Protein AF-A0A822G2P6-F1 (afdb_monomer_lite)

Sequence (453 aa):
MKFPNHIFPSINHKENNLSEIGNYFENQLNQSWKKFLLDEQIRKEDPSIDEIKEHLNCLQTESIQSWNVLIESITTSNEQLFEIGLISRITPTNLIAVLQQNIENIPLNNDQLTLLGGTLVCWTLEQQLERALYYAIHDKLEDFLKEISTIPHSNWKPFEHVSWLILELEMNITIREIQTDVARHMMQTNMTTDQTKVNKNLVMQMNMGEGKTSVILPMLAASLASSNSSLVRIVVLKSLFPTNYQSLRCKLGGLLNRRIFPFLCRRDMDFNDKQINHIYNRFKQGLYNCDIILTSPEDILSFDLLTIDKCRRNEFNVGHCMLTVQRWLKSFARDVLDESDEILHVKYQLVYTVGNQQNVDGGAERWNIIQIILHLVKKHAISISKRFNEQVCYKFPPRKSAFPEFRLQSQQPYSLLCEIVANDWLDQKSYRYEDKKIILSFILTTNSSIEQL

Foldseek 3Di:
DDDCPPVDDPPPVPPDPCVVVVVVVVVVVVVVVVVVVVVVVPPPPQDDLVSLVVVLVVLVVVLVVLVVVLVVVQCVVCVVCVVVVQADDDDLLVVLLCVQPVPVRGDDDPVSVVSNLVSLVSLLSSLLSVVLSVCVVVVNVVVNCVSRVADACPQHDCVVQVVLSVLCNLVSHGDHPVLVVVLVVQVPQQDDPDPDSPRDHDDDDDDPPNQVLQRNVLSNLLVVQDAPAAAEEEAEAPVCQVVSQVRSCSRCCGSVVAAEAEQAADLPDDDDLVNLVVVLVVSNVCSRSSHHYYYYPVRVVSLVVSLVVCVVVVVPSNSVSSVVSVVVCVRHYDYDYDPVCVRVPPVPDDDDDDDDDDQDVCHPNVVVVVVLLLVLCQVCQVVLCVVCVPQWDWDDDPDPPDRIPIDGNDVVSVLVSQLSSLVVVVVVDPDDPVVSVVVSCVSNVPPDDPPPD

Secondary structure (DSSP, 8-state):
----TTSSPP--TTT-TTHHHHHHHHHHHHHHHHHHHHHHH----PPPHHHHHHHHHHHHHHHHHHHHHHHHHHHHHTHHHHHTT-SPP--HHHHHHHHHH--TTS---HHHHHHHHHHHHHHHHHHHHHHHHHHHHTT-HHHHHHHHHS-TTSSS-TTT-HHHHHHHHHHT-PPPHHHHHHHHHHH-TT--SSS------------TTS-IIIIIHHHHHHHH-BTTTBEEEEE--GGGHHHHHHHHHHHHSSTT---EEE----TT----HHHHHHHHHHHHHHHHHT-EEEE-HHHHHHHHHHHHHHHHTT-HHHHHHHHHHHHHHHHHEEEEESSHHHHT-TT-------SS-PPPTTTTHHHHHHHHHHHHHHHHHHHHHHH-TTTEEEE--SSTTSPPEEEE-SHHHHHHHHHHHHHHHHHTS---HHHHHHHHHHHHH--S-GGG-

Structure (mmCIF, N/CA/C/O backbone):
data_AF-A0A822G2P6-F1
#
_entry.id   AF-A0A822G2P6-F1
#
loop_
_atom_site.group_PDB
_atom_site.id
_atom_site.type_symbol
_atom_site.label_atom_id
_atom_site.label_alt_id
_atom_site.label_comp_id
_atom_site.label_asym_id
_atom_site.label_entity_id
_atom_site.label_seq_id
_atom_site.pdbx_PDB_ins_code
_atom_site.Cartn_x
_atom_site.Cartn_y
_atom_site.Cartn_z
_atom_site.occupancy
_atom_site.B_iso_or_equiv
_atom_site.auth_seq_id
_atom_site.auth_comp_id
_atom_site.auth_asym_id
_atom_site.auth_atom_id
_atom_site.pdbx_PDB_model_num
ATOM 1 N N . MET A 1 1 ? 9.098 33.371 24.109 1.00 50.28 1 MET A N 1
ATOM 2 C CA . MET A 1 1 ? 10.465 33.577 23.562 1.00 50.28 1 MET A CA 1
ATOM 3 C C . MET A 1 1 ? 10.450 34.674 22.492 1.00 50.28 1 MET A C 1
ATOM 5 O O . MET A 1 1 ? 9.407 34.877 21.885 1.00 50.28 1 MET A O 1
ATOM 9 N N . LYS A 1 2 ? 11.550 35.409 22.254 1.00 50.03 2 LYS A N 1
ATOM 10 C CA . LYS A 1 2 ? 11.648 36.386 21.139 1.00 50.03 2 LYS A CA 1
ATOM 11 C C . LYS A 1 2 ? 12.095 35.674 19.852 1.00 50.03 2 LYS A C 1
ATOM 13 O O . LYS A 1 2 ? 12.869 34.728 19.941 1.00 50.03 2 LYS A O 1
ATOM 18 N N . PHE A 1 3 ? 11.616 36.118 18.687 1.00 55.06 3 PHE A N 1
ATOM 19 C CA . PHE A 1 3 ? 11.995 35.549 17.384 1.00 55.06 3 PHE A CA 1
ATOM 20 C C . PHE A 1 3 ? 13.519 35.699 17.145 1.00 55.06 3 PHE A C 1
ATOM 22 O O . PHE A 1 3 ? 14.068 36.776 17.413 1.00 55.06 3 PHE A O 1
ATOM 29 N N . PRO A 1 4 ? 14.238 34.644 16.714 1.00 57.78 4 PRO A N 1
ATOM 30 C CA . PRO A 1 4 ? 15.698 34.629 16.695 1.00 57.78 4 PRO A CA 1
ATOM 31 C C . PRO A 1 4 ? 16.260 35.270 15.415 1.00 57.78 4 PRO A C 1
ATOM 33 O O . PRO A 1 4 ? 16.785 34.594 14.533 1.00 57.78 4 PRO A O 1
ATOM 36 N N . ASN A 1 5 ? 16.221 36.604 15.347 1.00 56.12 5 ASN A N 1
ATOM 37 C CA . ASN A 1 5 ? 16.723 37.393 14.207 1.00 56.12 5 ASN A CA 1
ATOM 38 C C . ASN A 1 5 ? 18.191 37.123 13.826 1.00 56.12 5 ASN A C 1
ATOM 40 O O . ASN A 1 5 ? 18.607 37.440 12.721 1.00 56.12 5 ASN A O 1
ATOM 44 N N . HIS A 1 6 ? 18.990 36.567 14.736 1.00 56.41 6 HIS A N 1
ATOM 45 C CA . HIS A 1 6 ? 20.427 36.344 14.559 1.00 56.41 6 HIS A CA 1
ATOM 46 C C . HIS A 1 6 ? 20.770 35.102 13.720 1.00 56.41 6 HIS A C 1
ATOM 48 O O . HIS A 1 6 ? 21.926 34.932 13.344 1.00 56.41 6 HIS A O 1
ATOM 54 N N . ILE A 1 7 ? 19.796 34.225 13.455 1.00 50.88 7 ILE A N 1
ATOM 55 C CA . ILE A 1 7 ? 19.996 32.990 12.677 1.00 50.88 7 ILE A CA 1
ATOM 56 C C . ILE A 1 7 ? 19.837 33.257 11.172 1.00 50.88 7 ILE A C 1
ATOM 58 O O . ILE A 1 7 ? 20.405 32.543 10.347 1.00 50.88 7 ILE A O 1
ATOM 62 N N . PHE A 1 8 ? 19.100 34.306 10.805 1.00 51.25 8 PHE A N 1
ATOM 63 C CA . PHE A 1 8 ? 18.839 34.661 9.415 1.00 51.25 8 PHE A CA 1
ATOM 64 C C . PHE A 1 8 ? 19.817 35.748 8.938 1.00 51.25 8 PHE A C 1
ATOM 66 O O . PHE A 1 8 ? 20.101 36.686 9.687 1.00 51.25 8 PHE A O 1
ATOM 73 N N . PRO A 1 9 ? 20.356 35.649 7.708 1.00 50.62 9 PRO A N 1
ATOM 74 C CA . PRO A 1 9 ? 21.259 36.661 7.169 1.00 50.62 9 PRO A CA 1
ATOM 75 C C . PRO A 1 9 ? 20.539 38.012 7.093 1.00 50.62 9 PRO A C 1
ATOM 77 O O . PRO A 1 9 ? 19.460 38.112 6.511 1.00 50.62 9 PRO A O 1
ATOM 80 N N . SER A 1 10 ? 21.129 39.054 7.687 1.00 52.00 10 SER A N 1
ATOM 81 C CA . SER A 1 10 ? 20.549 40.397 7.690 1.00 52.00 10 SER A CA 1
ATOM 82 C C . SER A 1 10 ? 20.348 40.881 6.256 1.00 52.00 10 SER A C 1
ATOM 84 O O . SER A 1 10 ? 21.311 40.978 5.492 1.00 52.00 10 SER A O 1
ATOM 86 N N . ILE A 1 11 ? 19.101 41.189 5.895 1.00 53.19 11 ILE A N 1
ATOM 87 C CA . ILE A 1 11 ? 18.738 41.753 4.594 1.00 53.19 11 ILE A CA 1
ATOM 88 C C . ILE A 1 11 ? 19.420 43.121 4.489 1.00 53.19 11 ILE A C 1
ATOM 90 O O . ILE A 1 11 ? 18.954 44.123 5.024 1.00 53.19 11 ILE A O 1
ATOM 94 N N . ASN A 1 12 ? 20.577 43.170 3.830 1.00 54.09 12 ASN A N 1
ATOM 95 C CA . ASN A 1 12 ? 21.275 44.423 3.582 1.00 54.09 12 ASN A CA 1
ATOM 96 C C . ASN A 1 12 ? 20.486 45.194 2.511 1.00 54.09 12 ASN A C 1
ATOM 98 O O . ASN A 1 12 ? 20.583 44.910 1.318 1.00 54.09 12 ASN A O 1
ATOM 102 N N . HIS A 1 13 ? 19.681 46.170 2.939 1.00 52.38 13 HIS A N 1
ATOM 103 C CA . HIS A 1 13 ? 18.747 46.926 2.089 1.00 52.38 13 HIS A CA 1
ATOM 104 C C . HIS A 1 13 ? 19.393 47.725 0.940 1.00 52.38 13 HIS A C 1
ATOM 106 O O . HIS A 1 13 ? 18.676 48.330 0.149 1.00 52.38 13 HIS A O 1
ATOM 112 N N . LYS A 1 14 ? 20.728 47.758 0.839 1.00 53.47 14 LYS A N 1
ATOM 113 C CA . LYS A 1 14 ? 21.455 48.554 -0.159 1.00 53.47 14 LYS A CA 1
ATOM 114 C C . LYS A 1 14 ? 21.880 47.787 -1.419 1.00 53.47 14 LYS A C 1
ATOM 116 O O . LYS A 1 14 ? 22.257 48.445 -2.378 1.00 53.47 14 LYS A O 1
ATOM 121 N N . GLU A 1 15 ? 21.796 46.452 -1.452 1.00 54.41 15 GLU A N 1
ATOM 122 C CA . GLU A 1 15 ? 22.325 45.653 -2.583 1.00 54.41 15 GLU A CA 1
ATOM 123 C C . GLU A 1 15 ? 21.336 44.652 -3.211 1.00 54.41 15 GLU A C 1
ATOM 125 O O . GLU A 1 15 ? 21.641 44.079 -4.253 1.00 54.41 15 GLU A O 1
ATOM 130 N N . ASN A 1 16 ? 20.138 44.453 -2.645 1.00 52.12 16 ASN A N 1
ATOM 131 C CA . ASN A 1 16 ? 19.200 43.429 -3.125 1.00 52.12 16 ASN A CA 1
ATOM 132 C C . ASN A 1 16 ? 17.922 44.014 -3.749 1.00 52.12 16 ASN A C 1
ATOM 134 O O . ASN A 1 16 ? 17.056 44.530 -3.045 1.00 52.12 16 ASN A O 1
ATOM 138 N N . ASN A 1 17 ? 17.746 43.797 -5.059 1.00 54.19 17 ASN A N 1
ATOM 139 C CA . ASN A 1 17 ? 16.523 44.098 -5.830 1.00 54.19 17 ASN A CA 1
ATOM 140 C C . ASN A 1 17 ? 15.302 43.220 -5.454 1.00 54.19 17 ASN A C 1
ATOM 142 O O . ASN A 1 17 ? 14.259 43.316 -6.090 1.00 54.19 17 ASN A O 1
ATOM 146 N N . LEU A 1 18 ? 15.421 42.351 -4.441 1.00 54.38 18 LEU A N 1
ATOM 147 C CA . LEU A 1 18 ? 14.382 41.415 -3.978 1.00 54.38 18 LEU A CA 1
ATOM 148 C C . LEU A 1 18 ? 13.977 41.668 -2.510 1.00 54.38 18 LEU A C 1
ATOM 150 O O . LEU A 1 18 ? 13.477 40.769 -1.834 1.00 54.38 18 LEU A O 1
ATOM 154 N N . SER A 1 19 ? 14.214 42.878 -1.992 1.00 58.19 19 SER A N 1
ATOM 155 C CA . SER A 1 19 ? 13.923 43.252 -0.597 1.00 58.19 19 SER A CA 1
ATOM 156 C C . SER A 1 19 ? 12.450 43.055 -0.209 1.00 58.19 19 SER A C 1
ATOM 158 O O . SER A 1 19 ? 12.162 42.677 0.925 1.00 58.19 19 SER A O 1
ATOM 160 N N . GLU A 1 20 ? 11.523 43.216 -1.156 1.00 60.50 20 GLU A N 1
ATOM 161 C CA . GLU A 1 20 ? 10.092 42.961 -0.951 1.00 60.50 20 GLU A CA 1
ATOM 162 C C . GLU A 1 20 ? 9.787 41.483 -0.669 1.00 60.50 20 GLU A C 1
ATOM 164 O O . GLU A 1 20 ? 8.971 41.179 0.200 1.00 60.50 20 GLU A O 1
ATOM 169 N N . ILE A 1 21 ? 10.487 40.558 -1.336 1.00 59.69 21 ILE A N 1
ATOM 170 C CA . ILE A 1 21 ? 10.320 39.112 -1.129 1.00 59.69 21 ILE A CA 1
ATOM 171 C C . ILE A 1 21 ? 10.863 38.709 0.246 1.00 59.69 21 ILE A C 1
ATOM 173 O O . ILE A 1 21 ? 10.208 37.966 0.975 1.00 59.69 21 ILE A O 1
ATOM 177 N N . GLY A 1 22 ? 12.030 39.239 0.627 1.00 62.16 22 GLY A N 1
ATOM 178 C CA . GLY A 1 22 ? 12.611 39.012 1.953 1.00 62.16 22 GLY A CA 1
ATOM 179 C C . GLY A 1 22 ? 11.682 39.475 3.079 1.00 62.16 22 GLY A C 1
ATOM 180 O O . GLY A 1 22 ? 11.381 38.700 3.984 1.00 62.16 22 GLY A O 1
ATOM 181 N N . ASN A 1 23 ? 11.139 40.691 2.960 1.00 67.38 23 ASN A N 1
ATOM 182 C CA . ASN A 1 23 ? 10.187 41.244 3.927 1.00 67.38 23 ASN A CA 1
ATOM 183 C C . ASN A 1 23 ? 8.867 40.453 3.977 1.00 67.38 23 ASN A C 1
ATOM 185 O O . ASN A 1 23 ? 8.271 40.308 5.045 1.00 67.38 23 ASN A O 1
ATOM 189 N N . TYR A 1 24 ? 8.390 39.937 2.838 1.00 71.94 24 TYR A N 1
ATOM 190 C CA . TYR A 1 24 ? 7.186 39.105 2.786 1.00 71.94 24 TYR A CA 1
ATOM 191 C C . TYR A 1 24 ? 7.366 37.801 3.574 1.00 71.94 24 TYR A C 1
ATOM 193 O O . TYR A 1 24 ? 6.539 37.482 4.433 1.00 71.94 24 TYR A O 1
ATOM 201 N N . PHE A 1 25 ? 8.469 37.082 3.343 1.00 62.50 25 PHE A N 1
ATOM 202 C CA . PHE A 1 25 ? 8.759 35.841 4.064 1.00 62.50 25 PHE A CA 1
ATOM 203 C C . PHE A 1 25 ? 9.058 36.078 5.544 1.00 62.50 25 PHE A C 1
ATOM 205 O O . PHE A 1 25 ? 8.581 35.315 6.380 1.00 62.50 25 PHE A O 1
ATOM 212 N N . GLU A 1 26 ? 9.774 37.150 5.893 1.00 70.75 26 GLU A N 1
ATOM 213 C CA . GLU A 1 26 ? 10.029 37.516 7.291 1.00 70.75 26 GLU A CA 1
ATOM 214 C C . GLU A 1 26 ? 8.724 37.816 8.045 1.00 70.75 26 GLU A C 1
ATOM 216 O O . GLU A 1 26 ? 8.536 37.367 9.179 1.00 70.75 26 GLU A O 1
ATOM 221 N N . ASN A 1 27 ? 7.777 38.510 7.406 1.00 77.06 27 ASN A N 1
ATOM 222 C CA . ASN A 1 27 ? 6.460 38.766 7.985 1.00 77.06 27 ASN A CA 1
ATOM 223 C C . ASN A 1 27 ? 5.644 37.479 8.167 1.00 77.06 27 ASN A C 1
ATOM 225 O O . ASN A 1 27 ? 5.044 37.296 9.228 1.00 77.06 27 ASN A O 1
ATOM 229 N N . GLN A 1 28 ? 5.647 36.570 7.185 1.00 73.69 28 GLN A N 1
ATOM 230 C CA . GLN A 1 28 ? 4.975 35.272 7.317 1.00 73.69 28 GLN A CA 1
ATOM 231 C C . GLN A 1 28 ? 5.589 34.409 8.425 1.00 73.69 28 GLN A C 1
ATOM 233 O O . GLN A 1 28 ? 4.856 33.832 9.229 1.00 73.69 28 GLN A O 1
ATOM 238 N N . LEU A 1 29 ? 6.920 34.362 8.526 1.00 72.19 29 LEU A N 1
ATOM 239 C CA . LEU A 1 29 ? 7.618 33.629 9.585 1.00 72.19 29 LEU A CA 1
ATOM 240 C C . LEU A 1 29 ? 7.322 34.212 10.966 1.00 72.19 29 LEU A C 1
ATOM 242 O O . LEU A 1 29 ? 7.017 33.461 11.889 1.00 72.19 29 LEU A O 1
ATOM 246 N N . ASN A 1 30 ? 7.338 35.538 11.108 1.00 74.62 30 ASN A N 1
ATOM 247 C CA . ASN A 1 30 ? 6.977 36.202 12.360 1.00 74.62 30 ASN A CA 1
ATOM 248 C C . ASN A 1 30 ? 5.517 35.942 12.754 1.00 74.62 30 ASN A C 1
ATOM 250 O O . ASN A 1 30 ? 5.225 35.760 13.937 1.00 74.62 30 ASN A O 1
ATOM 254 N N . GLN A 1 31 ? 4.593 35.911 11.790 1.00 76.75 31 GLN A N 1
ATOM 255 C CA . GLN A 1 31 ? 3.199 35.540 12.040 1.00 76.75 31 GLN A CA 1
ATOM 256 C C . GLN A 1 31 ? 3.077 34.077 12.478 1.00 76.75 31 GLN A C 1
ATOM 258 O O . GLN A 1 31 ? 2.421 33.805 13.482 1.00 76.75 31 GLN A O 1
ATOM 263 N N . SER A 1 32 ? 3.753 33.153 11.792 1.00 71.44 32 SER A N 1
ATOM 264 C CA . SER A 1 32 ? 3.764 31.731 12.151 1.00 71.44 32 SER A CA 1
ATOM 265 C C . SER A 1 32 ? 4.395 31.491 13.526 1.00 71.44 32 SER A C 1
ATOM 267 O O . SER A 1 32 ? 3.885 30.691 14.301 1.00 71.44 32 SER A O 1
ATOM 269 N N . TRP A 1 33 ? 5.458 32.224 13.868 1.00 71.69 33 TRP A N 1
ATOM 270 C CA . TRP A 1 33 ? 6.120 32.150 15.172 1.00 71.69 33 TRP A CA 1
ATOM 271 C C . TRP A 1 33 ? 5.252 32.703 16.303 1.00 71.69 33 TRP A C 1
ATOM 273 O O . TRP A 1 33 ? 5.174 32.116 17.378 1.00 71.69 33 TRP A O 1
ATOM 283 N N . LYS A 1 34 ? 4.557 33.823 16.068 1.00 73.94 34 LYS A N 1
ATOM 284 C CA . LYS A 1 34 ? 3.571 34.342 17.025 1.00 73.94 34 LYS A CA 1
ATOM 285 C C . LYS A 1 34 ? 2.433 33.350 17.232 1.00 73.94 34 LYS A C 1
ATOM 287 O O . LYS A 1 34 ? 2.018 33.171 18.368 1.00 73.94 34 LYS A O 1
ATOM 292 N N . LYS A 1 35 ? 1.970 32.695 16.164 1.00 68.00 35 LYS A N 1
ATOM 293 C CA . LYS A 1 35 ? 0.943 31.651 16.237 1.00 68.00 35 LYS A CA 1
ATOM 294 C C . LYS A 1 35 ? 1.429 30.441 17.044 1.00 68.00 35 LYS A C 1
ATOM 296 O O . LYS A 1 35 ? 0.735 30.032 17.957 1.00 68.00 35 LYS A O 1
ATOM 301 N N . PHE A 1 36 ? 2.661 29.986 16.809 1.00 66.38 36 PHE A N 1
ATOM 302 C CA . PHE A 1 36 ? 3.315 28.933 17.595 1.00 66.38 36 PHE A CA 1
ATOM 303 C C . PHE A 1 36 ? 3.424 29.283 19.091 1.00 66.38 36 PHE A C 1
ATOM 305 O O . PHE A 1 36 ? 3.117 28.459 19.942 1.00 66.38 36 PHE A O 1
ATOM 312 N N . LEU A 1 37 ? 3.806 30.519 19.430 1.00 60.62 37 LEU A N 1
ATOM 313 C CA . LEU A 1 37 ? 3.864 30.977 20.827 1.00 60.62 37 LEU A CA 1
ATOM 314 C C . LEU A 1 37 ? 2.477 31.103 21.476 1.00 60.62 37 LEU A C 1
ATOM 316 O O . LEU A 1 37 ? 2.350 30.896 22.680 1.00 60.62 37 LEU A O 1
ATOM 320 N N . LEU A 1 38 ? 1.456 31.472 20.699 1.00 57.75 38 LEU A N 1
ATOM 321 C CA . LEU A 1 38 ? 0.062 31.468 21.145 1.00 57.75 38 LEU A CA 1
ATOM 322 C C . LEU A 1 38 ? -0.427 30.034 21.388 1.00 57.75 38 LEU A C 1
ATOM 324 O O . LEU A 1 38 ? -1.054 29.798 22.413 1.00 57.75 38 LEU A O 1
ATOM 328 N N . ASP A 1 39 ? -0.073 29.079 20.526 1.00 54.12 39 ASP A N 1
ATOM 329 C CA . ASP A 1 39 ? -0.370 27.655 20.725 1.00 54.12 39 ASP A CA 1
ATOM 330 C C . ASP A 1 39 ? 0.376 27.075 21.947 1.00 54.12 39 ASP A C 1
ATOM 332 O O . ASP A 1 39 ? -0.203 26.300 22.701 1.00 54.12 39 ASP A O 1
ATOM 336 N N . GLU A 1 40 ? 1.615 27.506 22.234 1.00 52.50 40 GLU A N 1
ATOM 337 C CA . GLU A 1 40 ? 2.316 27.145 23.482 1.00 52.50 40 GLU A CA 1
ATOM 338 C C . GLU A 1 40 ? 1.633 27.704 24.743 1.00 52.50 40 GLU A C 1
ATOM 340 O O . GLU A 1 40 ? 1.714 27.084 25.805 1.00 52.50 40 GLU A O 1
ATOM 345 N N . GLN A 1 41 ? 0.983 28.871 24.649 1.00 47.09 41 GLN A N 1
ATOM 346 C CA . GLN A 1 41 ? 0.260 29.496 25.764 1.00 47.09 41 GLN A CA 1
ATOM 347 C C . GLN A 1 41 ? -1.166 28.955 25.939 1.00 47.09 41 GLN A C 1
ATOM 349 O O . GLN A 1 41 ? -1.698 29.033 27.044 1.00 47.09 41 GLN A O 1
ATOM 354 N N . ILE A 1 42 ? -1.771 28.375 24.896 1.00 43.91 42 ILE A N 1
ATOM 355 C CA . ILE A 1 42 ? -3.081 27.702 24.936 1.00 43.91 42 ILE A CA 1
ATOM 356 C C . ILE A 1 42 ? -2.878 26.191 25.148 1.00 43.91 42 ILE A C 1
ATOM 358 O O . ILE A 1 42 ? -3.539 25.352 24.537 1.00 43.91 42 ILE A O 1
ATOM 362 N N . ARG A 1 43 ? -1.982 25.802 26.061 1.00 49.78 43 ARG A N 1
ATOM 363 C CA . ARG A 1 43 ? -2.106 24.475 26.665 1.00 49.78 43 ARG A CA 1
ATOM 364 C C . ARG A 1 43 ? -3.354 24.517 27.538 1.00 49.78 43 ARG A C 1
ATOM 366 O O . ARG A 1 43 ? -3.335 25.096 28.621 1.00 49.78 43 ARG A O 1
ATOM 373 N N . LYS A 1 44 ? -4.457 23.940 27.048 1.00 50.34 44 LYS A N 1
ATOM 374 C CA . LYS A 1 44 ? -5.458 23.364 27.956 1.00 50.34 44 LYS A CA 1
ATOM 375 C C . LYS A 1 44 ? -4.672 22.540 28.975 1.00 50.34 44 LYS A C 1
ATOM 377 O O . LYS A 1 44 ? -3.708 21.893 28.579 1.00 50.34 44 LYS A O 1
ATOM 382 N N . GLU A 1 45 ? -5.011 22.632 30.256 1.00 56.41 45 GLU A N 1
ATOM 383 C CA . GLU A 1 45 ? -4.391 21.773 31.265 1.00 56.41 45 GLU A CA 1
ATOM 384 C C . GLU A 1 45 ? -4.545 20.323 30.787 1.00 56.41 45 GLU A C 1
ATOM 386 O O . GLU A 1 45 ? -5.664 19.824 30.663 1.00 56.41 45 GLU A O 1
ATOM 391 N N . ASP A 1 46 ? -3.431 19.713 30.375 1.00 65.19 46 ASP A N 1
ATOM 392 C CA . ASP A 1 46 ? -3.423 18.329 29.920 1.00 65.19 46 ASP A CA 1
ATOM 393 C C . ASP A 1 46 ? -3.833 17.463 31.121 1.00 65.19 46 ASP A C 1
ATOM 395 O O . ASP A 1 46 ? -3.343 17.712 32.231 1.00 65.19 46 ASP A O 1
ATOM 399 N N . PRO A 1 47 ? -4.731 16.479 30.937 1.00 70.25 47 PRO A N 1
ATOM 400 C CA . PRO A 1 47 ? -5.219 15.668 32.040 1.00 70.25 47 PRO A CA 1
ATOM 401 C C . PRO A 1 47 ? -4.055 14.990 32.762 1.00 70.25 47 PRO A C 1
ATOM 403 O O . PRO A 1 47 ? -3.089 14.526 32.141 1.00 70.25 47 PRO A O 1
ATOM 406 N N . SER A 1 48 ? -4.136 14.940 34.089 1.00 81.88 48 SER A N 1
ATOM 407 C CA . SER A 1 48 ? -3.085 14.316 34.888 1.00 81.88 48 SER A CA 1
ATOM 408 C C . SER A 1 48 ? -3.000 12.814 34.591 1.00 81.88 48 SER A C 1
ATOM 410 O O . SER A 1 48 ? -3.969 12.179 34.175 1.00 81.88 48 SER A O 1
ATOM 412 N N . ILE A 1 49 ? -1.833 12.202 34.820 1.00 84.38 49 ILE A N 1
ATOM 413 C CA . ILE A 1 49 ? -1.652 10.755 34.595 1.00 84.38 49 ILE A CA 1
ATOM 414 C C . ILE A 1 49 ? -2.673 9.939 35.405 1.00 84.38 49 ILE A C 1
ATOM 416 O O . ILE A 1 49 ? -3.124 8.889 34.949 1.00 84.38 49 ILE A O 1
ATOM 420 N N . ASP A 1 50 ? -3.041 10.410 36.596 1.00 86.94 50 ASP A N 1
ATOM 421 C CA . ASP A 1 50 ? -4.006 9.719 37.446 1.00 86.94 50 ASP A CA 1
ATOM 422 C C . ASP A 1 50 ? -5.444 9.889 36.935 1.00 86.94 50 ASP A C 1
ATOM 424 O O . ASP A 1 50 ? -6.174 8.902 36.897 1.00 86.94 50 ASP A O 1
ATOM 428 N N . GLU A 1 51 ? -5.810 11.057 36.397 1.00 86.56 51 GLU A N 1
ATOM 429 C CA . GLU A 1 51 ? -7.085 11.245 35.681 1.00 86.56 51 GLU A CA 1
ATOM 430 C C . GLU A 1 51 ? -7.195 10.322 34.460 1.00 86.56 51 GLU A C 1
ATOM 432 O O . GLU A 1 51 ? -8.243 9.721 34.223 1.00 86.56 51 GLU A O 1
ATOM 437 N N . ILE A 1 52 ? -6.105 10.147 33.703 1.00 87.19 52 ILE A N 1
ATOM 438 C CA . ILE A 1 52 ? -6.079 9.234 32.551 1.00 87.19 52 ILE A CA 1
ATOM 439 C C . ILE A 1 52 ? -6.291 7.782 32.998 1.00 87.19 52 ILE A C 1
ATOM 441 O O . ILE A 1 52 ? -7.035 7.047 32.349 1.00 87.19 52 ILE A O 1
ATOM 445 N N . LYS A 1 53 ? -5.671 7.355 34.107 1.00 90.56 53 LYS A N 1
ATOM 446 C CA . LYS A 1 53 ? -5.885 6.007 34.662 1.00 90.56 53 LYS A CA 1
ATOM 447 C C . LYS A 1 53 ? -7.321 5.807 35.134 1.00 90.56 53 LYS A C 1
ATOM 449 O O . LYS A 1 53 ? -7.892 4.747 34.895 1.00 90.56 53 LYS A O 1
ATOM 454 N N . GLU A 1 54 ? -7.899 6.796 35.811 1.00 90.50 54 GLU A N 1
ATOM 455 C CA . GLU A 1 54 ? -9.297 6.741 36.245 1.00 90.50 54 GLU A CA 1
ATOM 456 C C . GLU A 1 54 ? -10.242 6.636 35.046 1.00 90.50 54 GLU A C 1
ATOM 458 O O . GLU A 1 54 ? -11.130 5.781 35.035 1.00 90.50 54 GLU A O 1
ATOM 463 N N . HIS A 1 55 ? -10.004 7.433 34.002 1.00 88.75 55 HIS A N 1
ATOM 464 C CA . HIS A 1 55 ? -10.801 7.384 32.783 1.00 88.75 55 HIS A CA 1
ATOM 465 C C . HIS A 1 55 ? -10.656 6.046 32.045 1.00 88.75 55 HIS A C 1
ATOM 467 O O . HIS A 1 55 ? -11.661 5.469 31.630 1.00 88.75 55 HIS A O 1
ATOM 473 N N . LEU A 1 56 ? -9.437 5.502 31.954 1.00 90.62 56 LEU A N 1
ATOM 474 C CA . LEU A 1 56 ? -9.194 4.178 31.378 1.00 90.62 56 LEU A CA 1
ATOM 475 C C . LEU A 1 56 ? -9.947 3.079 32.144 1.00 90.62 56 LEU A C 1
ATOM 477 O O . LEU A 1 56 ? -10.606 2.252 31.523 1.00 90.62 56 LEU A O 1
ATOM 481 N N . ASN A 1 57 ? -9.913 3.094 33.480 1.00 91.44 57 ASN A N 1
ATOM 482 C CA . ASN A 1 57 ? -10.650 2.124 34.299 1.00 91.44 57 ASN A CA 1
ATOM 483 C C . ASN A 1 57 ? -12.172 2.227 34.090 1.00 91.44 57 ASN A C 1
ATOM 485 O O . ASN A 1 57 ? -12.872 1.209 34.067 1.00 91.44 57 ASN A O 1
ATOM 489 N N . CYS A 1 58 ? -12.692 3.449 33.933 1.00 89.81 58 CYS A N 1
ATOM 490 C CA . CYS A 1 58 ? -14.099 3.684 33.619 1.00 89.81 58 CYS A CA 1
ATOM 491 C C . CYS A 1 58 ? -14.465 3.075 32.258 1.00 89.81 58 CYS A C 1
ATOM 493 O O . CYS A 1 58 ? -15.389 2.267 32.183 1.00 89.81 58 CYS A O 1
ATOM 495 N N . LEU A 1 59 ? -13.687 3.380 31.215 1.00 87.56 59 LEU A N 1
ATOM 496 C CA . LEU A 1 59 ? -13.905 2.865 29.860 1.00 87.56 59 LEU A CA 1
ATOM 497 C C . LEU A 1 59 ? -13.820 1.338 29.792 1.00 87.56 59 LEU A C 1
ATOM 499 O O . LEU A 1 59 ? -14.701 0.714 29.211 1.00 87.56 59 LEU A O 1
ATOM 503 N N . GLN A 1 60 ? -12.833 0.725 30.453 1.00 89.19 60 GLN A N 1
ATOM 504 C CA . GLN A 1 60 ? -12.716 -0.736 30.534 1.00 89.19 60 GLN A CA 1
ATOM 505 C C . GLN A 1 60 ? -13.941 -1.373 31.206 1.00 89.19 60 GLN A C 1
ATOM 507 O O . GLN A 1 60 ? -14.403 -2.442 30.809 1.00 89.19 60 GLN A O 1
ATOM 512 N N . THR A 1 61 ? -14.502 -0.717 32.225 1.00 88.88 61 THR A N 1
ATOM 513 C CA . THR A 1 61 ? -15.724 -1.200 32.881 1.00 88.88 61 THR A CA 1
ATOM 514 C C . THR A 1 61 ? -16.926 -1.095 31.939 1.00 88.88 61 THR A C 1
ATOM 516 O O . THR A 1 61 ? -17.696 -2.050 31.815 1.00 88.88 61 THR A O 1
ATOM 519 N N . GLU A 1 62 ? -17.071 0.034 31.243 1.00 85.31 62 GLU A N 1
ATOM 520 C CA . GLU A 1 62 ? -18.142 0.271 30.270 1.00 85.31 62 GLU A CA 1
ATOM 521 C C . GLU A 1 62 ? -18.064 -0.674 29.066 1.00 85.31 62 GLU A C 1
ATOM 523 O O . GLU A 1 62 ? -19.095 -1.183 28.615 1.00 85.31 62 GLU A O 1
ATOM 528 N N . SER A 1 63 ? -16.865 -0.964 28.557 1.00 86.81 63 SER A N 1
ATOM 529 C CA . SER A 1 63 ? -16.684 -1.857 27.413 1.00 86.81 63 SER A CA 1
ATOM 530 C C . SER A 1 63 ? -16.955 -3.313 27.770 1.00 86.81 63 SER A C 1
ATOM 532 O O . SER A 1 63 ? -17.628 -4.003 27.003 1.00 86.81 63 SER A O 1
ATOM 534 N N . ILE A 1 64 ? -16.538 -3.774 28.957 1.00 89.38 64 ILE A N 1
ATOM 535 C CA . ILE A 1 64 ? -16.884 -5.108 29.472 1.00 89.38 64 ILE A CA 1
ATOM 536 C C . ILE A 1 64 ? -18.401 -5.240 29.632 1.00 89.38 64 ILE A C 1
ATOM 538 O O . ILE A 1 64 ? -18.980 -6.250 29.228 1.00 89.38 64 ILE A O 1
ATOM 542 N N . GLN A 1 65 ? -19.063 -4.228 30.200 1.00 86.62 65 GLN A N 1
ATOM 543 C CA . GLN A 1 65 ? -20.520 -4.228 30.347 1.00 86.62 65 GLN A CA 1
ATOM 544 C C . GLN A 1 65 ? -21.222 -4.253 28.986 1.00 86.62 65 GLN A C 1
ATOM 546 O O . GLN A 1 65 ? -22.078 -5.107 28.762 1.00 86.62 65 GLN A O 1
ATOM 551 N N . SER A 1 66 ? -20.818 -3.381 28.060 1.00 82.31 66 SER A N 1
ATOM 552 C CA . SER A 1 66 ? -21.379 -3.306 26.704 1.00 82.31 66 SER A CA 1
ATOM 553 C C . SER A 1 66 ? -21.204 -4.621 25.946 1.00 82.31 66 SER A C 1
ATOM 555 O O . SER A 1 66 ? -22.142 -5.111 25.316 1.00 82.31 66 SER A O 1
ATOM 557 N N . TRP A 1 67 ? -20.032 -5.246 26.071 1.00 88.81 67 TRP A N 1
ATOM 558 C CA . TRP A 1 67 ? -19.734 -6.547 25.483 1.00 88.81 67 TRP A CA 1
ATOM 559 C C . TRP A 1 67 ? -20.600 -7.672 26.068 1.00 88.81 67 TRP A C 1
ATOM 561 O O . TRP A 1 67 ? -21.133 -8.491 25.319 1.00 88.81 67 TRP A O 1
ATOM 571 N N . ASN A 1 68 ? -20.794 -7.702 27.389 1.00 89.44 68 ASN A N 1
ATOM 572 C CA . ASN A 1 68 ? -21.649 -8.698 28.039 1.00 89.44 68 ASN A CA 1
ATOM 573 C C . ASN A 1 68 ? -23.117 -8.550 27.619 1.00 89.44 68 ASN A C 1
ATOM 575 O O . ASN A 1 68 ? -23.745 -9.547 27.266 1.00 89.44 68 ASN A O 1
ATOM 579 N N . VAL A 1 69 ? -23.634 -7.316 27.577 1.00 86.38 69 VAL A N 1
ATOM 580 C CA . VAL A 1 69 ? -24.996 -7.021 27.097 1.00 86.38 69 VAL A CA 1
ATOM 581 C C . VAL A 1 69 ? -25.163 -7.443 25.636 1.00 86.38 69 VAL A C 1
ATOM 583 O O . VAL A 1 69 ? -26.185 -8.023 25.270 1.00 86.38 69 VAL A O 1
ATOM 586 N N . LEU A 1 70 ? -24.151 -7.208 24.795 1.00 85.81 70 LEU A N 1
ATOM 587 C CA . LEU A 1 70 ? -24.162 -7.642 23.400 1.00 85.81 70 LEU A CA 1
ATOM 588 C C . LEU A 1 70 ? -24.232 -9.170 23.286 1.00 85.81 70 LEU A C 1
ATOM 590 O O . LEU A 1 70 ? -25.059 -9.690 22.538 1.00 85.81 70 LEU A O 1
ATOM 594 N N . ILE A 1 71 ? -23.397 -9.896 24.037 1.00 88.06 71 ILE A N 1
ATOM 595 C CA . ILE A 1 71 ? -23.406 -11.365 24.046 1.00 88.06 71 ILE A CA 1
ATOM 596 C C . ILE A 1 71 ? -24.759 -11.897 24.521 1.00 88.06 71 ILE A C 1
ATOM 598 O O . ILE A 1 71 ? -25.316 -12.791 23.882 1.00 88.06 71 ILE A O 1
ATOM 602 N N . GLU A 1 72 ? -25.296 -11.360 25.614 1.00 87.12 72 GLU A N 1
ATOM 603 C CA . GLU A 1 72 ? -26.591 -11.766 26.164 1.00 87.12 72 GLU A CA 1
ATOM 604 C C . GLU A 1 72 ? -27.723 -11.510 25.159 1.00 87.12 72 GLU A C 1
ATOM 606 O O . GLU A 1 72 ? -28.549 -12.385 24.903 1.00 87.12 72 GLU A O 1
ATOM 611 N N . SER A 1 73 ? -27.716 -10.357 24.489 1.00 86.25 73 SER A N 1
ATOM 612 C CA . SER A 1 73 ? -28.690 -10.039 23.441 1.00 86.25 73 SER A CA 1
ATOM 613 C C . SER A 1 73 ? -28.612 -11.004 22.249 1.00 86.25 73 SER A C 1
ATOM 615 O O . SER A 1 73 ? -29.643 -11.472 21.758 1.00 86.25 73 SER A O 1
ATOM 617 N N . ILE A 1 74 ? -27.404 -11.335 21.780 1.00 84.50 74 ILE A N 1
ATOM 618 C CA . ILE A 1 74 ? -27.208 -12.253 20.645 1.00 84.50 74 ILE A CA 1
ATOM 619 C C . ILE A 1 74 ? -27.626 -13.679 21.018 1.00 84.50 74 ILE A C 1
ATOM 621 O O . ILE A 1 74 ? -28.256 -14.361 20.207 1.00 84.50 74 ILE A O 1
ATOM 625 N N . THR A 1 75 ? -27.280 -14.131 22.225 1.00 86.00 75 THR A N 1
ATOM 626 C CA . THR A 1 75 ? -27.599 -15.484 22.708 1.00 86.00 75 THR A CA 1
ATOM 627 C C . THR A 1 75 ? -29.091 -15.665 22.944 1.00 86.00 75 THR A C 1
ATOM 629 O O . THR A 1 75 ? -29.658 -16.619 22.423 1.00 86.00 75 THR A O 1
ATOM 632 N N . THR A 1 76 ? -29.751 -14.724 23.623 1.00 85.06 76 THR A N 1
ATOM 633 C CA . THR A 1 76 ? -31.209 -14.760 23.849 1.00 85.06 76 THR A CA 1
ATOM 634 C C . THR A 1 76 ? -32.007 -14.707 22.547 1.00 85.06 76 THR A C 1
ATOM 636 O O . THR A 1 76 ? -32.981 -15.437 22.389 1.00 85.06 76 THR A O 1
ATOM 639 N N . SER A 1 77 ? -31.571 -13.906 21.569 1.00 81.81 77 SER A N 1
ATOM 640 C CA . SER A 1 77 ? -32.251 -13.812 20.268 1.00 81.81 77 SER A CA 1
ATOM 641 C C . SER A 1 77 ? -32.121 -15.084 19.419 1.00 81.81 77 SER A C 1
ATOM 643 O O . SER A 1 77 ? -32.921 -15.291 18.510 1.00 81.81 77 SER A O 1
ATOM 645 N N . ASN A 1 78 ? -31.114 -15.924 19.684 1.00 81.88 78 ASN A N 1
ATOM 646 C CA . ASN A 1 78 ? -30.746 -17.059 18.835 1.00 81.88 78 ASN A CA 1
ATOM 647 C C . ASN A 1 78 ? -30.574 -18.382 19.608 1.00 81.88 78 ASN A C 1
ATOM 649 O O . ASN A 1 78 ? -29.849 -19.268 19.155 1.00 81.88 78 ASN A O 1
ATOM 653 N N . GLU A 1 79 ? -31.226 -18.535 20.763 1.00 81.75 79 GLU A N 1
ATOM 654 C CA . GLU A 1 79 ? -31.027 -19.656 21.698 1.00 81.75 79 GLU A CA 1
ATOM 655 C C . GLU A 1 79 ? -31.121 -21.031 21.011 1.00 81.75 79 GLU A C 1
ATOM 657 O O . GLU A 1 79 ? -30.195 -21.839 21.082 1.00 81.75 79 GLU A O 1
ATOM 662 N N . GLN A 1 80 ? -32.172 -21.247 20.214 1.00 78.88 80 GLN A N 1
ATOM 663 C CA . GLN A 1 80 ? -32.391 -22.495 19.469 1.00 78.88 80 GLN A CA 1
ATOM 664 C C . GLN A 1 80 ? -31.269 -22.803 18.463 1.00 78.88 80 GLN A C 1
ATOM 666 O O . GLN A 1 80 ? -30.917 -23.960 18.238 1.00 78.88 80 GLN A O 1
ATOM 671 N N . LEU A 1 81 ? -30.684 -21.775 17.843 1.00 81.38 81 LEU A N 1
ATOM 672 C CA . LEU A 1 81 ? -29.604 -21.946 16.870 1.00 81.38 81 LEU A CA 1
ATOM 673 C C . LEU A 1 81 ? -28.270 -22.291 17.551 1.00 81.38 81 LEU A C 1
ATOM 675 O O . LEU A 1 81 ? -27.457 -23.015 16.966 1.00 81.38 81 LEU A O 1
ATOM 679 N N . PHE A 1 82 ? -28.057 -21.817 18.784 1.00 81.12 82 PHE A N 1
ATOM 680 C CA . PHE A 1 82 ? -26.927 -22.228 19.618 1.00 81.12 82 PHE A CA 1
ATOM 681 C C . PHE A 1 82 ? -27.057 -23.683 20.074 1.00 81.12 82 PHE A C 1
ATOM 683 O O . PHE A 1 82 ? -26.078 -24.423 19.985 1.00 81.12 82 PHE A O 1
ATOM 690 N N . GLU A 1 83 ? -28.251 -24.118 20.488 1.00 78.62 83 GLU A N 1
ATOM 691 C CA . GLU A 1 83 ? -28.496 -25.504 20.918 1.00 78.62 83 GLU A CA 1
ATOM 692 C C . GLU A 1 83 ? -28.241 -26.529 19.804 1.00 78.62 83 GLU A C 1
ATOM 694 O O . GLU A 1 83 ? -27.682 -27.597 20.051 1.00 78.62 83 GLU A O 1
ATOM 699 N N . ILE A 1 84 ? -28.602 -26.192 18.561 1.00 84.56 84 ILE A N 1
ATOM 700 C CA . ILE A 1 84 ? -28.413 -27.066 17.389 1.00 84.56 84 ILE A CA 1
ATOM 701 C C . ILE A 1 84 ? -26.968 -26.973 16.842 1.00 84.56 84 ILE A C 1
ATOM 703 O O . ILE A 1 84 ? -26.572 -27.750 15.974 1.00 84.56 84 ILE A O 1
ATOM 707 N N . GLY A 1 85 ? -26.142 -26.053 17.361 1.00 80.25 85 GLY A N 1
ATOM 708 C CA . GLY A 1 85 ? -24.742 -25.883 16.958 1.00 80.25 85 GLY A CA 1
ATOM 709 C C . GLY A 1 85 ? -24.555 -25.241 15.579 1.00 80.25 85 GLY A C 1
ATOM 710 O O . GLY A 1 85 ? -23.518 -25.439 14.946 1.00 80.25 85 GLY A O 1
ATOM 711 N N . LEU A 1 86 ? -25.552 -24.490 15.098 1.00 78.00 86 LEU A N 1
ATOM 712 C CA . LEU A 1 86 ? -25.524 -23.836 13.783 1.00 78.00 86 LEU A CA 1
ATOM 713 C C . LEU A 1 86 ? -24.863 -22.451 13.810 1.00 78.00 86 LEU A C 1
ATOM 715 O O . LEU A 1 86 ? -24.455 -21.959 12.760 1.00 78.00 86 LEU A O 1
ATOM 719 N N . ILE A 1 87 ? -24.723 -21.833 14.988 1.00 77.88 87 ILE A N 1
ATOM 720 C CA . ILE A 1 87 ? -24.041 -20.542 15.152 1.00 77.88 87 ILE A CA 1
ATOM 721 C C . ILE A 1 87 ? -22.582 -20.737 15.566 1.00 77.88 87 ILE A C 1
ATOM 723 O O . ILE A 1 87 ? -22.254 -21.480 16.492 1.00 77.88 87 ILE A O 1
ATOM 727 N N . SER A 1 88 ? -21.687 -20.011 14.895 1.00 77.81 88 SER A N 1
ATOM 728 C CA . SER A 1 88 ? -20.274 -19.931 15.267 1.00 77.81 88 SER A CA 1
ATOM 729 C C . SER A 1 88 ? -20.084 -19.264 16.631 1.00 77.81 88 SER A C 1
ATOM 731 O O . SER A 1 88 ? -20.800 -18.326 16.972 1.00 77.81 88 SER A O 1
ATOM 733 N N . ARG A 1 89 ? -19.052 -19.672 17.380 1.00 82.31 89 ARG A N 1
ATOM 734 C CA . ARG A 1 89 ? -18.693 -19.058 18.670 1.00 82.31 89 ARG A CA 1
ATOM 735 C C . ARG A 1 89 ? -18.653 -17.527 18.572 1.00 82.31 89 ARG A C 1
ATOM 737 O O . ARG A 1 89 ? -17.994 -16.985 17.682 1.00 82.31 89 ARG A O 1
ATOM 744 N N . ILE A 1 90 ? -19.295 -16.850 19.523 1.00 85.50 90 ILE A N 1
ATOM 745 C CA . ILE A 1 90 ? -19.243 -15.391 19.626 1.00 85.50 90 ILE A CA 1
ATOM 746 C C . ILE A 1 90 ? -17.838 -14.991 20.087 1.00 85.50 90 ILE A C 1
ATOM 748 O O . ILE A 1 90 ? -17.421 -15.287 21.207 1.00 85.50 90 ILE A O 1
ATOM 752 N N . THR A 1 91 ? -17.092 -14.348 19.197 1.00 87.75 91 THR A N 1
ATOM 753 C CA . THR A 1 91 ? -15.781 -13.750 19.467 1.00 87.75 91 THR A CA 1
ATOM 754 C C . THR A 1 91 ? -15.720 -12.380 18.793 1.00 87.75 91 THR A C 1
ATOM 756 O O . THR A 1 91 ? -16.402 -12.187 17.780 1.00 87.75 91 THR A O 1
ATOM 759 N N . PRO A 1 92 ? -14.895 -11.437 19.291 1.00 87.19 92 PRO A N 1
ATOM 760 C CA . PRO A 1 92 ? -14.734 -10.128 18.656 1.00 87.19 92 PRO A CA 1
ATOM 761 C C . PRO A 1 92 ? -14.418 -10.239 17.161 1.00 87.19 92 PRO A C 1
ATOM 763 O O . PRO A 1 92 ? -15.078 -9.616 16.338 1.00 87.19 92 PRO A O 1
ATOM 766 N N . THR A 1 93 ? -13.487 -11.123 16.792 1.00 87.44 93 THR A N 1
ATOM 767 C CA . THR A 1 93 ? -13.074 -11.364 15.402 1.00 87.44 93 THR A CA 1
ATOM 768 C C . THR A 1 93 ? -14.233 -11.805 14.505 1.00 87.44 93 THR A C 1
ATOM 770 O O . THR A 1 93 ? -14.366 -11.305 13.390 1.00 87.44 93 THR A O 1
ATOM 773 N N . ASN A 1 94 ? -15.097 -12.707 14.986 1.00 85.25 94 ASN A N 1
ATOM 774 C CA . ASN A 1 94 ? -16.235 -13.192 14.204 1.00 85.25 94 ASN A CA 1
ATOM 775 C C . ASN A 1 94 ? -17.293 -12.098 14.016 1.00 85.25 94 ASN A C 1
ATOM 777 O O . ASN A 1 94 ? -17.808 -11.934 12.914 1.00 85.25 94 ASN A O 1
ATOM 781 N N . LEU A 1 95 ? -17.587 -11.318 15.062 1.00 86.69 95 LEU A N 1
ATOM 782 C CA . LEU A 1 95 ? -18.553 -10.218 14.974 1.00 86.69 95 LEU A CA 1
ATOM 783 C C . LEU A 1 95 ? -18.050 -9.074 14.079 1.00 86.69 95 LEU A C 1
ATOM 785 O O . LEU A 1 95 ? -18.814 -8.523 13.289 1.00 86.69 95 LEU A O 1
ATOM 789 N N . ILE A 1 96 ? -16.754 -8.760 14.137 1.00 86.62 96 ILE A N 1
ATOM 790 C CA . ILE A 1 96 ? -16.120 -7.778 13.246 1.00 86.62 96 ILE A CA 1
ATOM 791 C C . ILE A 1 96 ? -16.197 -8.234 11.780 1.00 86.62 96 ILE A C 1
ATOM 793 O O . ILE A 1 96 ? -16.456 -7.420 10.894 1.00 86.62 96 ILE A O 1
ATOM 797 N N . ALA A 1 97 ? -16.037 -9.532 11.504 1.00 82.31 97 ALA A N 1
ATOM 798 C CA . ALA A 1 97 ? -16.197 -10.064 10.150 1.00 82.31 97 ALA A CA 1
ATOM 799 C C . ALA A 1 97 ? -17.640 -9.903 9.625 1.00 82.31 97 ALA A C 1
ATOM 801 O O . ALA A 1 97 ? -17.838 -9.579 8.450 1.00 82.31 97 ALA A O 1
ATOM 802 N N . VAL A 1 98 ? -18.647 -10.062 10.495 1.00 79.75 98 VAL A N 1
ATOM 803 C CA . VAL A 1 98 ? -20.064 -9.835 10.151 1.00 79.75 98 VAL A CA 1
ATOM 804 C C . VAL A 1 98 ? -20.308 -8.373 9.760 1.00 79.75 98 VAL A C 1
ATOM 806 O O . VAL A 1 98 ? -20.956 -8.133 8.742 1.00 79.75 98 VAL A O 1
ATOM 809 N N . LEU A 1 99 ? -19.714 -7.411 10.481 1.00 78.19 99 LEU A N 1
ATOM 810 C CA . LEU A 1 99 ? -19.809 -5.976 10.162 1.00 78.19 99 LEU A CA 1
ATOM 811 C C . LEU A 1 99 ? -19.277 -5.608 8.769 1.00 78.19 99 LEU A C 1
ATOM 813 O O . LEU A 1 99 ? -19.739 -4.639 8.172 1.00 78.19 99 LEU A O 1
ATOM 817 N N . GLN A 1 100 ? -18.285 -6.338 8.257 1.00 75.94 100 GLN A N 1
ATOM 818 C CA . GLN A 1 100 ? -17.628 -5.992 6.994 1.00 75.94 100 GLN A CA 1
ATOM 819 C C . GLN A 1 100 ? -18.281 -6.598 5.757 1.00 75.94 100 GLN A C 1
ATOM 821 O O . GLN A 1 100 ? -18.228 -5.997 4.683 1.00 75.94 100 GLN A O 1
ATOM 826 N N . GLN A 1 101 ? -18.778 -7.829 5.868 1.00 62.66 101 GLN A N 1
ATOM 827 C CA . GLN A 1 101 ? -19.066 -8.665 4.701 1.00 62.66 101 GLN A CA 1
ATOM 828 C C . GLN A 1 101 ? -20.513 -9.170 4.642 1.00 62.66 101 GLN A C 1
ATOM 830 O O . GLN A 1 101 ? -20.817 -9.943 3.737 1.00 62.66 101 GLN A O 1
ATOM 835 N N . ASN A 1 102 ? -21.409 -8.737 5.546 1.00 53.84 102 ASN A N 1
ATOM 836 C CA . ASN A 1 102 ? -22.769 -9.290 5.665 1.00 53.84 102 ASN A CA 1
ATOM 837 C C . ASN A 1 102 ? -22.743 -10.828 5.616 1.00 53.84 102 ASN A C 1
ATOM 839 O O . ASN A 1 102 ? -23.518 -11.461 4.902 1.00 53.84 102 ASN A O 1
ATOM 843 N N . ILE A 1 103 ? -21.779 -11.437 6.315 1.00 54.25 103 ILE A N 1
ATOM 844 C CA . ILE A 1 103 ? -21.657 -12.893 6.357 1.00 54.25 103 ILE A CA 1
ATOM 845 C C . ILE A 1 103 ? -22.877 -13.406 7.121 1.00 54.25 103 ILE A C 1
ATOM 847 O O . ILE A 1 103 ? -23.028 -13.115 8.305 1.00 54.25 103 ILE A O 1
ATOM 851 N N . GLU A 1 104 ? -23.724 -14.180 6.444 1.00 53.00 104 GLU A N 1
ATOM 852 C CA . GLU A 1 104 ? -25.026 -14.685 6.918 1.00 53.00 104 GLU A CA 1
ATOM 853 C C . GLU A 1 104 ? -24.955 -15.613 8.151 1.00 53.00 104 GLU A C 1
ATOM 855 O O . GLU A 1 104 ? -25.968 -16.153 8.585 1.00 53.00 104 GLU A O 1
ATOM 860 N N . ASN A 1 105 ? -23.776 -15.814 8.743 1.00 57.91 105 ASN A N 1
ATOM 861 C CA . ASN A 1 105 ? -23.574 -16.791 9.813 1.00 57.91 105 ASN A CA 1
ATOM 862 C C . ASN A 1 105 ? -24.081 -16.318 11.184 1.00 57.91 105 ASN A C 1
ATOM 864 O O . ASN A 1 105 ? -24.328 -17.154 12.051 1.00 57.91 105 ASN A O 1
ATOM 868 N N . ILE A 1 106 ? -24.213 -15.005 11.405 1.00 64.88 106 ILE A N 1
ATOM 869 C CA . ILE A 1 106 ? -24.804 -14.449 12.630 1.00 64.88 106 ILE A CA 1
ATOM 870 C C . ILE A 1 106 ? -25.785 -13.346 12.217 1.00 64.88 106 ILE A C 1
ATOM 872 O O . ILE A 1 106 ? -25.342 -12.258 11.843 1.00 64.88 106 ILE A O 1
ATOM 876 N N . PRO A 1 107 ? -27.106 -13.593 12.258 1.00 69.81 107 PRO A N 1
ATOM 877 C CA . PRO A 1 107 ? -28.089 -12.553 11.995 1.00 69.81 107 PRO A CA 1
ATOM 878 C C . PRO A 1 107 ? -28.078 -11.551 13.157 1.00 69.81 107 PRO A C 1
ATOM 880 O O . PRO A 1 107 ? -28.607 -11.825 14.233 1.00 69.81 107 PRO A O 1
ATOM 883 N N . LEU A 1 108 ? -27.443 -10.396 12.944 1.00 75.44 108 LEU A N 1
ATOM 884 C CA . LEU A 1 108 ? -27.452 -9.279 13.888 1.00 75.44 108 LEU A CA 1
ATOM 885 C C . LEU A 1 108 ? -28.544 -8.285 13.498 1.00 75.44 108 LEU A C 1
ATOM 887 O O . LEU A 1 108 ? -28.688 -7.922 12.330 1.00 75.44 108 LEU A O 1
ATOM 891 N N . ASN A 1 109 ? -29.304 -7.822 14.484 1.00 79.69 109 ASN A N 1
ATOM 892 C CA . ASN A 1 109 ? -30.258 -6.729 14.305 1.00 79.69 109 ASN A CA 1
ATOM 893 C C . ASN A 1 109 ? -29.553 -5.360 14.443 1.00 79.69 109 ASN A C 1
ATOM 895 O O . ASN A 1 109 ? -28.421 -5.260 14.919 1.00 79.69 109 ASN A O 1
ATOM 899 N N . ASN A 1 110 ? -30.205 -4.286 13.982 1.00 78.25 110 ASN A N 1
ATOM 900 C CA . ASN A 1 110 ? -29.592 -2.948 13.917 1.00 78.25 110 ASN A CA 1
ATOM 901 C C . ASN A 1 110 ? -29.117 -2.434 15.287 1.00 78.25 110 ASN A C 1
ATOM 903 O O . ASN A 1 110 ? -28.101 -1.741 15.366 1.00 78.25 110 ASN A O 1
ATOM 907 N N . ASP A 1 111 ? -29.809 -2.808 16.362 1.00 77.38 111 ASP A N 1
ATOM 908 C CA . ASP A 1 111 ? -29.443 -2.415 17.722 1.00 77.38 111 ASP A CA 1
ATOM 909 C C . ASP A 1 111 ? -28.170 -3.141 18.183 1.00 77.38 111 ASP A C 1
ATOM 911 O O . ASP A 1 111 ? -27.259 -2.506 18.713 1.00 77.38 111 ASP A O 1
ATOM 915 N N . GLN A 1 112 ? -28.036 -4.443 17.890 1.00 80.62 112 GLN A N 1
ATOM 916 C CA . GLN A 1 112 ? -26.803 -5.203 18.143 1.00 80.62 112 GLN A CA 1
ATOM 917 C C . GLN A 1 112 ? -25.623 -4.678 17.317 1.00 80.62 112 GLN A C 1
ATOM 919 O O . GLN A 1 112 ? -24.511 -4.591 17.833 1.00 80.62 112 GLN A O 1
ATOM 924 N N . LEU A 1 113 ? -25.848 -4.288 16.057 1.00 79.06 113 LEU A N 1
ATOM 925 C CA . LEU A 1 113 ? -24.813 -3.666 15.221 1.00 79.06 113 LEU A CA 1
ATOM 926 C C . LEU A 1 113 ? -24.364 -2.314 15.789 1.00 79.06 113 LEU A C 1
ATOM 928 O O . LEU A 1 113 ? -23.172 -2.010 15.787 1.00 79.06 113 LEU A O 1
ATOM 932 N N . THR A 1 114 ? -25.304 -1.526 16.312 1.00 81.69 114 THR A N 1
ATOM 933 C CA . THR A 1 114 ? -25.009 -0.244 16.962 1.00 81.69 114 THR A CA 1
ATOM 934 C C . THR A 1 114 ? -24.207 -0.448 18.245 1.00 81.69 114 THR A C 1
ATOM 936 O O . THR A 1 114 ? -23.191 0.216 18.443 1.00 81.69 114 THR A O 1
ATOM 939 N N . LEU A 1 115 ? -24.611 -1.405 19.084 1.00 80.75 115 LEU A N 1
ATOM 940 C CA . LEU A 1 115 ? -23.914 -1.743 20.325 1.00 80.75 115 LEU A CA 1
ATOM 941 C C . LEU A 1 115 ? -22.505 -2.289 20.056 1.00 80.75 115 LEU A C 1
ATOM 943 O O . LEU A 1 115 ? -21.551 -1.903 20.731 1.00 80.75 115 LEU A O 1
ATOM 947 N N . LEU A 1 116 ? -22.350 -3.132 19.032 1.00 84.38 116 LEU A N 1
ATOM 948 C CA . LEU A 1 116 ? -21.047 -3.610 18.580 1.00 84.38 116 LEU A CA 1
ATOM 949 C C . LEU A 1 116 ? -20.171 -2.445 18.106 1.00 84.38 116 LEU A C 1
ATOM 951 O O . LEU A 1 116 ? -19.037 -2.326 18.555 1.00 84.38 116 LEU A O 1
ATOM 955 N N . GLY A 1 117 ? -20.699 -1.554 17.261 1.00 83.75 117 GLY A N 1
ATOM 956 C CA . GLY A 1 117 ? -19.985 -0.358 16.811 1.00 83.75 117 GLY A CA 1
ATOM 957 C C . GLY A 1 117 ? -19.537 0.541 17.968 1.00 83.75 117 GLY A C 1
ATOM 958 O O . GLY A 1 117 ? -18.382 0.955 17.999 1.00 83.75 117 GLY A O 1
ATOM 959 N N . GLY A 1 118 ? -20.411 0.782 18.951 1.00 85.38 118 GLY A N 1
ATOM 960 C CA . GLY A 1 118 ? -20.070 1.520 20.172 1.00 85.38 118 GLY A CA 1
ATOM 961 C C . GLY A 1 118 ? -18.974 0.832 20.990 1.00 85.38 118 GLY A C 1
ATOM 962 O O . GLY A 1 118 ? -18.022 1.484 21.403 1.00 85.38 118 GLY A O 1
ATOM 963 N N . THR A 1 119 ? -19.044 -0.494 21.131 1.00 85.94 119 THR A N 1
ATOM 964 C CA . THR A 1 119 ? -18.017 -1.284 21.833 1.00 85.94 119 THR A CA 1
ATOM 965 C C . THR A 1 119 ? -16.654 -1.187 21.137 1.00 85.94 119 THR A C 1
ATOM 967 O O . THR A 1 119 ? -15.635 -1.012 21.799 1.00 85.94 119 THR A O 1
ATOM 970 N N . LEU A 1 120 ? -16.621 -1.239 19.799 1.00 88.12 120 LEU A N 1
ATOM 971 C CA . LEU A 1 120 ? -15.389 -1.058 19.022 1.00 88.12 120 LEU A CA 1
ATOM 972 C C . LEU A 1 120 ? -14.783 0.338 19.227 1.00 88.12 120 LEU A C 1
ATOM 974 O O . LEU A 1 120 ? -13.565 0.459 19.344 1.00 88.12 120 LEU A O 1
ATOM 978 N N . VAL A 1 121 ? -15.617 1.380 19.303 1.00 90.19 121 VAL A N 1
ATOM 979 C CA . VAL A 1 121 ? -15.161 2.740 19.623 1.00 90.19 121 VAL A CA 1
ATOM 980 C C . VAL A 1 121 ? -14.553 2.784 21.025 1.00 90.19 121 VAL A C 1
ATOM 982 O O . VAL A 1 121 ? -13.433 3.271 21.168 1.00 90.19 121 VAL A O 1
ATOM 985 N N . CYS A 1 122 ? -15.208 2.210 22.039 1.00 88.88 122 CYS A N 1
ATOM 986 C CA . CYS A 1 122 ? -14.640 2.121 23.389 1.00 88.88 122 CYS A CA 1
ATOM 987 C C . CYS A 1 122 ? -13.256 1.455 23.381 1.00 88.88 122 CYS A C 1
ATOM 989 O O . CYS A 1 122 ? -12.317 2.012 23.941 1.00 88.88 122 CYS A O 1
ATOM 991 N N . TRP A 1 123 ? -13.083 0.345 22.656 1.00 91.88 123 TRP A N 1
ATOM 992 C CA . TRP A 1 123 ? -11.776 -0.311 22.535 1.00 91.88 123 TRP A CA 1
ATOM 993 C C . TRP A 1 123 ? -10.712 0.561 21.857 1.00 91.88 123 TRP A C 1
ATOM 995 O O . TRP A 1 123 ? -9.559 0.538 22.282 1.00 91.88 123 TRP A O 1
ATOM 1005 N N . THR A 1 124 ? -11.060 1.357 20.837 1.00 92.12 124 THR A N 1
ATOM 1006 C CA . THR A 1 124 ? -10.088 2.299 20.244 1.00 92.12 124 THR A CA 1
ATOM 1007 C C . THR A 1 124 ? -9.653 3.385 21.228 1.00 92.12 124 THR A C 1
ATOM 1009 O O . THR A 1 124 ? -8.478 3.757 21.245 1.00 92.12 124 THR A O 1
ATOM 1012 N N . LEU A 1 125 ? -10.576 3.863 22.070 1.00 90.88 125 LEU A N 1
ATOM 1013 C CA . LEU A 1 125 ? -10.288 4.853 23.109 1.00 90.88 125 LEU A CA 1
ATOM 1014 C C . LEU A 1 125 ? -9.418 4.252 24.217 1.00 90.88 125 LEU A C 1
ATOM 1016 O O . LEU A 1 125 ? -8.422 4.856 24.604 1.00 90.88 125 LEU A O 1
ATOM 1020 N N . GLU A 1 126 ? -9.736 3.039 24.677 1.00 92.56 126 GLU A N 1
ATOM 1021 C CA . GLU A 1 126 ? -8.903 2.298 25.632 1.00 92.56 126 GLU A CA 1
ATOM 1022 C C . GLU A 1 126 ? -7.472 2.149 25.113 1.00 92.56 126 GLU A C 1
ATOM 1024 O O . GLU A 1 126 ? -6.525 2.539 25.794 1.00 92.56 126 GLU A O 1
ATOM 1029 N N . GLN A 1 127 ? -7.314 1.681 23.872 1.00 94.75 127 GLN A N 1
ATOM 1030 C CA . GLN A 1 127 ? -6.012 1.541 23.226 1.00 94.75 127 GLN A CA 1
ATOM 1031 C C . GLN A 1 127 ? -5.240 2.871 23.164 1.00 94.75 127 GLN A C 1
ATOM 1033 O O . GLN A 1 127 ? -4.031 2.895 23.399 1.00 94.75 127 GLN A O 1
ATOM 1038 N N . GLN A 1 128 ? -5.911 3.988 22.866 1.00 93.56 128 GLN A N 1
ATOM 1039 C CA . GLN A 1 128 ? -5.288 5.314 22.873 1.00 93.56 128 GLN A CA 1
ATOM 1040 C C . GLN A 1 128 ? -4.764 5.696 24.257 1.00 93.56 128 GLN A C 1
ATOM 1042 O O . GLN A 1 128 ? -3.614 6.124 24.385 1.00 93.56 128 GLN A O 1
ATOM 1047 N N . LEU A 1 129 ? -5.582 5.532 25.297 1.00 92.38 129 LEU A N 1
ATOM 1048 C CA . LEU A 1 129 ? -5.186 5.872 26.661 1.00 92.38 129 LEU A CA 1
ATOM 1049 C C . LEU A 1 129 ? -4.073 4.954 27.174 1.00 92.38 129 LEU A C 1
ATOM 1051 O O . LEU A 1 129 ? -3.138 5.431 27.814 1.00 92.38 129 LEU A O 1
ATOM 1055 N N . GLU A 1 130 ? -4.108 3.662 26.847 1.00 94.44 130 GLU A N 1
ATOM 1056 C CA . GLU A 1 130 ? -3.029 2.720 27.159 1.00 94.44 130 GLU A CA 1
ATOM 1057 C C . GLU A 1 130 ? -1.708 3.126 26.495 1.00 94.44 130 GLU A C 1
ATOM 1059 O O . GLU A 1 130 ? -0.661 3.126 27.150 1.00 94.44 130 GLU A O 1
ATOM 1064 N N . ARG A 1 131 ? -1.741 3.535 25.218 1.00 94.62 131 ARG A N 1
ATOM 1065 C CA . ARG A 1 131 ? -0.561 4.073 24.519 1.00 94.62 131 ARG A CA 1
ATOM 1066 C C . ARG A 1 131 ? -0.059 5.359 25.168 1.00 94.62 131 ARG A C 1
ATOM 1068 O O . ARG A 1 131 ? 1.148 5.499 25.372 1.00 94.62 131 ARG A O 1
ATOM 1075 N N . ALA A 1 132 ? -0.958 6.272 25.530 1.00 92.25 132 ALA A N 1
ATOM 1076 C CA . ALA A 1 132 ? -0.593 7.502 26.222 1.00 92.25 132 ALA A CA 1
ATOM 1077 C C . ALA A 1 132 ? 0.095 7.193 27.565 1.00 92.25 132 ALA A C 1
ATOM 1079 O O . ALA A 1 132 ? 1.210 7.657 27.811 1.00 92.25 132 ALA A O 1
ATOM 1080 N N . LEU A 1 133 ? -0.494 6.332 28.400 1.00 92.75 133 LEU A N 1
ATOM 1081 C CA . LEU A 1 133 ? 0.111 5.898 29.664 1.00 92.75 133 LEU A CA 1
ATOM 1082 C C . LEU A 1 133 ? 1.468 5.222 29.450 1.00 92.75 133 LEU A C 1
ATOM 1084 O O . LEU A 1 133 ? 2.414 5.499 30.188 1.00 92.75 133 LEU A O 1
ATOM 1088 N N . TYR A 1 134 ? 1.595 4.380 28.423 1.00 94.31 134 TYR A N 1
ATOM 1089 C CA . TYR A 1 134 ? 2.867 3.764 28.062 1.00 94.31 134 TYR A CA 1
ATOM 1090 C C . TYR A 1 134 ? 3.943 4.822 27.778 1.00 94.31 134 TYR A C 1
ATOM 1092 O O . TYR A 1 134 ? 5.051 4.718 28.309 1.00 94.31 134 TYR A O 1
ATOM 1100 N N . TYR A 1 135 ? 3.636 5.863 27.000 1.00 93.12 135 TYR A N 1
ATOM 1101 C CA . TYR A 1 135 ? 4.585 6.947 26.726 1.00 93.12 135 TYR A CA 1
ATOM 1102 C C . TYR A 1 135 ? 4.920 7.778 27.965 1.00 93.12 135 TYR A C 1
ATOM 1104 O O . TYR A 1 135 ? 6.090 8.114 28.155 1.00 93.12 135 TYR A O 1
ATOM 1112 N N . ALA A 1 136 ? 3.936 8.046 28.826 1.00 89.19 136 ALA A N 1
ATOM 1113 C CA . ALA A 1 136 ? 4.147 8.754 30.085 1.00 89.19 136 ALA A CA 1
ATOM 1114 C C . ALA A 1 136 ? 5.091 7.987 31.029 1.00 89.19 136 ALA A C 1
ATOM 1116 O O . ALA A 1 136 ? 5.985 8.583 31.617 1.00 89.19 136 ALA A O 1
ATOM 1117 N N . ILE A 1 137 ? 4.945 6.659 31.128 1.00 90.75 137 ILE A N 1
ATOM 1118 C CA . ILE A 1 137 ? 5.797 5.797 31.970 1.00 90.75 137 ILE A CA 1
ATOM 1119 C C . ILE A 1 137 ? 7.242 5.725 31.450 1.00 90.75 137 ILE A C 1
ATOM 1121 O O . ILE A 1 137 ? 8.169 5.551 32.236 1.00 90.75 137 ILE A O 1
ATOM 1125 N N . HIS A 1 138 ? 7.446 5.842 30.135 1.00 92.06 138 HIS A N 1
ATOM 1126 C CA . HIS A 1 138 ? 8.765 5.743 29.496 1.00 92.06 138 HIS A CA 1
ATOM 1127 C C . HIS A 1 138 ? 9.417 7.113 29.227 1.00 92.06 138 HIS A C 1
ATOM 1129 O O . HIS A 1 138 ? 10.305 7.199 28.377 1.00 92.06 138 HIS A O 1
ATOM 1135 N N . ASP A 1 139 ? 8.967 8.176 29.902 1.00 88.12 139 ASP A N 1
ATOM 1136 C CA . ASP A 1 139 ? 9.478 9.550 29.773 1.00 88.12 139 ASP A CA 1
ATOM 1137 C C . ASP A 1 139 ? 9.445 10.118 28.335 1.00 88.12 139 ASP A C 1
ATOM 1139 O O . ASP A 1 139 ? 10.224 11.001 27.965 1.00 88.12 139 ASP A O 1
ATOM 1143 N N . LYS A 1 140 ? 8.512 9.649 27.494 1.00 89.31 140 LYS A N 1
ATOM 1144 C CA . LYS A 1 140 ? 8.314 10.138 26.117 1.00 89.31 140 LYS A CA 1
ATOM 1145 C C . LYS A 1 140 ? 7.236 11.220 26.062 1.00 89.31 140 LYS A C 1
ATOM 1147 O O . LYS A 1 140 ? 6.157 11.016 25.508 1.00 89.31 140 LYS A O 1
ATOM 1152 N N . LEU A 1 141 ? 7.541 12.389 26.625 1.00 85.56 141 LEU A N 1
ATOM 1153 C CA . LEU A 1 141 ? 6.576 13.490 26.766 1.00 85.56 141 LEU A CA 1
ATOM 1154 C C . LEU A 1 141 ? 5.990 13.976 25.432 1.00 85.56 141 LEU A C 1
ATOM 1156 O O . LEU A 1 141 ? 4.800 14.258 25.358 1.00 85.56 141 LEU A O 1
ATOM 1160 N N . GLU A 1 142 ? 6.789 14.059 24.366 1.00 85.75 142 GLU A N 1
ATOM 1161 C CA . GLU A 1 142 ? 6.287 14.522 23.064 1.00 85.75 142 GLU A CA 1
ATOM 1162 C C . GLU A 1 142 ? 5.247 13.575 22.460 1.00 85.75 142 GLU A C 1
ATOM 1164 O O . GLU A 1 142 ? 4.255 14.030 21.896 1.00 85.75 142 GLU A O 1
ATOM 1169 N N . ASP A 1 143 ? 5.467 12.264 22.569 1.00 86.81 143 ASP A N 1
ATOM 1170 C CA . ASP A 1 143 ? 4.551 11.262 22.023 1.00 86.81 143 ASP A CA 1
ATOM 1171 C C . ASP A 1 143 ? 3.292 11.139 22.885 1.00 86.81 143 ASP A C 1
ATOM 1173 O O . ASP A 1 143 ? 2.196 11.016 22.345 1.00 86.81 143 ASP A O 1
ATOM 1177 N N . PHE A 1 144 ? 3.426 11.285 24.208 1.00 88.88 144 PHE A N 1
ATOM 1178 C CA . PHE A 1 144 ? 2.288 11.415 25.119 1.00 88.88 144 PHE A CA 1
ATOM 1179 C C . PHE A 1 144 ? 1.387 12.601 24.747 1.00 88.88 144 PHE A C 1
ATOM 1181 O O . PHE A 1 144 ? 0.183 12.431 24.561 1.00 88.88 144 PHE A O 1
ATOM 1188 N N . LEU A 1 145 ? 1.973 13.792 24.576 1.00 85.88 145 LEU A N 1
ATOM 1189 C CA . LEU A 1 145 ? 1.220 14.994 24.209 1.00 85.88 145 LEU A CA 1
ATOM 1190 C C . LEU A 1 145 ? 0.558 14.852 22.837 1.00 85.88 145 LEU A C 1
ATOM 1192 O O . LEU A 1 145 ? -0.579 15.285 22.662 1.00 85.88 145 LEU A O 1
ATOM 1196 N N . LYS A 1 146 ? 1.227 14.223 21.863 1.00 86.00 146 LYS A N 1
ATOM 1197 C CA . LYS A 1 146 ? 0.623 13.920 20.553 1.00 86.00 146 LYS A CA 1
ATOM 1198 C C . LYS A 1 146 ? -0.576 12.981 20.681 1.00 86.00 146 LYS A C 1
ATOM 1200 O O . LYS A 1 146 ? -1.575 13.196 19.999 1.00 86.00 146 LYS A O 1
ATOM 1205 N N . GLU A 1 147 ? -0.487 11.965 21.534 1.00 89.00 147 GLU A N 1
ATOM 1206 C CA . GLU A 1 147 ? -1.565 10.992 21.711 1.00 89.00 147 GLU A CA 1
ATOM 1207 C C . GLU A 1 147 ? -2.799 11.633 22.359 1.00 89.00 147 GLU A C 1
ATOM 1209 O O . GLU A 1 147 ? -3.900 11.467 21.845 1.00 89.00 147 GLU A O 1
ATOM 1214 N N . ILE A 1 148 ? -2.612 12.416 23.427 1.00 87.88 148 ILE A N 1
ATOM 1215 C CA . ILE A 1 148 ? -3.701 13.066 24.178 1.00 87.88 148 ILE A CA 1
ATOM 1216 C C . ILE A 1 148 ? -4.316 14.247 23.418 1.00 87.88 148 ILE A C 1
ATOM 1218 O O . ILE A 1 148 ? -5.524 14.469 23.484 1.00 87.88 148 ILE A O 1
ATOM 1222 N N . SER A 1 149 ? -3.510 14.996 22.661 1.00 85.81 149 SER A N 1
ATOM 1223 C CA . SER A 1 149 ? -4.018 16.102 21.835 1.00 85.81 149 SER A CA 1
ATOM 1224 C C . SER A 1 149 ? -4.814 15.630 20.617 1.00 85.81 149 SER A C 1
ATOM 1226 O O . SER A 1 149 ? -5.621 16.393 20.083 1.00 85.81 149 SER A O 1
ATOM 1228 N N . THR A 1 150 ? -4.615 14.386 20.172 1.00 85.81 150 THR A N 1
ATOM 1229 C CA . THR A 1 150 ? -5.364 13.824 19.047 1.00 85.81 150 THR A CA 1
ATOM 1230 C C . THR A 1 150 ? -6.748 13.397 19.524 1.00 85.81 150 THR A C 1
ATOM 1232 O O . THR A 1 150 ? -6.894 12.368 20.175 1.00 85.81 150 THR A O 1
ATOM 1235 N N . ILE A 1 151 ? -7.778 14.167 19.177 1.00 86.31 151 ILE A N 1
ATOM 1236 C CA . ILE A 1 151 ? -9.169 13.819 19.488 1.00 86.31 151 ILE A CA 1
ATOM 1237 C C . ILE A 1 151 ? -9.641 12.750 18.485 1.00 86.31 151 ILE A C 1
ATOM 1239 O O . ILE A 1 151 ? -9.697 13.039 17.286 1.00 86.31 151 ILE A O 1
ATOM 1243 N N . PRO A 1 152 ? -9.986 11.527 18.927 1.00 86.06 152 PRO A N 1
ATOM 1244 C CA . PRO A 1 152 ? -10.491 10.484 18.038 1.00 86.06 152 PRO A CA 1
ATOM 1245 C C . PRO A 1 152 ? -11.829 10.878 17.424 1.00 86.06 152 PRO A C 1
ATOM 1247 O O . PRO A 1 152 ? -12.638 11.558 18.054 1.00 86.06 152 PRO A O 1
ATOM 1250 N N . HIS A 1 153 ? -12.076 10.412 16.197 1.00 87.50 153 HIS A N 1
ATOM 1251 C CA . HIS A 1 153 ? -13.385 10.509 15.529 1.00 87.50 153 HIS A CA 1
ATOM 1252 C C . HIS A 1 153 ? -13.978 11.933 15.466 1.00 87.50 153 HIS A C 1
ATOM 1254 O O . HIS A 1 153 ? -15.189 12.103 15.349 1.00 87.50 153 HIS A O 1
ATOM 1260 N N . SER A 1 154 ? -13.146 12.977 15.521 1.00 84.81 154 SER A N 1
ATOM 1261 C CA . SER A 1 154 ? -13.609 14.370 15.586 1.00 84.81 154 SER A CA 1
ATOM 1262 C C . SER A 1 154 ? -14.215 14.857 14.267 1.00 84.81 154 SER A C 1
ATOM 1264 O O . SER A 1 154 ? -15.246 15.531 14.254 1.00 84.81 154 SER A O 1
ATOM 1266 N N . ASN A 1 155 ? -13.597 14.494 13.141 1.00 87.31 155 ASN A N 1
ATOM 1267 C CA . ASN A 1 155 ? -13.992 14.934 11.804 1.00 87.31 155 ASN A CA 1
ATOM 1268 C C . ASN A 1 155 ? -14.549 13.804 10.925 1.00 87.31 155 ASN A C 1
ATOM 1270 O O . ASN A 1 155 ? -14.715 14.003 9.722 1.00 87.31 155 ASN A O 1
ATOM 1274 N N . TRP A 1 156 ? -14.835 12.622 11.476 1.00 89.06 156 TRP A N 1
ATOM 1275 C CA . TRP A 1 156 ? -15.454 11.499 10.765 1.00 89.06 156 TRP A CA 1
ATOM 1276 C C . TRP A 1 156 ? -16.251 10.614 11.724 1.00 89.06 156 TRP A C 1
ATOM 1278 O O . TRP A 1 156 ? -15.961 10.567 12.913 1.00 89.06 156 TRP A O 1
ATOM 1288 N N . LYS A 1 157 ? -17.259 9.902 11.210 1.00 85.62 157 LYS A N 1
ATOM 1289 C CA . LYS A 1 157 ? -18.105 9.026 12.030 1.00 85.62 157 LYS A CA 1
ATOM 1290 C C . LYS A 1 157 ? -17.754 7.555 11.798 1.00 85.62 157 LYS A C 1
ATOM 1292 O O . LYS A 1 157 ? -17.803 7.121 10.643 1.00 85.62 157 LYS A O 1
ATOM 1297 N N . PRO A 1 158 ? -17.514 6.760 12.858 1.00 86.50 158 PRO A N 1
ATOM 1298 C CA . PRO A 1 158 ? -17.206 5.333 12.739 1.00 86.50 158 PRO A CA 1
ATOM 1299 C C . PRO A 1 158 ? -18.221 4.525 11.921 1.00 86.50 158 PRO A C 1
ATOM 1301 O O . PRO A 1 158 ? -17.839 3.654 11.144 1.00 86.50 158 PRO A O 1
ATOM 1304 N N . PHE A 1 159 ? -19.509 4.867 12.020 1.00 80.81 159 PHE A N 1
ATOM 1305 C CA . PHE A 1 159 ? -20.580 4.217 11.259 1.00 80.81 159 PHE A CA 1
ATOM 1306 C C . PHE A 1 159 ? -20.477 4.423 9.736 1.00 80.81 159 PHE A C 1
ATOM 1308 O O . PHE A 1 159 ? -20.852 3.543 8.969 1.00 80.81 159 PHE A O 1
ATOM 1315 N N . GLU A 1 160 ? -19.957 5.566 9.275 1.00 83.00 160 GLU A N 1
ATOM 1316 C CA . GLU A 1 160 ? -19.824 5.863 7.839 1.00 83.00 160 GLU A CA 1
ATOM 1317 C C . GLU A 1 160 ? -18.630 5.124 7.210 1.00 83.00 160 GLU A C 1
ATOM 1319 O O . GLU A 1 160 ? -18.645 4.799 6.021 1.00 83.00 160 GLU A O 1
ATOM 1324 N N . HIS A 1 161 ? -17.601 4.832 8.013 1.00 86.69 161 HIS A N 1
ATOM 1325 C CA . HIS A 1 161 ? -16.357 4.199 7.576 1.00 86.69 161 HIS A CA 1
ATOM 1326 C C . HIS A 1 161 ? -15.892 3.120 8.564 1.00 86.69 161 HIS A C 1
ATOM 1328 O O . HIS A 1 161 ? -14.829 3.221 9.174 1.00 86.69 161 HIS A O 1
ATOM 1334 N N . VAL A 1 162 ? -16.667 2.039 8.676 1.00 88.81 162 VAL A N 1
ATOM 1335 C CA . VAL A 1 162 ? -16.371 0.908 9.578 1.00 88.81 162 VAL A CA 1
ATOM 1336 C C . VAL A 1 162 ? -14.987 0.294 9.313 1.00 88.81 162 VAL A C 1
ATOM 1338 O O . VAL A 1 162 ? -14.294 -0.116 10.241 1.00 88.81 162 VAL A O 1
ATOM 1341 N N . SER A 1 163 ? -14.533 0.282 8.056 1.00 91.06 163 SER A N 1
ATOM 1342 C CA . SER A 1 163 ? -13.191 -0.186 7.688 1.00 91.06 163 SER A CA 1
ATOM 1343 C C . SER A 1 163 ? -12.063 0.623 8.340 1.00 91.06 163 SER A C 1
ATOM 1345 O O . SER A 1 163 ? -11.013 0.059 8.640 1.00 91.06 163 SER A O 1
ATOM 1347 N N . TRP A 1 164 ? -12.259 1.922 8.579 1.00 93.50 164 TRP A N 1
ATOM 1348 C CA . TRP A 1 164 ? -11.272 2.774 9.246 1.00 93.50 164 TRP A CA 1
ATOM 1349 C C . TRP A 1 164 ? -11.211 2.494 10.743 1.00 93.50 164 TRP A C 1
ATOM 1351 O O . TRP A 1 164 ? -10.117 2.379 11.282 1.00 93.50 164 TRP A O 1
ATOM 1361 N N . LEU A 1 165 ? -12.364 2.280 11.383 1.00 92.44 165 LEU A N 1
ATOM 1362 C CA . LEU A 1 165 ? -12.427 1.902 12.797 1.00 92.44 165 LEU A CA 1
ATOM 1363 C C . LEU A 1 165 ? -11.705 0.572 13.052 1.00 92.44 165 LEU A C 1
ATOM 1365 O O . LEU A 1 165 ? -10.953 0.418 14.008 1.00 92.44 165 LEU A O 1
ATOM 1369 N N . ILE A 1 166 ? -11.901 -0.400 12.161 1.00 92.88 166 ILE A N 1
ATOM 1370 C CA . ILE A 1 166 ? -11.237 -1.702 12.273 1.00 92.88 166 ILE A CA 1
ATOM 1371 C C . ILE A 1 166 ? -9.731 -1.568 12.027 1.00 92.88 166 ILE A C 1
ATOM 1373 O O . ILE A 1 166 ? -8.946 -2.249 12.682 1.00 92.88 166 ILE A O 1
ATOM 1377 N N . LEU A 1 167 ? -9.319 -0.676 11.121 1.00 94.19 167 LEU A N 1
ATOM 1378 C CA . LEU A 1 167 ? -7.907 -0.374 10.904 1.00 94.19 167 LEU A CA 1
ATOM 1379 C C . LEU A 1 167 ? -7.256 0.242 12.154 1.00 94.19 167 LEU A C 1
ATOM 1381 O O . LEU A 1 167 ? -6.132 -0.137 12.470 1.00 94.19 167 LEU A O 1
ATOM 1385 N N . GLU A 1 168 ? -7.940 1.152 12.860 1.00 94.25 168 GLU A N 1
ATOM 1386 C CA . GLU A 1 168 ? -7.468 1.715 14.140 1.00 94.25 168 GLU A CA 1
ATOM 1387 C C . GLU A 1 168 ? -7.207 0.618 15.170 1.00 94.25 168 GLU A C 1
ATOM 1389 O O . GLU A 1 168 ? -6.114 0.560 15.734 1.00 94.25 168 GLU A O 1
ATOM 1394 N N . LEU A 1 169 ? -8.175 -0.288 15.338 1.00 92.69 169 LEU A N 1
ATOM 1395 C CA . LEU A 1 169 ? -8.085 -1.406 16.277 1.00 92.69 169 LEU A CA 1
ATOM 1396 C C . LEU A 1 169 ? -6.965 -2.390 15.933 1.00 92.69 169 LEU A C 1
ATOM 1398 O O . LEU A 1 169 ? -6.191 -2.767 16.812 1.00 92.69 169 LEU A O 1
ATOM 1402 N N . GLU A 1 170 ? -6.882 -2.813 14.668 1.00 92.44 170 GLU A N 1
ATOM 1403 C CA . GLU A 1 170 ? -5.871 -3.764 14.185 1.00 92.44 170 GLU A CA 1
ATOM 1404 C C . GLU A 1 170 ? -4.459 -3.199 14.360 1.00 92.44 170 GLU A C 1
ATOM 1406 O O . GLU A 1 170 ? -3.535 -3.904 14.764 1.00 92.44 170 GLU A O 1
ATOM 1411 N N . MET A 1 171 ? -4.289 -1.914 14.044 1.00 93.38 171 MET A N 1
ATOM 1412 C CA . MET A 1 171 ? -2.981 -1.271 14.046 1.00 93.38 171 MET A CA 1
ATOM 1413 C C . MET A 1 171 ? -2.601 -0.650 15.380 1.00 93.38 171 MET A C 1
ATOM 1415 O O . MET A 1 171 ? -1.448 -0.239 15.518 1.00 93.38 171 MET A O 1
ATOM 1419 N N . ASN A 1 172 ? -3.526 -0.603 16.341 1.00 94.75 172 ASN A N 1
ATOM 1420 C CA . ASN A 1 172 ? -3.349 0.078 17.614 1.00 94.75 172 ASN A CA 1
ATOM 1421 C C . ASN A 1 172 ? -2.875 1.530 17.391 1.00 94.75 172 ASN A C 1
ATOM 1423 O O . ASN A 1 172 ? -1.820 1.938 17.878 1.00 94.75 172 ASN A O 1
ATOM 1427 N N . ILE A 1 173 ? -3.631 2.291 16.590 1.00 93.81 173 ILE A N 1
ATOM 1428 C CA . ILE A 1 173 ? -3.370 3.708 16.282 1.00 93.81 173 ILE A CA 1
ATOM 1429 C C . ILE A 1 173 ? -4.650 4.539 16.405 1.00 93.81 173 ILE A C 1
ATOM 1431 O O . ILE A 1 173 ? -5.741 4.008 16.233 1.00 93.81 173 ILE A O 1
ATOM 1435 N N . THR A 1 174 ? -4.506 5.849 16.612 1.00 93.69 174 THR A N 1
ATOM 1436 C CA . THR A 1 174 ? -5.590 6.828 16.416 1.00 93.69 174 THR A CA 1
ATOM 1437 C C . THR A 1 174 ? -5.374 7.551 15.090 1.00 93.69 174 THR A C 1
ATOM 1439 O O . THR A 1 174 ? -4.301 8.116 14.850 1.00 93.69 174 THR A O 1
ATOM 1442 N N . ILE A 1 175 ? -6.377 7.538 14.211 1.00 93.69 175 ILE A N 1
ATOM 1443 C CA . ILE A 1 175 ? -6.330 8.259 12.937 1.00 93.69 175 ILE A CA 1
ATOM 1444 C C . ILE A 1 175 ? -6.502 9.758 13.201 1.00 93.69 175 ILE A C 1
ATOM 1446 O O . ILE A 1 175 ? -7.464 10.197 13.829 1.00 93.69 175 ILE A O 1
ATOM 1450 N N . ARG A 1 176 ? -5.575 10.563 12.676 1.00 92.56 176 ARG A N 1
ATOM 1451 C CA . ARG A 1 176 ? -5.566 12.023 12.852 1.00 92.56 176 ARG A CA 1
ATOM 1452 C C . ARG A 1 176 ? -6.507 12.722 11.875 1.00 92.56 176 ARG A C 1
ATOM 1454 O O . ARG A 1 176 ? -6.684 12.272 10.744 1.00 92.56 176 ARG A O 1
ATOM 1461 N N . GLU A 1 177 ? -6.978 13.908 12.254 1.00 91.19 177 GLU A N 1
ATOM 1462 C CA . GLU A 1 177 ? -7.870 14.750 11.436 1.00 91.19 177 GLU A CA 1
ATOM 1463 C C . GLU A 1 177 ? -7.334 15.029 10.027 1.00 91.19 177 GLU A C 1
ATOM 1465 O O . GLU A 1 177 ? -8.046 14.905 9.032 1.00 91.19 177 GLU A O 1
ATOM 1470 N N . ILE A 1 178 ? -6.043 15.342 9.910 1.00 90.88 178 ILE A N 1
ATOM 1471 C CA . ILE A 1 178 ? -5.436 15.603 8.602 1.00 90.88 178 ILE A CA 1
ATOM 1472 C C . ILE A 1 178 ? -5.446 14.357 7.701 1.00 90.88 178 ILE A C 1
ATOM 1474 O O . ILE A 1 178 ? -5.581 14.468 6.483 1.00 90.88 178 ILE A O 1
ATOM 1478 N N . GLN A 1 179 ? -5.326 13.159 8.281 1.00 94.19 179 GLN A N 1
ATOM 1479 C CA . GLN A 1 179 ? -5.301 11.902 7.531 1.00 94.19 179 GLN A CA 1
ATOM 1480 C C . GLN A 1 179 ? -6.692 11.562 6.991 1.00 94.19 179 GLN A C 1
ATOM 1482 O O . GLN A 1 179 ? -6.817 11.166 5.830 1.00 94.19 179 GLN A O 1
ATOM 1487 N N . THR A 1 180 ? -7.738 11.768 7.794 1.00 93.12 180 THR A N 1
ATOM 1488 C CA . THR A 1 180 ? -9.138 11.589 7.375 1.00 93.12 180 THR A CA 1
ATOM 1489 C C . THR A 1 180 ? -9.550 12.607 6.327 1.00 93.12 180 THR A C 1
ATOM 1491 O O . THR A 1 180 ? -10.199 12.230 5.350 1.00 93.12 180 THR A O 1
ATOM 1494 N N . ASP A 1 181 ? -9.131 13.866 6.461 1.00 91.50 181 ASP A N 1
ATOM 1495 C CA . ASP A 1 181 ? -9.416 14.889 5.459 1.00 91.50 181 ASP A CA 1
ATOM 1496 C C . ASP A 1 181 ? -8.770 14.539 4.121 1.00 91.50 181 ASP A C 1
ATOM 1498 O O . ASP A 1 181 ? -9.457 14.517 3.097 1.00 91.50 181 ASP A O 1
ATOM 1502 N N . VAL A 1 182 ? -7.483 14.183 4.109 1.00 91.81 182 VAL A N 1
ATOM 1503 C CA . VAL A 1 182 ? -6.794 13.774 2.877 1.00 91.81 182 VAL A CA 1
ATOM 1504 C C . VAL A 1 182 ? -7.448 12.534 2.263 1.00 91.81 182 VAL A C 1
ATOM 1506 O O . VAL A 1 182 ? -7.731 12.529 1.062 1.00 91.81 182 VAL A O 1
ATOM 1509 N N . ALA A 1 183 ? -7.747 11.509 3.069 1.00 92.38 183 ALA A N 1
ATOM 1510 C CA . ALA A 1 183 ? -8.390 10.289 2.588 1.00 92.38 183 ALA A CA 1
ATOM 1511 C C . ALA A 1 183 ? -9.770 10.576 1.974 1.00 92.38 183 ALA A C 1
ATOM 1513 O O . ALA A 1 183 ? -10.059 10.135 0.860 1.00 92.38 183 ALA A O 1
ATOM 1514 N N . ARG A 1 184 ? -10.605 11.378 2.647 1.00 90.06 184 ARG A N 1
ATOM 1515 C CA . ARG A 1 184 ? -11.937 11.757 2.162 1.00 90.06 184 ARG A CA 1
ATOM 1516 C C . ARG A 1 184 ? -11.864 12.511 0.837 1.00 90.06 184 ARG A C 1
ATOM 1518 O O . ARG A 1 184 ? -12.589 12.159 -0.092 1.00 90.06 184 ARG A O 1
ATOM 1525 N N . HIS A 1 185 ? -10.973 13.495 0.719 1.00 88.56 185 HIS A N 1
ATOM 1526 C CA . HIS A 1 185 ? -10.789 14.235 -0.532 1.00 88.56 185 HIS A CA 1
ATOM 1527 C C . HIS A 1 185 ? -10.362 13.301 -1.675 1.00 88.56 185 HIS A C 1
ATOM 1529 O O . HIS A 1 185 ? -10.935 13.361 -2.762 1.00 88.56 185 HIS A O 1
ATOM 1535 N N . MET A 1 186 ? -9.436 12.367 -1.425 1.00 88.38 186 MET A N 1
ATOM 1536 C CA . MET A 1 186 ? -9.024 11.360 -2.414 1.00 88.38 186 MET A CA 1
ATOM 1537 C C . MET A 1 186 ? -10.133 10.371 -2.800 1.00 88.38 186 MET A C 1
ATOM 1539 O O . MET A 1 186 ? -10.126 9.837 -3.913 1.00 88.38 186 MET A O 1
ATOM 1543 N N . MET A 1 187 ? -11.110 10.133 -1.922 1.00 85.69 187 MET A N 1
ATOM 1544 C CA . MET A 1 187 ? -12.262 9.278 -2.212 1.00 85.69 187 MET A CA 1
ATOM 1545 C C . MET A 1 187 ? -13.346 9.977 -3.046 1.00 85.69 187 MET A C 1
ATOM 1547 O O . MET A 1 187 ? -14.007 9.307 -3.842 1.00 85.69 187 MET A O 1
ATOM 1551 N N . GLN A 1 188 ? -13.504 11.299 -2.915 1.00 74.06 188 GLN A N 1
ATOM 1552 C CA . GLN A 1 188 ? -14.607 12.119 -3.453 1.00 74.06 188 GLN A CA 1
ATOM 1553 C C . GLN A 1 188 ? -14.662 12.291 -4.987 1.00 74.06 188 GLN A C 1
ATOM 1555 O O . GLN A 1 188 ? -15.437 13.104 -5.489 1.00 74.06 188 GLN A O 1
ATOM 1560 N N . THR A 1 189 ? -13.946 11.483 -5.769 1.00 56.41 189 THR A N 1
ATOM 1561 C CA . THR A 1 189 ? -13.873 11.557 -7.246 1.00 56.41 189 THR A CA 1
ATOM 1562 C C . THR A 1 189 ? -15.217 11.397 -7.986 1.00 56.41 189 THR A C 1
ATOM 1564 O O . THR A 1 189 ? -15.252 11.493 -9.209 1.00 56.41 189 THR A O 1
ATOM 1567 N N . ASN A 1 190 ? -16.325 11.170 -7.269 1.00 49.44 190 ASN A N 1
ATOM 1568 C CA . ASN A 1 190 ? -17.643 10.837 -7.815 1.00 49.44 190 ASN A CA 1
ATOM 1569 C C . ASN A 1 190 ? -18.728 11.913 -7.622 1.00 49.44 190 ASN A C 1
ATOM 1571 O O . ASN A 1 190 ? -19.856 11.688 -8.061 1.00 49.44 190 ASN A O 1
ATOM 1575 N N . MET A 1 191 ? -18.434 13.054 -6.993 1.00 44.12 191 MET A N 1
ATOM 1576 C CA . MET A 1 191 ? -19.439 14.090 -6.722 1.00 44.12 191 MET A CA 1
ATOM 1577 C C . MET A 1 191 ? -19.133 15.383 -7.486 1.00 44.12 191 MET A C 1
ATOM 1579 O O . MET A 1 191 ? -18.543 16.317 -6.955 1.00 44.12 191 MET A O 1
ATOM 1583 N N . THR A 1 192 ? -19.591 15.462 -8.734 1.00 38.38 192 THR A N 1
ATOM 1584 C CA . THR A 1 192 ? -19.991 16.745 -9.325 1.00 38.38 192 THR A CA 1
ATOM 1585 C C . THR A 1 192 ? -21.436 16.617 -9.770 1.00 38.38 192 THR A C 1
ATOM 1587 O O . THR A 1 192 ? -21.777 15.751 -10.569 1.00 38.38 192 THR A O 1
ATOM 1590 N N . THR A 1 193 ? -22.265 17.486 -9.206 1.00 40.66 193 THR A N 1
ATOM 1591 C CA . THR A 1 193 ? -23.715 17.666 -9.365 1.00 40.66 193 THR A CA 1
ATOM 1592 C C . THR A 1 193 ? -24.181 18.047 -10.770 1.00 40.66 193 THR A C 1
ATOM 1594 O O . THR A 1 193 ? -25.364 18.304 -10.958 1.00 40.66 193 THR A O 1
ATOM 1597 N N . ASP A 1 194 ? -23.299 18.010 -11.764 1.00 40.75 194 ASP A N 1
ATOM 1598 C CA . ASP A 1 194 ? -23.652 18.191 -13.164 1.00 40.75 194 ASP A CA 1
ATOM 1599 C C . ASP A 1 194 ? -23.449 16.868 -13.894 1.00 40.75 194 ASP A C 1
ATOM 1601 O O . ASP A 1 194 ? -22.444 16.184 -13.704 1.00 40.75 194 ASP A O 1
ATOM 1605 N N . GLN A 1 195 ? -24.427 16.498 -14.718 1.00 41.16 195 GLN A N 1
ATOM 1606 C CA . GLN A 1 195 ? -24.641 15.191 -15.359 1.00 41.16 195 GLN A CA 1
ATOM 1607 C C . GLN A 1 195 ? -23.502 14.694 -16.281 1.00 41.16 195 GLN A C 1
ATOM 1609 O O . GLN A 1 195 ? -23.657 13.7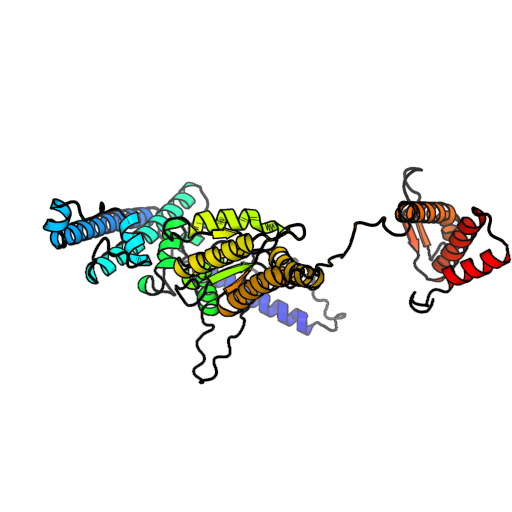16 -17.009 1.00 41.16 195 GLN A O 1
ATOM 1614 N N . THR A 1 196 ? -22.326 15.307 -16.221 1.00 43.47 196 THR A N 1
ATOM 1615 C CA . THR A 1 196 ? -21.084 14.859 -16.840 1.00 43.47 196 THR A CA 1
ATOM 1616 C C . THR A 1 196 ? -20.110 14.411 -15.748 1.00 43.47 196 THR A C 1
ATOM 1618 O O . THR A 1 196 ? -19.353 15.218 -15.208 1.00 43.47 196 THR A O 1
ATOM 1621 N N . LYS A 1 197 ? -20.115 13.111 -15.419 1.00 45.50 197 LYS A N 1
ATOM 1622 C CA . LYS A 1 197 ? -19.092 12.473 -14.570 1.00 45.50 197 LYS A CA 1
ATOM 1623 C C . LYS A 1 197 ? -17.715 12.610 -15.228 1.00 45.50 197 LYS A C 1
ATOM 1625 O O . LYS A 1 197 ? -17.287 11.731 -15.973 1.00 45.50 197 LYS A O 1
ATOM 1630 N N . VAL A 1 198 ? -17.012 13.706 -14.967 1.00 49.56 198 VAL A N 1
ATOM 1631 C CA . VAL A 1 198 ? -15.588 13.804 -15.290 1.00 49.56 198 VAL A CA 1
ATOM 1632 C C . VAL A 1 198 ? -14.845 13.149 -14.137 1.00 49.56 198 VAL A C 1
ATOM 1634 O O . VAL A 1 198 ? -14.715 13.730 -13.064 1.00 49.56 198 VAL A O 1
ATOM 1637 N N . ASN A 1 199 ? -14.392 11.917 -14.358 1.00 61.78 199 ASN A N 1
ATOM 1638 C CA . ASN A 1 199 ? -13.528 11.206 -13.425 1.00 61.78 199 ASN A CA 1
ATOM 1639 C C . ASN A 1 199 ? -12.182 11.953 -13.392 1.00 61.78 199 ASN A C 1
ATOM 1641 O O . ASN A 1 199 ? -11.400 11.870 -14.340 1.00 61.78 199 ASN A O 1
ATOM 1645 N N . LYS A 1 200 ? -11.967 12.790 -12.373 1.00 76.69 200 LYS A N 1
ATOM 1646 C CA . LYS A 1 200 ? -10.749 13.601 -12.236 1.00 76.69 200 LYS A CA 1
ATOM 1647 C C . LYS A 1 200 ? -9.719 12.843 -11.40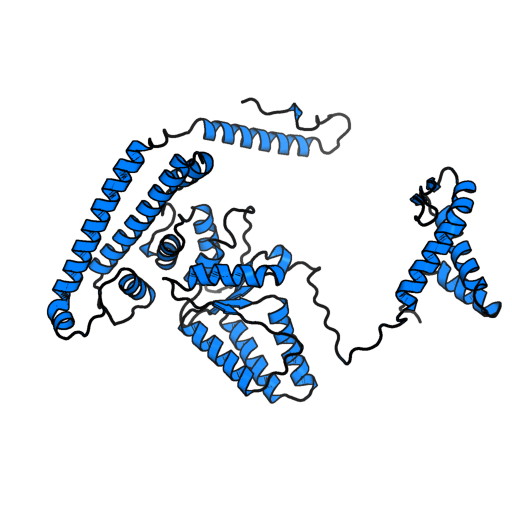7 1.00 76.69 200 LYS A C 1
ATOM 1649 O O . LYS A 1 200 ? -10.051 12.273 -10.371 1.00 76.69 200 LYS A O 1
ATOM 1654 N N . ASN A 1 201 ? -8.465 12.894 -11.843 1.00 86.62 201 ASN A N 1
ATOM 1655 C CA . ASN A 1 201 ? -7.337 12.448 -11.030 1.00 86.62 201 ASN A CA 1
ATOM 1656 C C . ASN A 1 201 ? -7.076 13.488 -9.933 1.00 86.62 201 ASN A C 1
ATOM 1658 O O . ASN A 1 201 ? -7.117 14.689 -10.211 1.00 86.62 201 ASN A O 1
ATOM 1662 N N . LEU A 1 202 ? -6.795 13.033 -8.712 1.00 89.38 202 LEU A N 1
ATOM 1663 C CA . LEU A 1 202 ? -6.444 13.899 -7.589 1.00 89.38 202 LEU A CA 1
ATOM 1664 C C . LEU A 1 202 ? -5.010 13.624 -7.144 1.00 89.38 202 LEU A C 1
ATOM 1666 O O . LEU A 1 202 ? -4.587 12.473 -7.072 1.00 89.38 202 LEU A O 1
ATOM 1670 N N . VAL A 1 203 ? -4.293 14.692 -6.811 1.00 90.69 203 VAL A N 1
ATOM 1671 C CA . VAL A 1 203 ? -2.974 14.642 -6.182 1.00 90.69 203 VAL A CA 1
ATOM 1672 C C . VAL A 1 203 ? -3.059 15.446 -4.892 1.00 90.69 203 VAL A C 1
ATOM 1674 O O . VAL A 1 203 ? -3.588 16.555 -4.896 1.00 90.69 203 VAL A O 1
ATOM 1677 N N . MET A 1 204 ? -2.545 14.886 -3.799 1.00 89.56 204 MET A N 1
ATOM 1678 C CA . MET A 1 204 ? -2.447 15.567 -2.509 1.00 89.56 204 MET A CA 1
ATOM 1679 C C . MET A 1 204 ? -1.000 15.526 -2.038 1.00 89.56 204 MET A C 1
ATOM 1681 O O . MET A 1 204 ? -0.305 14.532 -2.242 1.00 89.56 204 MET A O 1
ATOM 1685 N N . GLN A 1 205 ? -0.568 16.587 -1.368 1.00 88.75 205 GLN A N 1
ATOM 1686 C CA . GLN A 1 205 ? 0.757 16.672 -0.772 1.00 88.75 205 GLN A CA 1
ATOM 1687 C C . GLN A 1 205 ? 0.637 16.635 0.749 1.00 88.75 205 GLN A C 1
ATOM 1689 O O . GLN A 1 205 ? -0.203 17.318 1.329 1.00 88.75 205 GLN A O 1
ATOM 1694 N N . MET A 1 206 ? 1.512 15.866 1.393 1.00 87.00 206 MET A N 1
ATOM 1695 C CA . MET A 1 206 ? 1.689 15.914 2.841 1.00 87.00 206 MET A CA 1
ATOM 1696 C C . MET A 1 206 ? 3.162 15.885 3.211 1.00 87.00 206 MET A C 1
ATOM 1698 O O . MET A 1 206 ? 3.996 15.338 2.476 1.00 87.00 206 MET A O 1
ATOM 1702 N N . ASN A 1 207 ? 3.445 16.420 4.396 1.00 85.00 207 ASN A N 1
ATOM 1703 C CA . ASN A 1 207 ? 4.765 16.374 4.996 1.00 85.00 207 ASN A CA 1
ATOM 1704 C C . ASN A 1 207 ? 5.214 14.926 5.226 1.00 85.00 207 ASN A C 1
ATOM 1706 O O . ASN A 1 207 ? 4.417 14.013 5.469 1.00 85.00 207 ASN A O 1
ATOM 1710 N N . MET A 1 208 ? 6.524 14.714 5.119 1.00 80.38 208 MET A N 1
ATOM 1711 C CA . MET A 1 208 ? 7.131 13.422 5.417 1.00 80.38 208 MET A CA 1
ATOM 1712 C C . MET A 1 208 ? 6.925 13.089 6.897 1.00 80.38 208 MET A C 1
ATOM 1714 O O . MET A 1 208 ? 7.093 13.950 7.755 1.00 80.38 208 MET A O 1
ATOM 1718 N N . GLY A 1 209 ? 6.554 11.842 7.191 1.00 82.88 209 GLY A N 1
ATOM 1719 C CA . GLY A 1 209 ? 6.285 11.385 8.560 1.00 82.88 209 GLY A CA 1
ATOM 1720 C C . GLY A 1 209 ? 4.828 11.505 9.026 1.00 82.88 209 GLY A C 1
ATOM 1721 O O . GLY A 1 209 ? 4.486 10.912 10.042 1.00 82.88 209 GLY A O 1
ATOM 1722 N N . GLU A 1 210 ? 3.934 12.145 8.263 1.00 85.44 210 GLU A N 1
ATOM 1723 C CA . GLU A 1 210 ? 2.502 12.267 8.621 1.00 85.44 210 GLU A CA 1
ATOM 1724 C C . GLU A 1 210 ? 1.669 10.995 8.373 1.00 85.44 210 GLU A C 1
ATOM 1726 O O . GLU A 1 210 ? 0.451 10.974 8.542 1.00 85.44 210 GLU A O 1
ATOM 1731 N N . GLY A 1 211 ? 2.316 9.907 7.958 1.00 89.44 211 GLY A N 1
ATOM 1732 C CA . GLY A 1 211 ? 1.666 8.613 7.767 1.00 89.44 211 GLY A CA 1
ATOM 1733 C C . GLY A 1 211 ? 0.932 8.432 6.435 1.00 89.44 211 GLY A C 1
ATOM 1734 O O . GLY A 1 211 ? -0.047 7.691 6.379 1.00 89.44 211 GLY A O 1
ATOM 1735 N N . LYS A 1 212 ? 1.431 9.047 5.351 1.00 92.25 212 LYS A N 1
ATOM 1736 C CA . LYS A 1 212 ? 0.942 8.847 3.967 1.00 92.25 212 LYS A CA 1
ATOM 1737 C C . LYS A 1 212 ? 0.816 7.360 3.611 1.00 92.25 212 LYS A C 1
ATOM 1739 O O . LYS A 1 212 ? -0.280 6.828 3.459 1.00 92.25 212 LYS A O 1
ATOM 1744 N N . THR A 1 213 ? 1.948 6.667 3.569 1.00 91.94 213 THR A N 1
ATOM 1745 C CA . THR A 1 213 ? 2.013 5.237 3.255 1.00 91.94 213 THR A CA 1
ATOM 1746 C C . THR A 1 213 ? 1.510 4.371 4.409 1.00 91.94 213 THR A C 1
ATOM 1748 O O . THR A 1 213 ? 0.968 3.286 4.202 1.00 91.94 213 THR A O 1
ATOM 1751 N N . SER A 1 214 ? 1.708 4.814 5.656 1.00 92.44 214 SER A N 1
ATOM 1752 C CA . SER A 1 214 ? 1.452 3.960 6.812 1.00 92.44 214 SER A CA 1
ATOM 1753 C C . SER A 1 214 ? -0.012 3.917 7.245 1.00 92.44 214 SER A C 1
ATOM 1755 O O . SER A 1 214 ? -0.417 2.860 7.726 1.00 92.44 214 SER A O 1
ATOM 1757 N N . VAL A 1 215 ? -0.777 4.995 7.051 1.00 94.31 215 VAL A N 1
ATOM 1758 C CA . VAL A 1 215 ? -2.166 5.135 7.519 1.00 94.31 215 VAL A CA 1
ATOM 1759 C C . VAL A 1 215 ? -3.111 5.408 6.350 1.00 94.31 215 VAL A C 1
ATOM 1761 O O . VAL A 1 215 ? -4.028 4.626 6.109 1.00 94.31 215 VAL A O 1
ATOM 1764 N N . ILE A 1 216 ? -2.848 6.451 5.557 1.00 94.88 216 ILE A N 1
ATOM 1765 C CA . ILE A 1 216 ? -3.775 6.904 4.506 1.00 94.88 216 ILE A CA 1
ATOM 1766 C C . ILE A 1 216 ? -3.885 5.885 3.374 1.00 94.88 216 ILE A C 1
ATOM 1768 O O . ILE A 1 216 ? -4.985 5.577 2.926 1.00 94.88 216 ILE A O 1
ATOM 1772 N N . LEU A 1 217 ? -2.765 5.326 2.918 1.00 95.06 217 LEU A N 1
ATOM 1773 C CA . LEU A 1 217 ? -2.775 4.330 1.851 1.00 95.06 217 LEU A CA 1
ATOM 1774 C C . LEU A 1 217 ? -3.635 3.089 2.207 1.00 95.06 217 LEU A C 1
ATOM 1776 O O . LEU A 1 217 ? -4.501 2.734 1.405 1.00 95.06 217 LEU A O 1
ATOM 1780 N N . PRO A 1 218 ? -3.495 2.465 3.396 1.00 95.56 218 PRO A N 1
ATOM 1781 C CA . PRO A 1 218 ? -4.428 1.441 3.870 1.00 95.56 218 PRO A CA 1
ATOM 1782 C C . PRO A 1 218 ? -5.883 1.912 3.993 1.00 95.56 218 PRO A C 1
ATOM 1784 O O . PRO A 1 218 ? -6.779 1.175 3.582 1.00 95.56 218 PRO A O 1
ATOM 1787 N N . MET A 1 219 ? -6.134 3.124 4.508 1.00 94.81 219 MET A N 1
ATOM 1788 C CA . MET A 1 219 ? -7.491 3.689 4.608 1.00 94.81 219 MET A CA 1
ATOM 1789 C C . MET A 1 219 ? -8.164 3.792 3.237 1.00 94.81 219 MET A C 1
ATOM 1791 O O . MET A 1 219 ? -9.328 3.421 3.079 1.00 94.81 219 MET A O 1
ATOM 1795 N N . LEU A 1 220 ? -7.425 4.274 2.235 1.00 94.25 220 LEU A N 1
ATOM 1796 C CA . LEU A 1 220 ? -7.890 4.352 0.856 1.00 94.25 220 LEU A CA 1
ATOM 1797 C C . LEU A 1 220 ? -8.117 2.960 0.290 1.00 94.25 220 LEU A C 1
ATOM 1799 O O . LEU A 1 220 ? -9.167 2.701 -0.284 1.00 94.25 220 LEU A O 1
ATOM 1803 N N . ALA A 1 221 ? -7.175 2.041 0.476 1.00 93.75 221 ALA A N 1
ATOM 1804 C CA . ALA A 1 221 ? -7.308 0.692 -0.048 1.00 93.75 221 ALA A CA 1
ATOM 1805 C C . ALA A 1 221 ? -8.545 -0.026 0.510 1.00 93.75 221 ALA A C 1
ATOM 1807 O O . ALA A 1 221 ? -9.283 -0.649 -0.250 1.00 93.75 221 ALA A O 1
ATOM 1808 N N . ALA A 1 222 ? -8.815 0.124 1.808 1.00 90.88 222 ALA A N 1
ATOM 1809 C CA . ALA A 1 222 ? -9.965 -0.487 2.460 1.00 90.88 222 ALA A CA 1
ATOM 1810 C C . ALA A 1 222 ? -11.307 0.138 2.041 1.00 90.88 222 ALA A C 1
ATOM 1812 O O . ALA A 1 222 ? -12.300 -0.580 1.949 1.00 90.88 222 ALA A O 1
ATOM 1813 N N . SER A 1 223 ? -11.346 1.449 1.776 1.00 89.88 223 SER A N 1
ATOM 1814 C CA . SER A 1 223 ? -12.593 2.161 1.448 1.00 89.88 223 SER A CA 1
ATOM 1815 C C . SER A 1 223 ? -12.886 2.277 -0.045 1.00 89.88 223 SER A C 1
ATOM 1817 O O . SER A 1 223 ? -14.036 2.457 -0.437 1.00 89.88 223 SER A O 1
ATOM 1819 N N . LEU A 1 224 ? -11.861 2.195 -0.893 1.00 88.69 224 LEU A N 1
ATOM 1820 C CA . LEU A 1 224 ? -12.006 2.242 -2.347 1.00 88.69 224 LEU A CA 1
ATOM 1821 C C . LEU A 1 224 ? -12.270 0.871 -2.963 1.00 88.69 224 LEU A C 1
ATOM 1823 O O . LEU A 1 224 ? -12.786 0.791 -4.079 1.00 88.69 224 LEU A O 1
ATOM 1827 N N . ALA A 1 225 ? -11.902 -0.205 -2.271 1.00 81.88 225 ALA A N 1
ATOM 1828 C CA . ALA A 1 225 ? -12.163 -1.552 -2.740 1.00 81.88 225 ALA A CA 1
ATOM 1829 C C . ALA A 1 225 ? -13.643 -1.881 -2.506 1.00 81.88 225 ALA A C 1
ATOM 1831 O O . ALA A 1 225 ? -14.100 -2.024 -1.373 1.00 81.88 225 ALA A O 1
ATOM 1832 N N . SER A 1 226 ? -14.405 -1.982 -3.592 1.00 78.50 226 SER A N 1
ATOM 1833 C CA . SER A 1 226 ? -15.844 -2.231 -3.546 1.00 78.50 226 SER A CA 1
ATOM 1834 C C . SER A 1 226 ? -16.194 -3.359 -4.504 1.00 78.50 226 SER A C 1
ATOM 1836 O O . SER A 1 226 ? -15.797 -3.353 -5.676 1.00 78.50 226 SER A O 1
ATOM 1838 N N . SER A 1 227 ? -16.950 -4.329 -3.984 1.00 65.88 227 SER A N 1
ATOM 1839 C CA . SER A 1 227 ? -17.382 -5.494 -4.741 1.00 65.88 227 SER A CA 1
ATOM 1840 C C . SER A 1 227 ? -18.169 -5.032 -5.969 1.00 65.88 227 SER A C 1
ATOM 1842 O O . SER A 1 227 ? -19.103 -4.237 -5.886 1.00 65.88 227 SER A O 1
ATOM 1844 N N . ASN A 1 228 ? -17.747 -5.512 -7.138 1.00 71.19 228 ASN A N 1
ATOM 1845 C CA . ASN A 1 228 ? -18.314 -5.212 -8.459 1.00 71.19 228 ASN A CA 1
ATOM 1846 C C . ASN A 1 228 ? -18.057 -3.811 -9.043 1.00 71.19 228 ASN A C 1
ATOM 1848 O O . ASN A 1 228 ? -18.444 -3.594 -10.192 1.00 71.19 228 ASN A O 1
ATOM 1852 N N . SER A 1 229 ? -17.404 -2.882 -8.334 1.00 81.62 229 SER A N 1
ATOM 1853 C CA . SER A 1 229 ? -17.163 -1.531 -8.869 1.00 81.62 229 SER A CA 1
ATOM 1854 C C . SER A 1 229 ? -15.692 -1.243 -9.158 1.00 81.62 229 SER A C 1
ATOM 1856 O O . SER A 1 229 ? -15.364 -0.860 -10.282 1.00 81.62 229 SER A O 1
ATOM 1858 N N . SER A 1 230 ? -14.798 -1.466 -8.191 1.00 87.25 230 SER A N 1
ATOM 1859 C CA . SER A 1 230 ? -13.388 -1.109 -8.336 1.00 87.25 230 SER A CA 1
ATOM 1860 C C . SER A 1 230 ? -12.435 -2.049 -7.609 1.00 87.25 230 SER A C 1
ATOM 1862 O O . SER A 1 230 ? -12.557 -2.296 -6.410 1.00 87.25 230 SER A O 1
ATOM 1864 N N . LEU A 1 231 ? -11.426 -2.507 -8.351 1.00 94.75 231 LEU A N 1
ATOM 1865 C CA . LEU A 1 231 ? -10.268 -3.235 -7.853 1.00 94.75 231 LEU A CA 1
ATOM 1866 C C . LEU A 1 231 ? -9.151 -2.237 -7.547 1.00 94.75 231 LEU A C 1
ATOM 1868 O O . LEU A 1 231 ? -8.628 -1.593 -8.454 1.00 94.75 231 LEU A O 1
ATOM 1872 N N . VAL A 1 232 ? -8.768 -2.088 -6.284 1.00 95.69 232 VAL A N 1
ATOM 1873 C CA . VAL A 1 232 ? -7.714 -1.130 -5.928 1.00 95.69 232 VAL A CA 1
ATOM 1874 C C . VAL A 1 232 ? -6.355 -1.673 -6.354 1.00 95.69 232 VAL A C 1
ATOM 1876 O O . VAL A 1 232 ? -5.991 -2.802 -6.019 1.00 95.69 232 VAL A O 1
ATOM 1879 N N . ARG A 1 233 ? -5.589 -0.850 -7.073 1.00 97.06 233 ARG A N 1
ATOM 1880 C CA . ARG A 1 233 ? -4.213 -1.140 -7.468 1.00 97.06 233 ARG A CA 1
ATOM 1881 C C . ARG A 1 233 ? -3.281 -0.074 -6.911 1.00 97.06 233 ARG A C 1
ATOM 1883 O O . ARG A 1 233 ? -3.259 1.064 -7.364 1.00 97.06 233 ARG A O 1
ATOM 1890 N N . ILE A 1 234 ? -2.504 -0.467 -5.916 1.00 97.62 234 ILE A N 1
ATOM 1891 C CA . ILE A 1 234 ? -1.481 0.366 -5.302 1.00 97.62 234 ILE A CA 1
ATOM 1892 C C . ILE A 1 234 ? -0.209 0.264 -6.145 1.00 97.62 234 ILE A C 1
ATOM 1894 O O . ILE A 1 234 ? 0.317 -0.833 -6.364 1.00 97.62 234 ILE A O 1
ATOM 1898 N N . VAL A 1 235 ? 0.280 1.412 -6.603 1.00 97.12 235 VAL A N 1
ATOM 1899 C CA . VAL A 1 235 ? 1.512 1.542 -7.380 1.00 97.12 235 VAL A CA 1
ATOM 1900 C C . VAL A 1 235 ? 2.576 2.181 -6.496 1.00 97.12 235 VAL A C 1
ATOM 1902 O O . VAL A 1 235 ? 2.393 3.296 -6.012 1.00 97.12 235 VAL A O 1
ATOM 1905 N N . VAL A 1 236 ? 3.680 1.466 -6.288 1.00 96.31 236 VAL A N 1
ATOM 1906 C CA . VAL A 1 236 ? 4.807 1.907 -5.452 1.00 96.31 236 VAL A CA 1
ATOM 1907 C C . VAL A 1 236 ? 6.117 1.836 -6.226 1.00 96.31 236 VAL A C 1
ATOM 1909 O O . VAL A 1 236 ? 6.251 1.053 -7.171 1.00 96.31 236 VAL A O 1
ATOM 1912 N N . LEU A 1 237 ? 7.118 2.597 -5.785 1.00 93.88 237 LEU A N 1
ATOM 1913 C CA . LEU A 1 237 ? 8.488 2.468 -6.284 1.00 93.88 237 LEU A CA 1
ATOM 1914 C C . LEU A 1 237 ? 9.010 1.037 -6.073 1.00 93.88 237 LEU A C 1
ATOM 1916 O O . LEU A 1 237 ? 8.796 0.436 -5.014 1.00 93.88 237 LEU A O 1
ATOM 1920 N N . LYS A 1 238 ? 9.749 0.491 -7.050 1.00 91.44 238 LYS A N 1
ATOM 1921 C CA . LYS A 1 238 ? 10.260 -0.892 -6.992 1.00 91.44 238 LYS A CA 1
ATOM 1922 C C . LYS A 1 238 ? 11.096 -1.170 -5.738 1.00 91.44 238 LYS A C 1
ATOM 1924 O O . LYS A 1 238 ? 10.995 -2.250 -5.161 1.00 91.44 238 LYS A O 1
ATOM 1929 N N . SER A 1 239 ? 11.886 -0.190 -5.298 1.00 92.81 239 SER A N 1
ATOM 1930 C CA . SER A 1 239 ? 12.709 -0.260 -4.081 1.00 92.81 239 SER A CA 1
ATOM 1931 C C . SER A 1 239 ? 11.883 -0.386 -2.796 1.00 92.81 239 SER A C 1
ATOM 1933 O O . SER A 1 239 ? 12.328 -1.029 -1.849 1.00 92.81 239 SER A O 1
ATOM 1935 N N . LEU A 1 240 ? 10.675 0.184 -2.768 1.00 94.88 240 LEU A N 1
ATOM 1936 C CA . LEU A 1 240 ? 9.773 0.175 -1.613 1.00 94.88 240 LEU A CA 1
ATOM 1937 C C . LEU A 1 240 ? 8.794 -1.007 -1.629 1.00 94.88 240 LEU A C 1
ATOM 1939 O O . LEU A 1 240 ? 8.091 -1.238 -0.645 1.00 94.88 240 LEU A O 1
ATOM 1943 N N . PHE A 1 241 ? 8.753 -1.780 -2.719 1.00 96.19 241 PHE A N 1
ATOM 1944 C CA . PHE A 1 241 ? 7.794 -2.867 -2.906 1.00 96.19 241 PHE A CA 1
ATOM 1945 C C . PHE A 1 241 ? 7.793 -3.899 -1.763 1.00 96.19 241 PHE A C 1
ATOM 1947 O O . PHE A 1 241 ? 6.711 -4.176 -1.241 1.00 96.19 241 PHE A O 1
ATOM 1954 N N . PRO A 1 242 ? 8.937 -4.464 -1.314 1.00 96.50 242 PRO A N 1
ATOM 1955 C CA . PRO A 1 242 ? 8.926 -5.488 -0.265 1.00 96.50 242 PRO A CA 1
ATOM 1956 C C . PRO A 1 242 ? 8.401 -4.956 1.073 1.00 96.50 242 PRO A C 1
ATOM 1958 O O . PRO A 1 242 ? 7.591 -5.616 1.726 1.00 96.50 242 PRO A O 1
ATOM 1961 N N . THR A 1 243 ? 8.821 -3.746 1.448 1.00 96.06 243 THR A N 1
ATOM 1962 C CA . THR A 1 243 ? 8.400 -3.075 2.684 1.00 96.06 243 THR A CA 1
ATOM 1963 C C . THR A 1 243 ? 6.904 -2.771 2.657 1.00 96.06 243 THR A C 1
ATOM 1965 O O . THR A 1 243 ? 6.189 -3.103 3.603 1.00 96.06 243 THR A O 1
ATOM 1968 N N . ASN A 1 244 ? 6.404 -2.218 1.548 1.00 96.44 244 ASN A N 1
ATOM 1969 C CA . ASN A 1 244 ? 4.981 -1.927 1.378 1.00 96.44 244 ASN A CA 1
ATOM 1970 C C . ASN A 1 244 ? 4.129 -3.195 1.349 1.00 96.44 244 ASN A C 1
ATOM 1972 O O . ASN A 1 244 ? 3.075 -3.232 1.978 1.00 96.44 244 ASN A O 1
ATOM 1976 N N . TYR A 1 245 ? 4.604 -4.264 0.708 1.00 97.19 245 TYR A N 1
ATOM 1977 C CA . TYR A 1 245 ? 3.913 -5.551 0.703 1.00 97.19 245 TYR A CA 1
ATOM 1978 C C . TYR A 1 245 ? 3.732 -6.116 2.115 1.00 97.19 245 TYR A C 1
ATOM 1980 O O . TYR A 1 245 ? 2.624 -6.505 2.484 1.00 97.19 245 TYR A O 1
ATOM 1988 N N . GLN A 1 246 ? 4.800 -6.139 2.918 1.00 96.31 246 GLN A N 1
ATOM 1989 C CA . GLN A 1 246 ? 4.730 -6.607 4.303 1.00 96.31 246 GLN A CA 1
ATOM 1990 C C . GLN A 1 246 ? 3.813 -5.717 5.144 1.00 96.31 246 GLN A C 1
ATOM 1992 O O . GLN A 1 246 ? 2.935 -6.225 5.838 1.00 96.31 246 GLN A O 1
ATOM 1997 N N . SER A 1 247 ? 3.969 -4.396 5.030 1.00 95.19 247 SER A N 1
ATOM 1998 C CA . SER A 1 247 ? 3.184 -3.434 5.803 1.00 95.19 247 SER A CA 1
ATOM 1999 C C . SER A 1 247 ? 1.687 -3.537 5.503 1.00 95.19 247 SER A C 1
ATOM 2001 O O . SER A 1 247 ? 0.883 -3.666 6.425 1.00 95.19 247 SER A O 1
ATOM 2003 N N . LEU A 1 248 ? 1.306 -3.540 4.222 1.00 96.38 248 LEU A N 1
ATOM 2004 C CA . LEU A 1 248 ? -0.090 -3.655 3.797 1.00 96.38 248 LEU A CA 1
ATOM 2005 C C . LEU A 1 248 ? -0.686 -5.012 4.168 1.00 96.38 248 LEU A C 1
ATOM 2007 O O . LEU A 1 248 ? -1.845 -5.076 4.566 1.00 96.38 248 LEU A O 1
ATOM 2011 N N . ARG A 1 249 ? 0.097 -6.095 4.086 1.00 95.75 249 ARG A N 1
ATOM 2012 C CA . ARG A 1 249 ? -0.365 -7.426 4.490 1.00 95.75 249 ARG A CA 1
ATOM 2013 C C . ARG A 1 249 ? -0.700 -7.482 5.979 1.00 95.75 249 ARG A C 1
ATOM 2015 O O . ARG A 1 249 ? -1.722 -8.067 6.313 1.00 95.75 249 ARG A O 1
ATOM 2022 N N . CYS A 1 250 ? 0.123 -6.885 6.842 1.00 93.38 250 CYS A N 1
ATOM 2023 C CA . CYS A 1 250 ? -0.178 -6.810 8.274 1.00 93.38 250 CYS A CA 1
ATOM 2024 C C . CYS A 1 250 ? -1.415 -5.945 8.545 1.00 93.38 250 CYS A C 1
ATOM 2026 O O . CYS A 1 250 ? -2.273 -6.342 9.313 1.00 93.38 250 CYS A O 1
ATOM 2028 N N . LYS A 1 251 ? -1.538 -4.801 7.863 1.00 94.62 251 LYS A N 1
ATOM 2029 C CA . LYS A 1 251 ? -2.622 -3.828 8.083 1.00 94.62 251 LYS A CA 1
ATOM 2030 C C . LYS A 1 251 ? -3.990 -4.285 7.597 1.00 94.62 251 LYS A C 1
ATOM 2032 O O . LYS A 1 251 ? -5.001 -3.961 8.201 1.00 94.62 251 LYS A O 1
ATOM 2037 N N . LEU A 1 252 ? -4.026 -4.957 6.450 1.00 94.25 252 LEU A N 1
ATOM 2038 C CA . LEU A 1 252 ? -5.269 -5.227 5.726 1.00 94.25 252 LEU A CA 1
ATOM 2039 C C . LEU A 1 252 ? -5.626 -6.716 5.712 1.00 94.25 252 LEU A C 1
ATOM 2041 O O . LE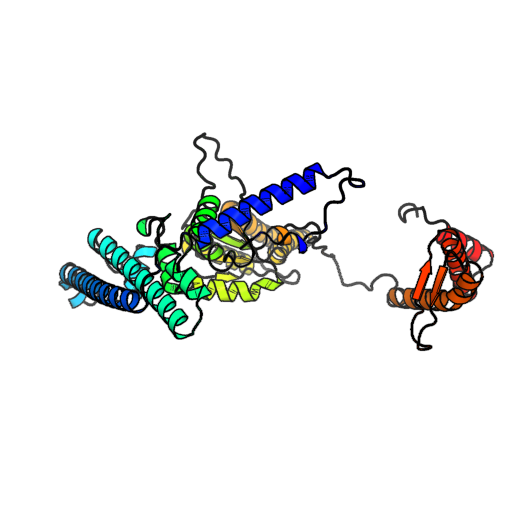U A 1 252 ? -6.787 -7.058 5.517 1.00 94.25 252 LEU A O 1
ATOM 2045 N N . GLY A 1 253 ? -4.653 -7.602 5.945 1.00 92.25 253 GLY A N 1
ATOM 2046 C CA . GLY A 1 253 ? -4.855 -9.052 5.939 1.00 92.25 253 GLY A CA 1
ATOM 2047 C C . GLY A 1 253 ? -5.369 -9.645 7.255 1.00 92.25 253 GLY A C 1
ATOM 2048 O O . GLY A 1 253 ? -5.666 -10.836 7.270 1.00 92.25 253 GLY A O 1
ATOM 2049 N N . GLY A 1 254 ? -5.434 -8.853 8.332 1.00 90.94 254 GLY A N 1
ATOM 2050 C CA . GLY A 1 254 ? -5.979 -9.243 9.636 1.00 90.94 254 GLY A CA 1
ATOM 2051 C C . GLY A 1 254 ? -7.503 -9.134 9.679 1.00 90.94 254 GLY A C 1
ATOM 2052 O O . GLY A 1 254 ? -8.195 -9.732 8.854 1.00 90.94 254 GLY A O 1
ATOM 2053 N N . LEU A 1 255 ? -8.039 -8.332 10.603 1.00 90.19 255 LEU A N 1
ATOM 2054 C CA . LEU A 1 255 ? -9.482 -8.134 10.783 1.00 90.19 255 LEU A CA 1
ATOM 2055 C C . LEU A 1 255 ? -10.195 -7.600 9.535 1.00 90.19 255 LEU A C 1
ATOM 2057 O O . LEU A 1 255 ? -11.375 -7.875 9.358 1.00 90.19 255 LEU A O 1
ATOM 2061 N N . LEU A 1 256 ? -9.504 -6.854 8.666 1.00 89.38 256 LEU A N 1
ATOM 2062 C CA . LEU A 1 256 ? -10.036 -6.356 7.385 1.00 89.38 256 LEU A CA 1
ATOM 2063 C C . LEU A 1 256 ? -10.167 -7.428 6.299 1.00 89.38 256 LEU A C 1
ATOM 2065 O O . LEU A 1 256 ? -10.856 -7.200 5.303 1.00 89.38 256 LEU A O 1
ATOM 2069 N N . ASN A 1 257 ? -9.507 -8.576 6.482 1.00 90.44 257 ASN A N 1
ATOM 2070 C CA . ASN A 1 257 ? -9.555 -9.733 5.594 1.00 90.44 257 ASN A CA 1
ATOM 2071 C C . ASN A 1 257 ? -9.420 -9.379 4.097 1.00 90.44 257 ASN A C 1
ATOM 2073 O O . ASN A 1 257 ? -10.110 -9.931 3.238 1.00 90.44 257 ASN A O 1
ATOM 2077 N N . ARG A 1 258 ? -8.539 -8.426 3.769 1.00 91.19 258 ARG A N 1
ATOM 2078 C CA . ARG A 1 258 ? -8.203 -8.057 2.389 1.00 91.19 258 ARG A CA 1
ATOM 2079 C C . ARG A 1 258 ? -6.862 -8.661 2.024 1.00 91.19 258 ARG A C 1
ATOM 2081 O O . ARG A 1 258 ? -5.829 -8.355 2.629 1.00 91.19 258 ARG A O 1
ATOM 2088 N N . ARG A 1 259 ? -6.839 -9.504 0.995 1.00 94.38 259 ARG A N 1
ATOM 2089 C CA . ARG A 1 259 ? -5.581 -10.077 0.529 1.00 94.38 259 ARG A CA 1
ATOM 2090 C C . ARG A 1 259 ? -4.810 -9.042 -0.281 1.00 94.38 259 ARG A C 1
ATOM 2092 O O . ARG A 1 259 ? -5.349 -8.406 -1.180 1.00 94.38 259 ARG A O 1
ATOM 2099 N N . ILE A 1 260 ? -3.506 -8.956 -0.032 1.00 96.56 260 ILE A N 1
ATOM 2100 C CA . ILE A 1 260 ? -2.593 -8.218 -0.907 1.00 96.56 260 ILE A CA 1
ATOM 2101 C C . ILE A 1 260 ? -2.090 -9.164 -1.997 1.00 96.56 260 ILE A C 1
ATOM 2103 O O . ILE A 1 260 ? -1.415 -10.158 -1.716 1.00 96.56 260 ILE A O 1
ATOM 2107 N N . PHE A 1 261 ? -2.439 -8.874 -3.246 1.00 94.94 261 PHE A N 1
ATOM 2108 C CA . PHE A 1 261 ? -1.998 -9.600 -4.428 1.00 94.94 261 PHE A CA 1
ATOM 2109 C C . PHE A 1 261 ? -0.815 -8.871 -5.082 1.00 94.94 261 PHE A C 1
ATOM 2111 O O . PHE A 1 261 ? -1.013 -7.832 -5.714 1.00 94.94 261 PHE A O 1
ATOM 2118 N N . PRO A 1 262 ? 0.420 -9.391 -4.969 1.00 96.38 262 PRO A N 1
ATOM 2119 C CA . PRO A 1 262 ? 1.552 -8.808 -5.669 1.00 96.38 262 PRO A CA 1
ATOM 2120 C C . PRO A 1 262 ? 1.451 -9.148 -7.160 1.00 96.38 262 PRO A C 1
ATOM 2122 O O . PRO A 1 262 ? 1.496 -10.318 -7.544 1.00 96.38 262 PRO A O 1
ATOM 2125 N N . PHE A 1 263 ? 1.335 -8.129 -8.005 1.00 95.75 263 PHE A N 1
ATOM 2126 C CA . PHE A 1 263 ? 1.450 -8.271 -9.449 1.00 95.75 263 PHE A CA 1
ATOM 2127 C C . PHE A 1 263 ? 2.869 -7.898 -9.872 1.00 95.75 263 PHE A C 1
ATOM 2129 O O . PHE A 1 263 ? 3.256 -6.735 -9.842 1.00 95.75 263 PHE A O 1
ATOM 2136 N N . LEU A 1 264 ? 3.646 -8.917 -10.234 1.00 93.62 264 LEU A N 1
ATOM 2137 C CA . LEU A 1 264 ? 5.033 -8.790 -10.666 1.00 93.62 264 LEU A CA 1
ATOM 2138 C C . LEU A 1 264 ? 5.146 -9.315 -12.090 1.00 93.62 264 LEU A C 1
ATOM 2140 O O . LEU A 1 264 ? 4.704 -10.430 -12.375 1.00 93.62 264 LEU A O 1
ATOM 2144 N N . CYS A 1 265 ? 5.766 -8.539 -12.969 1.00 92.19 265 CYS A N 1
ATOM 2145 C CA . CYS A 1 265 ? 5.916 -8.901 -14.367 1.00 92.19 265 CYS A CA 1
ATOM 2146 C C . CYS A 1 265 ? 7.335 -8.577 -14.807 1.00 92.19 265 CYS A C 1
ATOM 2148 O O . CYS A 1 265 ? 7.717 -7.418 -14.956 1.00 92.19 265 CYS A O 1
ATOM 2150 N N . ARG A 1 266 ? 8.133 -9.625 -15.014 1.00 87.50 266 ARG A N 1
ATOM 2151 C CA . ARG A 1 266 ? 9.466 -9.479 -15.589 1.00 87.50 266 ARG A CA 1
ATOM 2152 C C . ARG A 1 266 ? 9.391 -9.674 -17.087 1.00 87.50 266 ARG A C 1
ATOM 2154 O O . ARG A 1 266 ? 8.667 -10.529 -17.580 1.00 87.50 266 ARG A O 1
ATOM 2161 N N . ARG A 1 267 ? 10.223 -8.935 -17.805 1.00 81.06 267 ARG A N 1
ATOM 2162 C CA . ARG A 1 267 ? 10.278 -8.972 -19.265 1.00 81.06 267 ARG A CA 1
ATOM 2163 C C . ARG A 1 267 ? 10.712 -10.315 -19.858 1.00 81.06 267 ARG A C 1
ATOM 2165 O O . ARG A 1 267 ? 10.428 -10.590 -21.013 1.00 81.06 267 ARG A O 1
ATOM 2172 N N . ASP A 1 268 ? 11.435 -11.128 -19.107 1.00 82.88 268 ASP A N 1
ATOM 2173 C CA . ASP A 1 268 ? 11.861 -12.452 -19.556 1.00 82.88 268 ASP A CA 1
ATOM 2174 C C . ASP A 1 268 ? 10.825 -13.546 -19.259 1.00 82.88 268 ASP A C 1
ATOM 2176 O O . ASP A 1 268 ? 11.055 -14.711 -19.574 1.00 82.88 268 ASP A O 1
ATOM 2180 N N . MET A 1 269 ? 9.677 -13.183 -18.673 1.00 87.56 269 MET A N 1
ATOM 2181 C CA . MET A 1 269 ? 8.557 -14.102 -18.520 1.00 87.56 269 MET A CA 1
ATOM 2182 C C . MET A 1 269 ? 7.931 -14.394 -19.878 1.00 87.56 269 MET A C 1
ATOM 2184 O O . MET A 1 269 ? 7.485 -13.494 -20.589 1.00 87.56 269 MET A O 1
ATOM 2188 N N . ASP A 1 270 ? 7.847 -15.679 -20.199 1.00 87.69 270 ASP A N 1
ATOM 2189 C CA . ASP A 1 270 ? 7.182 -16.161 -21.398 1.00 87.69 270 ASP A CA 1
ATOM 2190 C C . ASP A 1 270 ? 5.796 -16.701 -21.037 1.00 87.69 270 ASP A C 1
ATOM 2192 O O . ASP A 1 270 ? 5.632 -17.855 -20.639 1.00 87.69 270 ASP A O 1
ATOM 2196 N N . PHE A 1 271 ? 4.793 -15.825 -21.097 1.00 90.62 271 PHE A N 1
ATOM 2197 C CA . PHE A 1 271 ? 3.427 -16.199 -20.749 1.00 90.62 271 PHE A CA 1
ATOM 2198 C C . PHE A 1 271 ? 2.777 -17.061 -21.832 1.00 90.62 271 PHE A C 1
ATOM 2200 O O . PHE A 1 271 ? 2.935 -16.807 -23.028 1.00 90.62 271 PHE A O 1
ATOM 2207 N N . ASN A 1 272 ? 1.975 -18.031 -21.395 1.00 92.31 272 ASN A N 1
ATOM 2208 C CA . ASN A 1 272 ? 1.034 -18.767 -22.238 1.00 92.31 272 ASN A CA 1
ATOM 2209 C C . ASN A 1 272 ? -0.427 -18.377 -21.942 1.00 92.31 272 ASN A C 1
ATOM 2211 O O . ASN A 1 272 ? -0.734 -17.801 -20.894 1.00 92.31 272 ASN A O 1
ATOM 2215 N N . ASP A 1 273 ? -1.347 -18.748 -22.837 1.00 92.69 273 ASP A N 1
ATOM 2216 C CA . ASP A 1 273 ? -2.780 -18.427 -22.722 1.00 92.69 273 ASP A CA 1
ATOM 2217 C C . ASP A 1 273 ? -3.382 -18.859 -21.375 1.00 92.69 273 ASP A C 1
ATOM 2219 O O . ASP A 1 273 ? -4.173 -18.140 -20.761 1.00 92.69 273 ASP A O 1
ATOM 2223 N N . LYS A 1 274 ? -2.984 -20.037 -20.874 1.00 94.38 274 LYS A N 1
ATOM 2224 C CA . LYS A 1 274 ? -3.485 -20.583 -19.604 1.00 94.38 274 LYS A CA 1
ATOM 2225 C C . LYS A 1 274 ? -3.046 -19.725 -18.418 1.00 94.38 274 LYS A C 1
ATOM 2227 O O . LYS A 1 274 ? -3.867 -19.407 -17.564 1.00 94.38 274 LYS A O 1
ATOM 2232 N N . GLN A 1 275 ? -1.777 -19.325 -18.368 1.00 94.69 275 GLN A N 1
ATOM 2233 C CA . GLN A 1 275 ? -1.223 -18.473 -17.313 1.00 94.69 275 GLN A CA 1
ATOM 2234 C C . GLN A 1 275 ? -1.899 -17.102 -17.294 1.00 94.69 275 GLN A C 1
ATOM 2236 O O . GLN A 1 275 ? -2.276 -16.630 -16.223 1.00 94.69 275 GLN A O 1
ATOM 2241 N N . ILE A 1 276 ? -2.126 -16.496 -18.462 1.00 95.62 276 ILE A N 1
ATOM 2242 C CA . ILE A 1 276 ? -2.834 -15.214 -18.556 1.00 95.62 276 ILE A CA 1
ATOM 2243 C C . ILE A 1 276 ? -4.282 -15.346 -18.081 1.00 95.62 276 ILE A C 1
ATOM 2245 O O . ILE A 1 276 ? -4.750 -14.517 -17.301 1.00 95.62 276 ILE A O 1
ATOM 2249 N N . ASN A 1 277 ? -4.975 -16.421 -18.461 1.00 95.56 277 ASN A N 1
ATOM 2250 C CA . ASN A 1 277 ? -6.325 -16.691 -17.966 1.00 95.56 277 ASN A CA 1
ATOM 2251 C C . ASN A 1 277 ? -6.356 -16.917 -16.446 1.00 95.56 277 ASN A C 1
ATOM 2253 O O . ASN A 1 277 ? -7.282 -16.461 -15.775 1.00 95.56 277 ASN A O 1
ATOM 2257 N N . HIS A 1 278 ? -5.336 -17.557 -15.867 1.00 95.12 278 HIS A N 1
ATOM 2258 C CA . HIS A 1 278 ? -5.213 -17.660 -14.413 1.00 95.12 278 HIS A CA 1
ATOM 2259 C C . HIS A 1 278 ? -5.033 -16.291 -13.750 1.00 95.12 278 HIS A C 1
ATOM 2261 O O . HIS A 1 278 ? -5.719 -16.020 -12.766 1.00 95.12 278 HIS A O 1
ATOM 2267 N N . ILE A 1 279 ? -4.174 -15.419 -14.291 1.00 94.75 279 ILE A N 1
ATOM 2268 C CA . ILE A 1 279 ? -4.006 -14.039 -13.802 1.00 94.75 279 ILE A CA 1
ATOM 2269 C C . ILE A 1 279 ? -5.342 -13.293 -13.873 1.00 94.75 279 ILE A C 1
ATOM 2271 O O . ILE A 1 279 ? -5.766 -12.683 -12.892 1.00 94.75 279 ILE A O 1
ATOM 2275 N N . TYR A 1 280 ? -6.051 -13.410 -14.995 1.00 95.94 280 TYR A N 1
ATOM 2276 C CA . TYR A 1 280 ? -7.343 -12.764 -15.185 1.00 95.94 280 TYR A CA 1
ATOM 2277 C C . TYR A 1 280 ? -8.384 -13.214 -14.154 1.00 95.94 280 TYR A C 1
ATOM 2279 O O . TYR A 1 280 ? -9.053 -12.390 -13.530 1.00 95.94 280 TYR A O 1
ATOM 2287 N N . ASN A 1 281 ? -8.481 -14.525 -13.927 1.00 95.81 281 ASN A N 1
ATOM 2288 C CA . ASN A 1 281 ? -9.386 -15.094 -12.933 1.00 95.81 281 ASN A CA 1
ATOM 2289 C C . ASN A 1 281 ? -9.021 -14.647 -11.513 1.00 95.81 281 ASN A C 1
ATOM 2291 O O . ASN A 1 281 ? -9.919 -14.369 -10.722 1.00 95.81 281 ASN A O 1
ATOM 2295 N N . ARG A 1 282 ? -7.725 -14.515 -11.196 1.00 94.56 282 ARG A N 1
ATOM 2296 C CA . ARG A 1 282 ? -7.275 -13.982 -9.901 1.00 94.56 282 ARG A CA 1
ATOM 2297 C C . ARG A 1 282 ? -7.663 -12.524 -9.710 1.00 94.56 282 ARG A C 1
ATOM 2299 O O . ARG A 1 282 ? -8.105 -12.179 -8.623 1.00 94.56 282 ARG A O 1
ATOM 2306 N N . PHE A 1 283 ? -7.576 -11.691 -10.744 1.00 95.44 283 PHE A N 1
ATOM 2307 C CA . PHE A 1 283 ? -8.049 -10.311 -10.650 1.00 95.44 283 PHE A CA 1
ATOM 2308 C C . PHE A 1 283 ? -9.566 -10.213 -10.479 1.00 95.44 283 PHE A C 1
ATOM 2310 O O . PHE A 1 283 ? -10.029 -9.417 -9.669 1.00 95.44 283 PHE A O 1
ATOM 2317 N N . LYS A 1 284 ? -10.348 -11.052 -11.169 1.00 94.56 284 LYS A N 1
ATOM 2318 C CA . LYS A 1 284 ? -11.806 -11.115 -10.963 1.00 94.56 284 LYS A CA 1
ATOM 2319 C C . LYS A 1 284 ? -12.182 -11.560 -9.554 1.00 94.56 284 LYS A C 1
ATOM 2321 O O . LYS A 1 284 ? -13.058 -10.960 -8.943 1.00 94.56 284 LYS A O 1
ATOM 2326 N N . GLN A 1 285 ? -11.515 -12.594 -9.042 1.00 93.25 285 GLN A N 1
ATOM 2327 C CA . GLN A 1 285 ? -11.687 -13.034 -7.656 1.00 93.25 285 GLN A CA 1
ATOM 2328 C C . GLN A 1 285 ? -11.312 -11.916 -6.684 1.00 93.25 285 GLN A C 1
ATOM 2330 O O . GLN A 1 285 ? -12.059 -11.652 -5.750 1.00 93.25 285 GLN A O 1
ATOM 2335 N N . GLY A 1 286 ? -10.210 -11.213 -6.957 1.00 93.12 286 GLY A N 1
ATOM 2336 C CA . GLY A 1 286 ? -9.792 -10.072 -6.157 1.00 93.12 286 GLY A CA 1
ATOM 2337 C C . GLY A 1 286 ? -10.816 -8.939 -6.154 1.00 93.12 286 GLY A C 1
ATOM 2338 O O . GLY A 1 286 ? -11.108 -8.397 -5.099 1.00 93.12 286 GLY A O 1
ATOM 2339 N N . LEU A 1 287 ? -11.442 -8.633 -7.294 1.00 92.69 287 LEU A N 1
ATOM 2340 C CA . LEU A 1 287 ? -12.530 -7.650 -7.358 1.00 92.69 287 LEU A CA 1
ATOM 2341 C C . LEU A 1 287 ? -13.727 -8.065 -6.486 1.00 92.69 287 LEU A C 1
ATOM 2343 O O . LEU A 1 287 ? -14.300 -7.222 -5.803 1.00 92.69 287 LEU A O 1
ATOM 2347 N N . TYR A 1 288 ? -14.105 -9.346 -6.503 1.00 90.44 288 TYR A N 1
ATOM 2348 C CA . TYR A 1 288 ? -15.226 -9.852 -5.705 1.00 90.44 288 TYR A CA 1
ATOM 2349 C C . TYR A 1 288 ? -14.928 -9.831 -4.197 1.00 90.44 288 TYR A C 1
ATOM 2351 O O . TYR A 1 288 ? -15.764 -9.395 -3.412 1.00 90.44 288 TYR A O 1
ATOM 2359 N N . ASN A 1 289 ? -13.717 -10.232 -3.802 1.00 89.31 289 ASN A N 1
ATOM 2360 C CA . ASN A 1 289 ? -13.269 -10.253 -2.404 1.00 89.31 289 ASN A CA 1
ATOM 2361 C C . ASN A 1 289 ? -12.840 -8.866 -1.874 1.00 89.31 289 ASN A C 1
ATOM 2363 O O . ASN A 1 289 ? -12.494 -8.720 -0.699 1.00 89.31 289 ASN A O 1
ATOM 2367 N N . CYS A 1 290 ? -12.828 -7.856 -2.747 1.00 91.56 290 CYS A N 1
ATOM 2368 C CA . CYS A 1 290 ? -12.193 -6.554 -2.546 1.00 91.56 290 CYS A CA 1
ATOM 2369 C C . CYS A 1 290 ? -10.716 -6.660 -2.102 1.00 91.56 290 CYS A C 1
ATOM 2371 O O . CYS A 1 290 ? -10.248 -5.901 -1.253 1.00 91.56 290 CYS A O 1
ATOM 2373 N N . ASP A 1 291 ? -9.984 -7.616 -2.672 1.00 94.25 291 ASP A N 1
ATOM 2374 C CA . ASP A 1 291 ? -8.534 -7.727 -2.529 1.00 94.25 291 ASP A CA 1
ATOM 2375 C C . ASP A 1 291 ? -7.829 -6.532 -3.186 1.00 94.25 291 ASP A C 1
ATOM 2377 O O . ASP A 1 291 ? -8.395 -5.801 -4.002 1.00 94.25 291 ASP A O 1
ATOM 2381 N N . ILE A 1 292 ? -6.555 -6.348 -2.853 1.00 96.31 292 ILE A N 1
ATOM 2382 C CA . ILE A 1 292 ? -5.770 -5.192 -3.284 1.00 96.31 292 ILE A CA 1
ATOM 2383 C C . ILE A 1 292 ? -4.590 -5.667 -4.114 1.00 96.31 292 ILE A C 1
ATOM 2385 O O . ILE A 1 292 ? -3.818 -6.521 -3.678 1.00 96.31 292 ILE A O 1
ATOM 2389 N N . ILE A 1 293 ? -4.410 -5.092 -5.301 1.00 97.50 293 ILE A N 1
ATOM 2390 C CA . ILE A 1 293 ? -3.217 -5.330 -6.111 1.00 97.50 293 ILE A CA 1
ATOM 2391 C C . ILE A 1 293 ? -2.097 -4.412 -5.623 1.00 97.50 293 ILE A C 1
ATOM 2393 O O . ILE A 1 293 ? -2.299 -3.210 -5.488 1.00 97.50 293 ILE A O 1
ATOM 2397 N N . LEU A 1 294 ? -0.900 -4.962 -5.440 1.00 98.00 294 LEU A N 1
ATOM 2398 C CA . LEU A 1 294 ? 0.332 -4.195 -5.274 1.00 98.00 294 LEU A CA 1
ATOM 2399 C C . LEU A 1 294 ? 1.237 -4.424 -6.486 1.00 98.00 294 LEU A C 1
ATOM 2401 O O . LEU A 1 294 ? 1.550 -5.569 -6.811 1.00 98.00 294 LEU A O 1
ATOM 2405 N N . THR A 1 295 ? 1.665 -3.354 -7.147 1.00 97.38 295 THR A N 1
ATOM 2406 C CA . THR A 1 295 ? 2.512 -3.408 -8.351 1.00 97.38 295 THR A CA 1
ATOM 2407 C C . THR A 1 295 ? 3.527 -2.269 -8.349 1.00 97.38 295 THR A C 1
ATOM 2409 O O . THR A 1 295 ? 3.391 -1.308 -7.591 1.00 97.38 295 THR A O 1
ATOM 2412 N N . SER A 1 296 ? 4.528 -2.348 -9.223 1.00 95.12 296 SER A N 1
ATOM 2413 C CA . SER A 1 296 ? 5.377 -1.205 -9.563 1.00 95.12 296 SER A CA 1
ATOM 2414 C C . SER A 1 296 ? 5.122 -0.715 -10.999 1.00 95.12 296 SER A C 1
ATOM 2416 O O . SER A 1 296 ? 4.545 -1.464 -11.802 1.00 95.12 296 SER A O 1
ATOM 2418 N N . PRO A 1 297 ? 5.533 0.519 -11.350 1.00 92.75 297 PRO A N 1
ATOM 2419 C CA . PRO A 1 297 ? 5.446 1.029 -12.720 1.00 92.75 297 PRO A CA 1
ATOM 2420 C C . PRO A 1 297 ? 6.163 0.131 -13.738 1.00 92.75 297 PRO A C 1
ATOM 2422 O O . PRO A 1 297 ? 5.651 -0.103 -14.832 1.00 92.75 297 PRO A O 1
ATOM 2425 N N . GLU A 1 298 ? 7.314 -0.436 -13.362 1.00 91.25 298 GLU A N 1
ATOM 2426 C CA . GLU A 1 298 ? 8.103 -1.346 -14.198 1.00 91.25 298 GLU A CA 1
ATOM 2427 C C . GLU A 1 298 ? 7.341 -2.628 -14.535 1.00 91.25 298 GLU A C 1
ATOM 2429 O O . GLU A 1 298 ? 7.431 -3.115 -15.662 1.00 91.25 298 GLU A O 1
ATOM 2434 N N . ASP A 1 299 ? 6.605 -3.188 -13.570 1.00 93.50 299 ASP A N 1
ATOM 2435 C CA . ASP A 1 299 ? 5.827 -4.412 -13.769 1.00 93.50 299 ASP A CA 1
ATOM 2436 C C . ASP A 1 299 ? 4.627 -4.150 -14.699 1.00 93.50 299 ASP A C 1
ATOM 2438 O O . ASP A 1 299 ? 4.363 -4.938 -15.609 1.00 93.50 299 ASP A O 1
ATOM 2442 N N . ILE A 1 300 ? 3.940 -3.010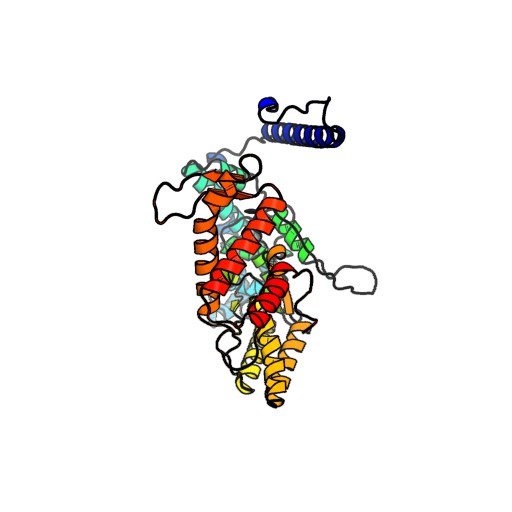 -14.535 1.00 93.38 300 ILE A N 1
ATOM 2443 C CA . ILE A 1 300 ? 2.852 -2.596 -15.439 1.00 93.38 300 ILE A CA 1
ATOM 2444 C C . ILE A 1 300 ? 3.390 -2.457 -16.866 1.00 93.38 300 ILE A C 1
ATOM 2446 O O . ILE A 1 300 ? 2.872 -3.080 -17.794 1.00 93.38 300 ILE A O 1
ATOM 2450 N N . LEU A 1 301 ? 4.468 -1.689 -17.037 1.00 91.00 301 LEU A N 1
ATOM 2451 C CA . LEU A 1 301 ? 5.036 -1.421 -18.353 1.00 91.00 301 LEU A CA 1
ATOM 2452 C C . LEU A 1 301 ? 5.619 -2.684 -19.000 1.00 91.00 301 LEU A C 1
ATOM 2454 O O . LEU A 1 301 ? 5.481 -2.882 -20.206 1.00 91.00 301 LEU A O 1
ATOM 2458 N N . SER A 1 302 ? 6.217 -3.581 -18.215 1.00 91.56 302 SER A N 1
ATOM 2459 C CA . SER A 1 302 ? 6.701 -4.870 -18.721 1.00 91.56 302 SER A CA 1
ATOM 2460 C C . SER A 1 302 ? 5.556 -5.736 -19.244 1.00 91.56 302 SER A C 1
ATOM 2462 O O . SER A 1 302 ? 5.704 -6.357 -20.295 1.00 91.56 302 SER A O 1
ATOM 2464 N N . PHE A 1 303 ? 4.403 -5.753 -18.565 1.00 94.12 303 PHE A N 1
ATOM 2465 C CA . PHE A 1 303 ? 3.212 -6.466 -19.039 1.00 94.12 303 PHE A CA 1
ATOM 2466 C C . PHE A 1 303 ? 2.666 -5.869 -20.346 1.00 94.12 303 PHE A C 1
ATOM 2468 O O . PHE A 1 303 ? 2.315 -6.604 -21.276 1.00 94.12 303 PHE A O 1
ATOM 2475 N N . ASP A 1 304 ? 2.676 -4.538 -20.452 1.00 92.44 304 ASP A N 1
ATOM 2476 C CA . ASP A 1 304 ? 2.289 -3.809 -21.662 1.00 92.44 304 ASP A CA 1
ATOM 2477 C C . ASP A 1 304 ? 3.196 -4.119 -22.853 1.00 92.44 304 ASP A C 1
ATOM 2479 O O . ASP A 1 304 ? 2.716 -4.495 -23.926 1.00 92.44 304 ASP A O 1
ATOM 2483 N N . LEU A 1 305 ? 4.510 -4.066 -22.656 1.00 90.81 305 LEU A N 1
ATOM 2484 C CA . LEU A 1 305 ? 5.478 -4.345 -23.713 1.00 90.81 305 LEU A CA 1
ATOM 2485 C C . LEU A 1 305 ? 5.530 -5.825 -24.101 1.00 90.81 305 LEU A C 1
ATOM 2487 O O . LEU A 1 305 ? 5.681 -6.128 -25.283 1.00 90.81 305 LEU A O 1
ATOM 2491 N N . LEU A 1 306 ? 5.370 -6.751 -23.150 1.00 91.94 306 LEU A N 1
ATOM 2492 C CA . LEU A 1 306 ? 5.283 -8.184 -23.450 1.00 91.94 306 LEU A CA 1
ATOM 2493 C C . LEU A 1 306 ? 4.075 -8.510 -24.327 1.00 91.94 306 LEU A C 1
ATOM 2495 O O . LEU A 1 306 ? 4.188 -9.330 -25.234 1.00 91.94 306 LEU A O 1
ATOM 2499 N N . THR A 1 307 ? 2.947 -7.831 -24.113 1.00 93.75 307 THR A N 1
ATOM 2500 C CA . THR A 1 307 ? 1.762 -7.978 -24.970 1.00 93.75 307 THR A CA 1
ATOM 2501 C C . THR A 1 307 ? 2.082 -7.607 -26.420 1.00 93.75 307 THR A C 1
ATOM 2503 O O . THR A 1 307 ? 1.732 -8.339 -27.345 1.00 93.75 307 THR A O 1
ATOM 2506 N N . ILE A 1 308 ? 2.806 -6.501 -26.626 1.00 91.94 308 ILE A N 1
ATOM 2507 C CA . ILE A 1 308 ? 3.256 -6.066 -27.956 1.00 91.94 308 ILE A CA 1
ATOM 2508 C C . ILE A 1 308 ? 4.269 -7.061 -28.541 1.00 91.94 308 ILE A C 1
ATOM 2510 O O . ILE A 1 308 ? 4.185 -7.400 -29.722 1.00 91.94 308 ILE A O 1
ATOM 2514 N N . ASP A 1 309 ? 5.207 -7.564 -27.734 1.00 90.62 309 ASP A N 1
ATOM 2515 C CA . ASP A 1 309 ? 6.217 -8.520 -28.197 1.00 90.62 309 ASP A CA 1
ATOM 2516 C C . ASP A 1 309 ? 5.600 -9.865 -28.609 1.00 90.62 309 ASP A C 1
ATOM 2518 O O . ASP A 1 309 ? 5.988 -10.414 -29.638 1.00 90.62 309 ASP A O 1
ATOM 2522 N N . LYS A 1 310 ? 4.580 -10.357 -27.893 1.00 92.19 310 LYS A N 1
ATOM 2523 C CA . LYS A 1 310 ? 3.809 -11.549 -28.290 1.00 92.19 310 LYS A CA 1
ATOM 2524 C C . LYS A 1 310 ? 3.149 -11.367 -29.654 1.00 92.19 310 LYS A C 1
ATOM 2526 O O . LYS A 1 310 ? 3.281 -12.233 -30.518 1.00 92.19 310 LYS A O 1
ATOM 2531 N N . CYS A 1 311 ? 2.533 -10.211 -29.900 1.00 91.25 311 CYS A N 1
ATOM 2532 C CA . CYS A 1 311 ? 1.995 -9.879 -31.222 1.00 91.25 311 CYS A CA 1
ATOM 2533 C C . CYS A 1 311 ? 3.094 -9.841 -32.298 1.00 91.25 311 CYS A C 1
ATOM 2535 O O . CYS A 1 311 ? 2.897 -10.361 -33.392 1.00 91.25 311 CYS A O 1
ATOM 2537 N N . ARG A 1 312 ? 4.273 -9.286 -31.988 1.00 91.06 312 ARG A N 1
ATOM 2538 C CA . ARG A 1 312 ? 5.421 -9.227 -32.911 1.00 91.06 312 ARG A CA 1
ATOM 2539 C C . ARG A 1 312 ? 5.989 -10.610 -33.251 1.00 91.06 312 ARG A C 1
ATOM 2541 O O . ARG A 1 312 ? 6.474 -10.810 -34.360 1.00 91.06 312 ARG A O 1
ATOM 2548 N N . ARG A 1 313 ? 5.920 -11.564 -32.319 1.00 90.75 313 ARG A N 1
ATOM 2549 C CA . ARG A 1 313 ? 6.312 -12.973 -32.515 1.00 90.75 313 ARG A CA 1
ATOM 2550 C C . ARG A 1 313 ? 5.242 -13.817 -33.225 1.00 90.75 313 ARG A C 1
ATOM 2552 O O . ARG A 1 313 ? 5.430 -15.019 -33.370 1.00 90.75 313 ARG A O 1
ATOM 2559 N N . ASN A 1 314 ? 4.147 -13.207 -33.688 1.00 94.19 314 ASN A N 1
ATOM 2560 C CA . ASN A 1 314 ? 2.969 -13.874 -34.258 1.00 94.19 314 ASN A CA 1
ATOM 2561 C C . ASN A 1 314 ? 2.211 -14.788 -33.269 1.00 94.19 314 ASN A C 1
ATOM 2563 O O . ASN A 1 314 ? 1.423 -15.639 -33.679 1.00 94.19 314 ASN A O 1
ATOM 2567 N N . GLU A 1 315 ? 2.384 -14.590 -31.960 1.00 94.69 315 GLU A N 1
ATOM 2568 C CA . GLU A 1 315 ? 1.644 -15.289 -30.900 1.00 94.69 315 GLU A CA 1
ATOM 2569 C C . GLU A 1 315 ? 0.341 -14.539 -30.564 1.00 94.69 315 GLU A C 1
ATOM 2571 O O . GLU A 1 315 ? 0.102 -14.105 -29.433 1.00 94.69 315 GLU A O 1
ATOM 2576 N N . PHE A 1 316 ? -0.513 -14.339 -31.573 1.00 94.75 316 PHE A N 1
ATOM 2577 C CA . PHE A 1 316 ? -1.681 -13.455 -31.472 1.00 94.75 316 PHE A CA 1
ATOM 2578 C C . PHE A 1 316 ? -2.714 -13.895 -30.431 1.00 94.75 316 PHE A C 1
ATOM 2580 O O . PHE A 1 316 ? -3.342 -13.036 -29.816 1.00 94.75 316 PHE A O 1
ATOM 2587 N N . ASN A 1 317 ? -2.874 -15.201 -30.198 1.00 94.69 317 ASN A N 1
ATOM 2588 C CA . ASN A 1 317 ? -3.801 -15.715 -29.183 1.00 94.69 317 ASN A CA 1
ATOM 2589 C C . ASN A 1 317 ? -3.399 -15.238 -27.777 1.00 94.69 317 ASN A C 1
ATOM 2591 O O . ASN A 1 317 ? -4.215 -14.639 -27.074 1.00 94.69 317 ASN A O 1
ATOM 2595 N N . VAL A 1 318 ? -2.113 -15.379 -27.431 1.00 95.25 318 VAL A N 1
ATOM 2596 C CA . VAL A 1 318 ? -1.558 -14.929 -26.144 1.00 95.25 318 VAL A CA 1
ATOM 2597 C C . VAL A 1 318 ? -1.663 -13.416 -26.026 1.00 95.25 318 VAL A C 1
ATOM 2599 O O . VAL A 1 318 ? -2.171 -12.907 -25.025 1.00 95.25 318 VAL A O 1
ATOM 2602 N N . GLY A 1 319 ? -1.245 -12.690 -27.068 1.00 95.38 319 GLY A N 1
ATOM 2603 C CA . GLY A 1 319 ? -1.347 -11.231 -27.108 1.00 95.38 319 GLY A CA 1
ATOM 2604 C C . GLY A 1 319 ? -2.787 -10.738 -26.921 1.00 95.38 319 GLY A C 1
ATOM 2605 O O . GLY A 1 319 ? -3.028 -9.794 -26.169 1.00 95.38 319 GLY A O 1
ATOM 2606 N N . HIS A 1 320 ? -3.768 -11.413 -27.526 1.00 95.00 320 HIS A N 1
ATOM 2607 C CA . HIS A 1 320 ? -5.186 -11.093 -27.367 1.00 95.00 320 HIS A CA 1
ATOM 2608 C C . HIS A 1 320 ? -5.685 -11.330 -25.933 1.00 95.00 320 HIS A C 1
ATOM 2610 O O . HIS A 1 320 ? -6.382 -10.477 -25.371 1.00 95.00 320 HIS A O 1
ATOM 2616 N N . CYS A 1 321 ? -5.304 -12.449 -25.309 1.00 95.81 321 CYS A N 1
ATOM 2617 C CA . CYS A 1 321 ? -5.610 -12.715 -23.904 1.00 95.81 321 CYS A CA 1
ATOM 2618 C C . CYS A 1 321 ? -5.006 -11.642 -22.983 1.00 95.81 321 CYS A C 1
ATOM 2620 O O . CYS A 1 321 ? -5.708 -11.112 -22.121 1.00 95.81 321 CYS A O 1
ATOM 2622 N N . MET A 1 322 ? -3.740 -11.263 -23.186 1.00 96.44 322 MET A N 1
ATOM 2623 C CA . MET A 1 322 ? -3.081 -10.225 -22.381 1.00 96.44 322 MET A CA 1
ATOM 2624 C C . MET A 1 322 ? -3.751 -8.856 -22.553 1.00 96.44 322 MET A C 1
ATOM 2626 O O . MET A 1 322 ? -4.061 -8.187 -21.565 1.00 96.44 322 MET A O 1
ATOM 2630 N N . LEU A 1 323 ? -4.075 -8.480 -23.794 1.00 95.88 323 LEU A N 1
ATOM 2631 C CA . LEU A 1 323 ? -4.794 -7.244 -24.100 1.00 95.88 323 LEU A CA 1
ATOM 2632 C C . LEU A 1 323 ? -6.178 -7.204 -23.438 1.00 95.88 323 LEU A C 1
ATOM 2634 O O . LEU A 1 323 ? -6.629 -6.150 -22.986 1.00 95.88 323 LEU A O 1
ATOM 2638 N N . THR A 1 324 ? -6.852 -8.350 -23.350 1.00 96.06 324 THR A N 1
ATOM 2639 C CA . THR A 1 324 ? -8.138 -8.473 -22.652 1.00 96.06 324 THR A CA 1
ATOM 2640 C C . THR A 1 324 ? -7.988 -8.165 -21.162 1.00 96.06 324 THR A C 1
ATOM 2642 O O . THR A 1 324 ? -8.783 -7.398 -20.615 1.00 96.06 324 THR A O 1
ATOM 2645 N N . VAL A 1 325 ? -6.935 -8.678 -20.517 1.00 96.38 325 VAL A N 1
ATOM 2646 C CA . VAL A 1 325 ? -6.623 -8.367 -19.112 1.00 96.38 325 VAL A CA 1
ATOM 2647 C C . VAL A 1 325 ? -6.328 -6.879 -18.923 1.00 96.38 325 VAL A C 1
ATOM 2649 O O . VAL A 1 325 ? -6.878 -6.263 -18.013 1.00 96.38 325 VAL A O 1
ATOM 2652 N N . GLN A 1 326 ? -5.525 -6.271 -19.800 1.00 95.62 326 GLN A N 1
ATOM 2653 C CA . GLN A 1 326 ? -5.210 -4.836 -19.738 1.00 95.62 326 GLN A CA 1
ATOM 2654 C C . GLN A 1 326 ? -6.449 -3.958 -19.878 1.00 95.62 326 GLN A C 1
ATOM 2656 O O . GLN A 1 326 ? -6.625 -3.006 -19.121 1.00 95.62 326 GLN A O 1
ATOM 2661 N N . ARG A 1 327 ? -7.319 -4.268 -20.847 1.00 95.88 327 ARG A N 1
ATOM 2662 C CA . ARG A 1 327 ? -8.580 -3.541 -21.047 1.00 95.88 327 ARG A CA 1
ATOM 2663 C C . ARG A 1 327 ? -9.473 -3.651 -19.824 1.00 95.88 327 ARG A C 1
ATOM 2665 O O . ARG A 1 327 ? -10.023 -2.648 -19.390 1.00 95.88 327 ARG A O 1
ATOM 2672 N N . TRP A 1 328 ? -9.565 -4.844 -19.246 1.00 95.56 328 TRP A N 1
ATOM 2673 C CA . TRP A 1 328 ? -10.334 -5.051 -18.030 1.00 95.56 328 TRP A CA 1
ATOM 2674 C C . TRP A 1 328 ? -9.765 -4.253 -16.849 1.00 95.56 328 TRP A C 1
ATOM 2676 O O . TRP A 1 328 ? -10.521 -3.563 -16.171 1.00 95.56 328 TRP A O 1
ATOM 2686 N N . LEU A 1 329 ? -8.442 -4.252 -16.648 1.00 95.06 329 LEU A N 1
ATOM 2687 C CA . LEU A 1 329 ? -7.807 -3.425 -15.617 1.00 95.06 329 LEU A CA 1
ATOM 2688 C C . LEU A 1 329 ? -8.071 -1.932 -15.848 1.00 95.06 329 LEU A C 1
ATOM 2690 O O . LEU A 1 329 ? -8.382 -1.234 -14.898 1.00 95.06 329 LEU A O 1
ATOM 2694 N N . LYS A 1 330 ? -8.048 -1.432 -17.087 1.00 92.19 330 LYS A N 1
ATOM 2695 C CA . LYS A 1 330 ? -8.398 -0.025 -17.369 1.00 92.19 330 LYS A CA 1
ATOM 2696 C C . LYS A 1 330 ? -9.842 0.335 -17.002 1.00 92.19 330 LYS A C 1
ATOM 2698 O O . LYS A 1 330 ? -10.118 1.501 -16.745 1.00 92.19 330 LYS A O 1
ATOM 2703 N N . SER A 1 331 ? -10.758 -0.632 -17.017 1.00 91.44 331 SER A N 1
ATOM 2704 C CA . SER A 1 331 ? -12.170 -0.408 -16.689 1.00 91.44 331 SER A CA 1
ATOM 2705 C C . SER A 1 331 ? -12.482 -0.559 -15.202 1.00 91.44 331 SER A C 1
ATOM 2707 O O . SER A 1 331 ? -13.364 0.136 -14.710 1.00 91.44 331 SER A O 1
ATOM 2709 N N . PHE A 1 332 ? -11.795 -1.467 -14.503 1.00 91.81 332 PHE A N 1
ATOM 2710 C CA . PHE A 1 332 ? -12.122 -1.829 -13.120 1.00 91.81 332 PHE A CA 1
ATOM 2711 C C . PHE A 1 332 ? -11.046 -1.443 -12.106 1.00 91.81 332 PHE A C 1
ATOM 2713 O O . PHE A 1 332 ? -11.349 -1.381 -10.918 1.00 91.81 332 PHE A O 1
ATOM 2720 N N . ALA A 1 333 ? -9.796 -1.210 -12.513 1.00 92.88 333 ALA A N 1
ATOM 2721 C CA . ALA A 1 333 ? -8.747 -0.847 -11.572 1.00 92.88 333 ALA A CA 1
ATOM 2722 C C . ALA A 1 333 ? -8.864 0.625 -11.164 1.00 92.88 333 ALA A C 1
ATOM 2724 O O . ALA A 1 333 ? -9.001 1.510 -12.009 1.00 92.88 333 ALA A O 1
ATOM 2725 N N . ARG A 1 334 ? -8.760 0.884 -9.861 1.00 92.50 334 ARG A N 1
ATOM 2726 C CA . ARG A 1 334 ? -8.572 2.224 -9.309 1.00 92.50 334 ARG A CA 1
ATOM 2727 C C . ARG A 1 334 ? -7.149 2.338 -8.784 1.00 92.50 334 ARG A C 1
ATOM 2729 O O . ARG A 1 334 ? -6.799 1.680 -7.804 1.00 92.50 334 ARG A O 1
ATOM 2736 N N . ASP A 1 335 ? -6.350 3.158 -9.456 1.00 94.81 335 ASP A N 1
ATOM 2737 C CA . ASP A 1 335 ? -4.933 3.318 -9.146 1.00 94.81 335 ASP A CA 1
ATOM 2738 C C . ASP A 1 335 ? -4.723 4.304 -7.992 1.00 94.81 335 ASP A C 1
ATOM 2740 O O . ASP A 1 335 ? -5.285 5.400 -7.986 1.00 94.81 335 ASP A O 1
ATOM 2744 N N . VAL A 1 336 ? -3.891 3.915 -7.026 1.00 95.38 336 VAL A N 1
ATOM 2745 C CA . VAL A 1 336 ? -3.396 4.785 -5.952 1.00 95.38 336 VAL A CA 1
ATOM 2746 C C . VAL A 1 336 ? -1.875 4.772 -6.017 1.00 95.38 336 VAL A C 1
ATOM 2748 O O . VAL A 1 336 ? -1.261 3.712 -5.905 1.00 95.38 336 VAL A O 1
ATOM 2751 N N . LEU A 1 337 ? -1.273 5.938 -6.243 1.00 95.31 337 LEU A N 1
ATOM 2752 C CA . LEU A 1 337 ? 0.169 6.091 -6.413 1.00 95.31 337 LEU A CA 1
ATOM 2753 C C . LEU A 1 337 ? 0.773 6.604 -5.104 1.00 95.31 337 LEU A C 1
ATOM 2755 O O . LEU A 1 337 ? 0.365 7.659 -4.622 1.00 95.31 337 LEU A O 1
ATOM 2759 N N . ASP A 1 338 ? 1.743 5.876 -4.558 1.00 94.31 338 ASP A N 1
ATOM 2760 C CA . ASP A 1 338 ? 2.541 6.322 -3.411 1.00 94.31 338 ASP A CA 1
ATOM 2761 C C . ASP A 1 338 ? 3.857 6.939 -3.903 1.00 94.31 338 ASP A C 1
ATOM 2763 O O . ASP A 1 338 ? 4.529 6.337 -4.737 1.00 94.31 338 ASP A O 1
ATOM 2767 N N . GLU A 1 339 ? 4.223 8.125 -3.411 1.00 92.56 339 GLU A N 1
ATOM 2768 C CA . GLU A 1 339 ? 5.342 8.935 -3.942 1.00 92.56 339 GLU A CA 1
ATOM 2769 C C . GLU A 1 339 ? 5.190 9.223 -5.453 1.00 92.56 339 GLU A C 1
ATOM 2771 O O . GLU A 1 339 ? 6.028 8.889 -6.296 1.00 92.56 339 GLU A O 1
ATOM 2776 N N . SER A 1 340 ? 4.042 9.815 -5.815 1.00 92.12 340 SER A N 1
ATOM 2777 C CA . SER A 1 340 ? 3.662 10.081 -7.209 1.00 92.12 340 SER A CA 1
ATOM 2778 C C . SER A 1 340 ? 4.625 11.009 -7.954 1.00 92.12 340 SER A C 1
ATOM 2780 O O . SER A 1 340 ? 4.722 10.927 -9.174 1.00 92.12 340 SER A O 1
ATOM 2782 N N . ASP A 1 341 ? 5.305 11.905 -7.240 1.00 91.62 341 ASP A N 1
ATOM 2783 C CA . ASP A 1 341 ? 6.334 12.797 -7.779 1.00 91.62 341 ASP A CA 1
ATOM 2784 C C . ASP A 1 341 ? 7.537 12.018 -8.320 1.00 91.62 341 ASP A C 1
ATOM 2786 O O . ASP A 1 341 ? 7.987 12.292 -9.432 1.00 91.62 341 ASP A O 1
ATOM 2790 N N . GLU A 1 342 ? 7.995 11.003 -7.588 1.00 90.50 342 GLU A N 1
ATOM 2791 C CA . GLU A 1 342 ? 9.049 10.095 -8.036 1.00 90.50 342 GLU A CA 1
ATOM 2792 C C . GLU A 1 342 ? 8.542 9.138 -9.121 1.00 90.50 342 GLU A C 1
ATOM 2794 O O . GLU A 1 342 ? 9.177 9.008 -10.166 1.00 90.50 342 GLU A O 1
ATOM 2799 N N . ILE A 1 343 ? 7.368 8.517 -8.936 1.00 91.38 343 ILE A N 1
ATOM 2800 C CA . ILE A 1 343 ? 6.800 7.569 -9.916 1.00 91.38 343 ILE A CA 1
ATOM 2801 C C . ILE A 1 343 ? 6.606 8.214 -11.296 1.00 91.38 343 ILE A C 1
ATOM 2803 O O . ILE A 1 343 ? 6.838 7.570 -12.320 1.00 91.38 343 ILE A O 1
ATOM 2807 N N . LEU A 1 344 ? 6.153 9.468 -11.332 1.00 90.38 344 LEU A N 1
ATOM 2808 C CA . LEU A 1 344 ? 5.848 10.192 -12.569 1.00 90.38 344 LEU A CA 1
ATOM 2809 C C . LEU A 1 344 ? 7.016 11.069 -13.046 1.00 90.38 344 LEU A C 1
ATOM 2811 O O . LEU A 1 344 ? 6.862 11.839 -13.998 1.00 90.38 344 LEU A O 1
ATOM 2815 N N . HIS A 1 345 ? 8.185 10.970 -12.407 1.00 88.50 345 HIS A N 1
ATOM 2816 C CA . HIS A 1 345 ? 9.341 11.784 -12.749 1.00 88.50 345 HIS A CA 1
ATOM 2817 C C . HIS A 1 345 ? 9.838 11.478 -14.175 1.00 88.50 345 HIS A C 1
ATOM 2819 O O . HIS A 1 345 ? 9.984 10.329 -14.574 1.00 88.50 345 HIS A O 1
ATOM 2825 N N . VAL A 1 346 ? 10.223 12.500 -14.947 1.00 80.12 346 VAL A N 1
ATOM 2826 C CA . VAL A 1 346 ? 10.686 12.329 -16.347 1.00 80.12 346 VAL A CA 1
ATOM 2827 C C . VAL A 1 346 ? 11.939 11.453 -16.497 1.00 80.12 346 VAL A C 1
ATOM 2829 O O . VAL A 1 346 ? 12.170 10.857 -17.544 1.00 80.12 346 VAL A O 1
ATOM 2832 N N . LYS A 1 347 ? 12.755 11.360 -15.440 1.00 75.38 347 LYS A N 1
ATOM 2833 C CA . LYS A 1 347 ? 13.925 10.457 -15.373 1.00 75.38 347 LYS A CA 1
ATOM 2834 C C . LYS A 1 347 ? 13.538 8.987 -15.212 1.00 75.38 347 LYS A C 1
ATOM 2836 O O . LYS A 1 347 ? 14.366 8.135 -15.515 1.00 75.38 347 LYS A O 1
ATOM 2841 N N . TYR A 1 348 ? 12.310 8.684 -14.786 1.00 68.69 348 TYR A N 1
ATOM 2842 C CA . TYR A 1 348 ? 11.760 7.325 -14.734 1.00 68.69 348 TYR A CA 1
ATOM 2843 C C . TYR A 1 348 ? 11.393 6.810 -16.141 1.00 68.69 348 TYR A C 1
ATOM 2845 O O . TYR A 1 348 ? 10.397 6.122 -16.351 1.00 68.69 348 TYR A O 1
ATOM 2853 N N . GLN A 1 349 ? 12.212 7.134 -17.148 1.00 66.75 349 GLN A N 1
ATOM 2854 C CA . GLN A 1 349 ? 12.067 6.594 -18.489 1.00 66.75 349 GLN A CA 1
ATOM 2855 C C . GLN A 1 349 ? 12.727 5.217 -18.545 1.00 66.75 349 GLN A C 1
ATOM 2857 O O . GLN A 1 349 ? 13.949 5.078 -18.617 1.00 66.75 349 GLN A O 1
ATOM 2862 N N . LEU A 1 350 ? 11.901 4.179 -18.534 1.00 68.00 350 LEU A N 1
ATOM 2863 C CA . LEU A 1 350 ? 12.360 2.809 -18.719 1.00 68.00 350 LEU A CA 1
ATOM 2864 C C . LEU A 1 350 ? 12.613 2.559 -20.212 1.00 68.00 350 LEU A C 1
ATOM 2866 O O . LEU A 1 350 ? 11.681 2.405 -21.002 1.00 68.00 350 LEU A O 1
ATOM 2870 N N . VAL A 1 351 ? 13.888 2.545 -20.610 1.00 70.31 351 VAL A N 1
ATOM 2871 C CA . VAL A 1 351 ? 14.308 2.223 -21.982 1.00 70.31 351 VAL A CA 1
ATOM 2872 C C . VAL A 1 351 ? 14.549 0.721 -22.100 1.00 70.31 351 VAL A C 1
ATOM 2874 O O . VAL A 1 351 ? 15.453 0.165 -21.478 1.00 70.31 351 VAL A O 1
ATOM 2877 N N . TYR A 1 352 ? 13.746 0.057 -22.929 1.00 72.50 352 TYR A N 1
ATOM 2878 C CA . TYR A 1 352 ? 13.779 -1.392 -23.105 1.00 72.50 352 TYR A CA 1
ATOM 2879 C C . TYR A 1 352 ? 14.387 -1.786 -24.456 1.00 72.50 352 TYR A C 1
ATOM 2881 O O . TYR A 1 352 ? 13.798 -1.567 -25.510 1.00 72.50 352 TYR A O 1
ATOM 2889 N N . THR A 1 353 ? 15.549 -2.440 -24.435 1.00 71.62 353 THR A N 1
ATOM 2890 C CA . THR A 1 353 ? 16.242 -2.942 -25.638 1.00 71.62 353 THR A CA 1
ATOM 2891 C C . THR A 1 353 ? 15.553 -4.182 -26.207 1.00 71.62 353 THR A C 1
ATOM 2893 O O . THR A 1 353 ? 15.167 -5.065 -25.452 1.00 71.62 353 THR A O 1
ATOM 2896 N N . VAL A 1 354 ? 15.356 -4.291 -27.519 1.00 69.88 354 VAL A N 1
ATOM 2897 C CA . VAL A 1 354 ? 14.734 -5.473 -28.150 1.00 69.88 354 VAL A CA 1
ATOM 2898 C C . VAL A 1 354 ? 15.792 -6.252 -28.929 1.00 69.88 354 VAL A C 1
ATOM 2900 O O . VAL A 1 354 ? 16.555 -5.654 -29.679 1.00 69.88 354 VAL A O 1
ATOM 2903 N N . GLY A 1 355 ? 15.804 -7.580 -28.790 1.00 72.31 355 GLY A N 1
ATOM 2904 C CA . GLY A 1 355 ? 16.715 -8.471 -29.516 1.00 72.31 355 GLY A CA 1
ATOM 2905 C C . GLY A 1 355 ? 17.700 -9.205 -28.607 1.00 72.31 355 GLY A C 1
ATOM 2906 O O . GLY A 1 355 ? 17.614 -9.131 -27.382 1.00 72.31 355 GLY A O 1
ATOM 2907 N N . ASN A 1 356 ? 18.621 -9.943 -29.224 1.00 73.69 356 ASN A N 1
ATOM 2908 C CA . ASN A 1 356 ? 19.654 -10.686 -28.504 1.00 73.69 356 ASN A CA 1
ATOM 2909 C C . ASN A 1 356 ? 20.673 -9.724 -27.896 1.00 73.69 356 ASN A C 1
ATOM 2911 O O . ASN A 1 356 ? 21.035 -8.738 -28.539 1.00 73.69 356 ASN A O 1
ATOM 2915 N N . GLN A 1 357 ? 21.182 -10.049 -26.704 1.00 77.62 357 GLN A N 1
ATOM 2916 C CA . GLN A 1 357 ? 22.294 -9.319 -26.103 1.00 77.62 357 GLN A CA 1
ATOM 2917 C C . GLN A 1 357 ? 23.461 -9.271 -27.096 1.00 77.62 357 GLN A C 1
ATOM 2919 O O . GLN A 1 357 ? 24.007 -10.305 -27.475 1.00 77.62 357 GLN A O 1
ATOM 2924 N N . GLN A 1 358 ? 23.802 -8.065 -27.541 1.00 80.31 358 GLN A N 1
ATOM 2925 C CA . GLN A 1 358 ? 24.968 -7.814 -28.377 1.00 80.31 358 GLN A CA 1
ATOM 2926 C C . GLN A 1 358 ? 26.106 -7.286 -27.511 1.00 80.31 358 GLN A C 1
ATOM 2928 O O . GLN A 1 358 ? 25.884 -6.726 -26.431 1.00 80.31 358 GLN A O 1
ATOM 2933 N N . ASN A 1 359 ? 27.330 -7.430 -28.008 1.00 80.00 359 ASN A N 1
ATOM 2934 C CA . ASN A 1 359 ? 28.443 -6.673 -27.459 1.00 80.00 359 ASN A CA 1
ATOM 2935 C C . ASN A 1 359 ? 28.153 -5.183 -27.648 1.00 80.00 359 ASN A C 1
ATOM 2937 O O . ASN A 1 359 ? 27.705 -4.759 -28.709 1.00 80.00 359 ASN A O 1
ATOM 2941 N N . VAL A 1 360 ? 28.398 -4.394 -26.607 1.00 79.25 360 VAL A N 1
ATOM 2942 C CA . VAL A 1 360 ? 28.287 -2.939 -26.692 1.00 79.25 360 VAL A CA 1
ATOM 2943 C C . VAL A 1 360 ? 29.289 -2.440 -27.736 1.00 79.25 360 VAL A C 1
ATOM 2945 O O . VAL A 1 360 ? 30.458 -2.823 -27.669 1.00 79.25 360 VAL A O 1
ATOM 2948 N N . ASP A 1 361 ? 28.867 -1.582 -28.669 1.00 77.81 361 ASP A N 1
ATOM 2949 C CA . ASP A 1 361 ? 29.757 -1.050 -29.711 1.00 77.81 361 ASP A CA 1
ATOM 2950 C C . ASP A 1 361 ? 31.018 -0.429 -29.104 1.00 77.81 361 ASP A C 1
ATOM 2952 O O . ASP A 1 361 ? 30.934 0.416 -28.212 1.00 77.81 361 ASP A O 1
ATOM 2956 N N . GLY A 1 362 ? 32.194 -0.849 -29.569 1.00 77.81 362 GLY A N 1
ATOM 2957 C CA . GLY A 1 362 ? 33.487 -0.427 -29.022 1.00 77.81 362 GLY A CA 1
ATOM 2958 C C . GLY A 1 362 ? 33.951 -1.198 -27.779 1.00 77.81 362 GLY A C 1
ATOM 2959 O O . GLY A 1 362 ? 35.114 -1.080 -27.415 1.00 77.81 362 GLY A O 1
ATOM 2960 N N . GLY A 1 363 ? 33.108 -2.022 -27.148 1.00 85.12 363 GLY A N 1
ATOM 2961 C CA . GLY A 1 363 ? 33.488 -2.967 -26.091 1.00 85.12 363 GLY A CA 1
ATOM 2962 C C . GLY A 1 363 ? 34.430 -2.373 -25.039 1.00 85.12 363 GLY A C 1
ATOM 2963 O O . GLY A 1 363 ? 34.119 -1.352 -24.422 1.00 85.12 363 GLY A O 1
ATOM 2964 N N . ALA A 1 364 ? 35.603 -2.995 -24.877 1.00 84.88 364 ALA A N 1
ATOM 2965 C CA . ALA A 1 364 ? 36.612 -2.545 -23.922 1.00 84.88 364 ALA A CA 1
ATOM 2966 C C . ALA A 1 364 ? 37.231 -1.181 -24.237 1.00 84.88 364 ALA A C 1
ATOM 2968 O O . ALA A 1 364 ? 37.649 -0.460 -23.328 1.00 84.88 364 ALA A O 1
ATOM 2969 N N . GLU A 1 365 ? 37.219 -0.777 -25.506 1.00 84.31 365 GLU A N 1
ATOM 2970 C CA . GLU A 1 365 ? 37.733 0.523 -25.917 1.00 84.31 365 GLU A CA 1
ATOM 2971 C C . GLU A 1 365 ? 36.936 1.670 -25.289 1.00 84.31 365 GLU A C 1
ATOM 2973 O O . GLU A 1 365 ? 37.523 2.706 -24.991 1.00 84.31 365 GLU A O 1
ATOM 2978 N N . ARG A 1 366 ? 35.646 1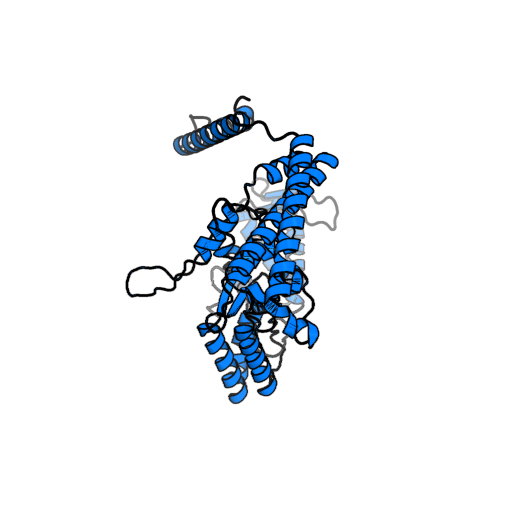.487 -24.961 1.00 84.38 366 ARG A N 1
ATOM 2979 C CA . ARG A 1 366 ? 34.850 2.538 -24.298 1.00 84.38 366 ARG A CA 1
ATOM 2980 C C . ARG A 1 366 ? 35.462 3.010 -22.981 1.00 84.38 366 ARG A C 1
ATOM 2982 O O . ARG A 1 366 ? 35.491 4.210 -22.723 1.00 84.38 366 ARG A O 1
ATOM 2989 N N . TRP A 1 367 ? 35.947 2.090 -22.147 1.00 85.06 367 TRP A N 1
ATOM 2990 C CA . TRP A 1 367 ? 36.585 2.454 -20.879 1.00 85.06 367 TRP A CA 1
ATOM 2991 C C . TRP A 1 367 ? 38.093 2.667 -21.023 1.00 85.06 367 TRP A C 1
ATOM 2993 O O . TRP A 1 367 ? 38.641 3.522 -20.327 1.00 85.06 367 TRP A O 1
ATOM 3003 N N . ASN A 1 368 ? 38.762 1.972 -21.951 1.00 88.62 368 ASN A N 1
ATOM 3004 C CA . ASN A 1 368 ? 40.189 2.180 -22.209 1.00 88.62 368 ASN A CA 1
ATOM 3005 C C . ASN A 1 368 ? 40.472 3.583 -22.768 1.00 88.62 368 ASN A C 1
ATOM 3007 O O . ASN A 1 368 ? 41.401 4.244 -22.306 1.00 88.62 368 ASN A O 1
ATOM 3011 N N . ILE A 1 369 ? 39.655 4.075 -23.707 1.00 86.62 369 ILE A N 1
ATOM 3012 C CA . ILE A 1 369 ? 39.826 5.399 -24.324 1.00 86.62 369 ILE A CA 1
ATOM 3013 C C . ILE A 1 369 ? 39.748 6.504 -23.269 1.00 86.62 369 ILE A C 1
ATOM 3015 O O . ILE A 1 369 ? 40.604 7.386 -23.253 1.00 86.62 369 ILE A O 1
ATOM 3019 N N . ILE A 1 370 ? 38.785 6.437 -22.343 1.00 89.44 370 ILE A N 1
ATOM 3020 C CA . ILE A 1 370 ? 38.654 7.429 -21.264 1.00 89.44 370 ILE A CA 1
ATOM 3021 C C . ILE A 1 370 ? 39.924 7.455 -20.400 1.00 89.44 370 ILE A C 1
ATOM 3023 O O . ILE A 1 370 ? 40.438 8.530 -20.092 1.00 89.44 370 ILE A O 1
ATOM 3027 N N . GLN A 1 371 ? 40.473 6.287 -20.052 1.00 90.44 371 GLN A N 1
ATOM 3028 C CA . GLN A 1 371 ? 41.711 6.192 -19.270 1.00 90.44 371 GLN A CA 1
ATOM 3029 C C . GLN A 1 371 ? 42.921 6.754 -20.029 1.00 90.44 371 GLN A C 1
ATOM 3031 O O . GLN A 1 371 ? 43.726 7.483 -19.446 1.00 90.44 371 GLN A O 1
ATOM 3036 N N . ILE A 1 372 ? 43.036 6.467 -21.330 1.00 89.50 372 ILE A N 1
ATOM 3037 C CA . ILE A 1 372 ? 44.102 6.997 -22.192 1.00 89.50 372 ILE A CA 1
ATOM 3038 C C . ILE A 1 372 ? 44.007 8.524 -22.278 1.00 89.50 372 ILE A C 1
ATOM 3040 O O . ILE A 1 372 ? 45.006 9.210 -22.063 1.00 89.50 372 ILE A O 1
ATOM 3044 N N . ILE A 1 373 ? 42.813 9.069 -22.525 1.00 90.69 373 ILE A N 1
ATOM 3045 C CA . ILE A 1 373 ? 42.588 10.518 -22.597 1.00 90.69 373 ILE A CA 1
ATOM 3046 C C . ILE A 1 373 ? 42.956 11.179 -21.268 1.00 90.69 373 ILE A C 1
ATOM 3048 O O . ILE A 1 373 ? 43.716 12.144 -21.262 1.00 90.69 373 ILE A O 1
ATOM 3052 N N . LEU A 1 374 ? 42.491 10.647 -20.133 1.00 91.81 374 LEU A N 1
ATOM 3053 C CA . LEU A 1 374 ? 42.851 11.177 -18.815 1.00 91.81 374 LEU A CA 1
ATOM 3054 C C . LEU A 1 374 ? 44.368 11.115 -18.580 1.00 91.81 374 LEU A C 1
ATOM 3056 O O . LEU A 1 374 ? 44.959 12.069 -18.073 1.00 91.81 374 LEU A O 1
ATOM 3060 N N . HIS A 1 375 ? 45.033 10.037 -18.991 1.00 90.62 375 HIS A N 1
ATOM 3061 C CA . HIS A 1 375 ? 46.486 9.938 -18.891 1.00 90.62 375 HIS A CA 1
ATOM 3062 C C . HIS A 1 375 ? 47.203 11.025 -19.710 1.00 90.62 375 HIS A C 1
ATOM 3064 O O . HIS A 1 375 ? 48.112 11.682 -19.197 1.00 90.62 375 HIS A O 1
ATOM 3070 N N . LEU A 1 376 ? 46.766 11.260 -20.950 1.00 91.81 376 LEU A N 1
ATOM 3071 C CA . LEU A 1 376 ? 47.303 12.311 -21.818 1.00 91.81 376 LEU A CA 1
ATOM 3072 C C . LEU A 1 376 ? 47.034 13.710 -21.257 1.00 91.81 376 LEU A C 1
ATOM 3074 O O . LEU A 1 376 ? 47.941 14.540 -21.212 1.00 91.81 376 LEU A O 1
ATOM 3078 N N . VAL A 1 377 ? 45.830 13.961 -20.740 1.00 92.88 377 VAL A N 1
ATOM 3079 C CA . VAL A 1 377 ? 45.503 15.222 -20.060 1.00 92.88 377 VAL A CA 1
ATOM 3080 C C . VAL A 1 377 ? 46.438 15.438 -18.875 1.00 92.88 377 VAL A C 1
ATOM 3082 O O . VAL A 1 377 ? 47.030 16.504 -18.751 1.00 92.88 377 VAL A O 1
ATOM 3085 N N . LYS A 1 378 ? 46.651 14.420 -18.035 1.00 91.06 378 LYS A N 1
ATOM 3086 C CA . LYS A 1 378 ? 47.581 14.500 -16.900 1.00 91.06 378 LYS A CA 1
ATOM 3087 C C . LYS A 1 378 ? 49.021 14.785 -17.341 1.00 91.06 378 LYS A C 1
ATOM 3089 O O . LYS A 1 378 ? 49.701 15.570 -16.682 1.00 91.06 378 LYS A O 1
ATOM 3094 N N . LYS A 1 379 ? 49.482 14.170 -18.436 1.00 90.75 379 LYS A N 1
ATOM 3095 C CA . LYS A 1 379 ? 50.813 14.401 -19.025 1.00 90.75 379 LYS A CA 1
ATOM 3096 C C . LYS A 1 379 ? 50.987 15.862 -19.458 1.00 90.75 379 LYS A C 1
ATOM 3098 O O . LYS A 1 379 ? 52.014 16.465 -19.152 1.00 90.75 379 LYS A O 1
ATOM 3103 N N . HIS A 1 380 ? 49.976 16.439 -20.108 1.00 92.25 380 HIS A N 1
ATOM 3104 C CA . HIS A 1 380 ? 50.038 17.786 -20.693 1.00 92.25 380 HIS A CA 1
ATOM 3105 C C . HIS A 1 380 ? 49.563 18.911 -19.763 1.00 92.25 380 HIS A C 1
ATOM 3107 O O . HIS A 1 380 ? 49.846 20.084 -20.016 1.00 92.25 380 HIS A O 1
ATOM 3113 N N . ALA A 1 381 ? 48.896 18.584 -18.655 1.00 90.56 381 ALA A N 1
ATOM 3114 C CA . ALA A 1 381 ? 48.365 19.560 -17.703 1.00 90.56 381 ALA A CA 1
ATOM 3115 C C . ALA A 1 381 ? 49.450 20.500 -17.149 1.00 90.56 381 ALA A C 1
ATOM 3117 O O . ALA A 1 381 ? 49.211 21.699 -17.030 1.00 90.56 381 ALA A O 1
ATOM 3118 N N . ILE A 1 382 ? 50.660 19.987 -16.889 1.00 89.31 382 ILE A N 1
ATOM 3119 C CA . ILE A 1 382 ? 51.792 20.782 -16.376 1.00 89.31 382 ILE A CA 1
ATOM 3120 C C . ILE A 1 382 ? 52.280 21.795 -17.421 1.00 89.31 382 ILE A C 1
ATOM 3122 O O . ILE A 1 382 ? 52.601 22.935 -17.086 1.00 89.31 382 ILE A O 1
ATOM 3126 N N . SER A 1 383 ? 52.375 21.395 -18.692 1.00 90.94 383 SER A N 1
ATOM 3127 C CA . SER A 1 383 ? 52.787 22.310 -19.764 1.00 90.94 383 SER A CA 1
ATOM 3128 C C . SER A 1 383 ? 51.736 23.384 -20.026 1.00 90.94 383 SER A C 1
ATOM 3130 O O . SER A 1 383 ? 52.090 24.543 -20.231 1.00 90.94 383 SER A O 1
ATOM 3132 N N . ILE A 1 384 ? 50.453 23.018 -19.967 1.00 92.00 384 ILE A N 1
ATOM 3133 C CA . ILE A 1 384 ? 49.343 23.957 -20.142 1.00 92.00 384 ILE A CA 1
ATOM 3134 C C . ILE A 1 384 ? 49.275 24.941 -18.974 1.00 92.00 384 ILE A C 1
ATOM 3136 O O . ILE A 1 384 ? 49.161 26.141 -19.213 1.00 92.00 384 ILE A O 1
ATOM 3140 N N . SER A 1 385 ? 49.427 24.474 -17.730 1.00 89.88 385 SER A N 1
ATOM 3141 C CA . SER A 1 385 ? 49.402 25.357 -16.562 1.00 89.88 385 SER A CA 1
ATOM 3142 C C . SER A 1 385 ? 50.530 26.381 -16.607 1.00 89.88 385 SER A C 1
ATOM 3144 O O . SER A 1 385 ? 50.263 27.554 -16.402 1.00 89.88 385 SER A O 1
ATOM 3146 N N . LYS A 1 386 ? 51.756 25.967 -16.970 1.00 89.31 386 LYS A N 1
ATOM 3147 C CA . LYS A 1 386 ? 52.910 26.873 -17.128 1.00 89.31 386 LYS A CA 1
ATOM 3148 C C . LYS A 1 386 ? 52.706 27.929 -18.214 1.00 89.31 386 LYS A C 1
ATOM 3150 O O . LYS A 1 386 ? 53.235 29.031 -18.105 1.00 89.31 386 LYS A O 1
ATOM 3155 N N . ARG A 1 387 ? 51.995 27.575 -19.289 1.00 90.62 387 ARG A N 1
ATOM 3156 C CA . ARG A 1 387 ? 51.728 28.474 -20.420 1.00 90.62 387 ARG A CA 1
ATOM 3157 C C . ARG A 1 387 ? 50.603 29.467 -20.117 1.00 90.62 387 ARG A C 1
ATOM 3159 O O . ARG A 1 387 ? 50.618 30.564 -20.662 1.00 90.62 387 ARG A O 1
ATOM 3166 N N . PHE A 1 388 ? 49.663 29.100 -19.246 1.00 88.69 388 PHE A N 1
ATOM 3167 C CA . PHE A 1 388 ? 48.477 29.889 -18.909 1.00 88.69 388 PHE A CA 1
ATOM 3168 C C . PHE A 1 388 ? 48.290 30.005 -17.387 1.00 88.69 388 PHE A C 1
ATOM 3170 O O . PHE A 1 388 ? 47.245 29.630 -16.855 1.00 88.69 388 PHE A O 1
ATOM 3177 N N . ASN A 1 389 ? 49.297 30.540 -16.685 1.00 82.56 389 ASN A N 1
ATOM 3178 C CA . ASN A 1 389 ? 49.343 30.588 -15.214 1.00 82.56 389 ASN A CA 1
ATOM 3179 C C . ASN A 1 389 ? 48.115 31.255 -14.561 1.00 82.56 389 ASN A C 1
ATOM 3181 O O . ASN A 1 389 ? 47.734 30.876 -13.458 1.00 82.56 389 ASN A O 1
ATOM 3185 N N . GLU A 1 390 ? 47.493 32.232 -15.225 1.00 85.62 390 GLU A N 1
ATOM 3186 C CA . GLU A 1 390 ? 46.341 32.979 -14.693 1.00 85.62 390 GLU A CA 1
ATOM 3187 C C . GLU A 1 390 ? 44.986 32.361 -15.063 1.00 85.62 390 GLU A C 1
ATOM 3189 O O . GLU A 1 390 ? 43.979 32.671 -14.440 1.00 85.62 390 GLU A O 1
ATOM 3194 N N . GLN A 1 391 ? 44.946 31.475 -16.065 1.00 87.06 391 GLN A N 1
ATOM 3195 C CA . GLN A 1 391 ? 43.702 30.911 -16.614 1.00 87.06 391 GLN A CA 1
ATOM 3196 C C . GLN A 1 391 ? 43.547 29.413 -16.316 1.00 87.06 391 GLN A C 1
ATOM 3198 O O . GLN A 1 391 ? 42.559 28.783 -16.706 1.00 87.06 391 GLN A O 1
ATOM 3203 N N . VAL A 1 392 ? 44.534 28.818 -15.644 1.00 88.69 392 VAL A N 1
ATOM 3204 C CA . VAL A 1 392 ? 44.593 27.390 -15.345 1.00 88.69 392 VAL A CA 1
ATOM 3205 C C . VAL A 1 392 ? 45.007 27.197 -13.895 1.00 88.69 392 VAL A C 1
ATOM 3207 O O . VAL A 1 392 ? 46.119 27.530 -13.497 1.00 88.69 392 VAL A O 1
ATOM 3210 N N . CYS A 1 393 ? 44.128 26.589 -13.103 1.00 88.31 393 CYS A N 1
ATOM 3211 C CA . CYS A 1 393 ? 44.475 26.148 -11.760 1.00 88.31 393 CYS A CA 1
ATOM 3212 C C . CYS A 1 393 ? 45.015 24.721 -11.839 1.00 88.31 393 CYS A C 1
ATOM 3214 O O . CYS A 1 393 ? 44.297 23.806 -12.243 1.00 88.31 393 CYS A O 1
ATOM 3216 N N . TYR A 1 394 ? 46.275 24.536 -11.458 1.00 90.19 394 TYR A N 1
ATOM 3217 C CA . TYR A 1 394 ? 46.912 23.227 -11.379 1.00 90.19 394 TYR A CA 1
ATOM 3218 C C . TYR A 1 394 ? 47.532 23.043 -9.997 1.00 90.19 394 TYR A C 1
ATOM 3220 O O . TYR A 1 394 ? 48.386 23.835 -9.594 1.00 90.19 394 TYR A O 1
ATOM 3228 N N . LYS A 1 395 ? 47.145 21.982 -9.283 1.00 89.00 395 LYS A N 1
ATOM 3229 C CA . LYS A 1 395 ? 47.812 21.569 -8.043 1.00 89.00 395 LYS A CA 1
ATOM 3230 C C . LYS A 1 395 ? 48.480 20.219 -8.221 1.00 89.00 395 LYS A C 1
ATOM 3232 O O . LYS A 1 395 ? 47.895 19.271 -8.750 1.00 89.00 395 LYS A O 1
ATOM 3237 N N . PHE A 1 396 ? 49.717 20.134 -7.738 1.00 85.94 396 PHE A N 1
ATOM 3238 C CA . PHE A 1 396 ? 50.475 18.895 -7.781 1.00 85.94 396 PHE A CA 1
ATOM 3239 C C . PHE A 1 396 ? 49.778 17.814 -6.947 1.00 85.94 396 PHE A C 1
ATOM 3241 O O . PHE A 1 396 ? 49.431 18.061 -5.790 1.00 85.94 396 PHE A O 1
ATOM 3248 N N . PRO A 1 397 ? 49.574 16.613 -7.513 1.00 85.88 397 PRO A N 1
ATOM 3249 C CA . PRO A 1 397 ? 48.959 15.529 -6.777 1.00 85.88 397 PRO A CA 1
ATOM 3250 C C . PRO A 1 397 ? 49.919 15.026 -5.686 1.00 85.88 397 PRO A C 1
ATOM 3252 O O . PRO A 1 397 ? 51.125 14.927 -5.928 1.00 85.88 397 PRO A O 1
ATOM 3255 N N . PRO A 1 398 ? 49.408 14.621 -4.510 1.00 83.00 398 PRO A N 1
ATOM 3256 C CA . PRO A 1 398 ? 50.236 14.135 -3.403 1.00 83.00 398 PRO A CA 1
ATOM 3257 C C . PRO A 1 398 ? 50.925 12.792 -3.702 1.00 83.00 398 PRO A C 1
ATOM 3259 O O . PRO A 1 398 ? 51.877 12.412 -3.026 1.00 83.00 398 PRO A O 1
ATOM 3262 N N . ARG A 1 399 ? 50.453 12.044 -4.710 1.00 87.19 399 ARG A N 1
ATOM 3263 C CA . ARG A 1 399 ? 51.032 10.767 -5.157 1.00 87.19 399 ARG A CA 1
ATOM 3264 C C . ARG A 1 399 ? 51.118 10.729 -6.677 1.00 87.19 399 ARG A C 1
ATOM 3266 O O . ARG A 1 399 ? 50.211 11.200 -7.359 1.00 87.19 399 ARG A O 1
ATOM 3273 N N . LYS A 1 400 ? 52.149 10.067 -7.218 1.00 78.06 400 LYS A N 1
ATOM 3274 C CA . LYS A 1 400 ? 52.337 9.898 -8.674 1.00 78.06 400 LYS A CA 1
ATOM 3275 C C . LYS A 1 400 ? 51.158 9.200 -9.365 1.00 78.06 400 LYS A C 1
ATOM 3277 O O . LYS A 1 400 ? 50.912 9.470 -10.537 1.00 78.06 400 LYS A O 1
ATOM 3282 N N . SER A 1 401 ? 50.417 8.342 -8.664 1.00 81.00 401 SER A N 1
ATOM 3283 C CA . SER A 1 401 ? 49.237 7.643 -9.192 1.00 81.00 401 SER A CA 1
ATOM 3284 C C . SER A 1 401 ? 47.959 8.489 -9.199 1.00 81.00 401 SER A C 1
ATOM 3286 O O . SER A 1 401 ? 47.044 8.172 -9.951 1.00 81.00 401 SER A O 1
ATOM 3288 N N . ALA A 1 402 ? 47.888 9.581 -8.434 1.00 86.00 402 ALA A N 1
ATOM 3289 C CA . ALA A 1 402 ? 46.691 10.418 -8.368 1.00 86.00 402 ALA A CA 1
ATOM 3290 C C . ALA A 1 402 ? 46.573 11.343 -9.592 1.00 86.00 402 ALA A C 1
ATOM 3292 O O . ALA A 1 402 ? 47.578 11.752 -10.184 1.00 86.00 402 ALA A O 1
ATOM 3293 N N . PHE A 1 403 ? 45.340 11.652 -9.992 1.00 89.62 403 PHE A N 1
ATOM 3294 C CA . PHE A 1 403 ? 45.065 12.661 -11.012 1.00 89.62 403 PHE A CA 1
ATOM 3295 C C . PHE A 1 403 ? 45.221 14.067 -10.395 1.00 89.62 403 PHE A C 1
ATOM 3297 O O . PHE A 1 403 ? 44.805 14.254 -9.250 1.00 89.62 403 PHE A O 1
ATOM 3304 N N . PRO A 1 404 ? 45.865 15.031 -11.079 1.00 89.06 404 PRO A N 1
ATOM 3305 C CA . PRO A 1 404 ? 46.065 16.377 -10.542 1.00 89.06 404 PRO A CA 1
ATOM 3306 C C . PRO A 1 404 ? 44.741 17.134 -10.397 1.00 89.06 404 PRO A C 1
ATOM 3308 O O . PRO A 1 404 ? 43.826 16.952 -11.198 1.00 89.06 404 PRO A O 1
ATOM 3311 N N . GLU A 1 405 ? 44.655 18.045 -9.425 1.00 89.88 405 GLU A N 1
ATOM 3312 C CA . GLU A 1 405 ? 43.576 19.035 -9.433 1.00 89.88 405 GLU A CA 1
ATOM 3313 C C . GLU A 1 405 ? 43.871 20.013 -10.571 1.00 89.88 405 GLU A C 1
ATOM 3315 O O . GLU A 1 405 ? 44.842 20.768 -10.512 1.00 89.88 405 GLU A O 1
ATOM 3320 N N . PHE A 1 406 ? 43.077 19.937 -11.636 1.00 91.50 406 PHE A N 1
ATOM 3321 C CA . PHE A 1 406 ? 43.294 20.676 -12.870 1.00 91.50 406 PHE A CA 1
ATOM 3322 C C . PHE A 1 406 ? 41.981 21.307 -13.325 1.00 91.50 406 PHE A C 1
ATOM 3324 O O . PHE A 1 406 ? 41.016 20.603 -13.620 1.00 91.50 406 PHE A O 1
ATOM 3331 N N . ARG A 1 407 ? 41.935 22.641 -13.354 1.00 90.25 407 ARG A N 1
ATOM 3332 C CA . ARG A 1 407 ? 40.754 23.417 -13.742 1.00 90.25 407 ARG A CA 1
ATOM 3333 C C . ARG A 1 407 ? 41.132 24.458 -14.784 1.00 90.25 407 ARG A C 1
ATOM 3335 O O . ARG A 1 407 ? 42.011 25.283 -14.550 1.00 90.25 407 ARG A O 1
ATOM 3342 N N . LEU A 1 408 ? 40.418 24.433 -15.901 1.00 90.62 408 LEU A N 1
ATOM 3343 C CA . LEU A 1 408 ? 40.510 25.410 -16.980 1.00 90.62 408 LEU A CA 1
ATOM 3344 C C . LEU A 1 408 ? 39.462 26.500 -16.733 1.00 90.62 408 LEU A C 1
ATOM 3346 O O . LEU A 1 408 ? 38.301 26.176 -16.490 1.00 90.62 408 LEU A O 1
ATOM 3350 N N . GLN A 1 409 ? 39.865 27.769 -16.746 1.00 88.00 409 GLN A N 1
ATOM 3351 C CA . GLN A 1 409 ? 38.970 28.906 -16.477 1.00 88.00 409 GLN A CA 1
ATOM 3352 C C . GLN A 1 409 ? 38.532 29.639 -17.753 1.00 88.00 409 GLN A C 1
ATOM 3354 O O . GLN A 1 409 ? 37.622 30.461 -17.708 1.00 88.00 409 GLN A O 1
ATOM 3359 N N . SER A 1 410 ? 39.158 29.341 -18.891 1.00 86.75 410 SER A N 1
ATOM 3360 C CA . SER A 1 410 ? 38.883 29.964 -20.186 1.00 86.75 410 SER A CA 1
ATOM 3361 C C . SER A 1 410 ? 38.950 28.935 -21.321 1.00 86.75 410 SER A C 1
ATOM 3363 O O . SER A 1 410 ? 39.464 27.824 -21.162 1.00 86.75 410 SER A O 1
ATOM 3365 N N . GLN A 1 411 ? 38.431 29.309 -22.492 1.00 85.75 411 GLN A N 1
ATOM 3366 C CA . GLN A 1 411 ? 38.328 28.414 -23.649 1.00 85.75 411 GLN A CA 1
ATOM 3367 C C . GLN A 1 411 ? 39.659 28.215 -24.395 1.00 85.75 411 GLN A C 1
ATOM 3369 O O . GLN A 1 411 ? 39.902 27.153 -24.955 1.00 85.75 411 GLN A O 1
ATOM 3374 N N . GLN A 1 412 ? 40.564 29.195 -24.359 1.00 86.56 412 GLN A N 1
ATOM 3375 C CA . GLN A 1 412 ? 41.859 29.128 -25.045 1.00 86.56 412 GLN A CA 1
ATOM 3376 C C . GLN A 1 412 ? 42.777 27.967 -24.578 1.00 86.56 412 GLN A C 1
ATOM 3378 O O . GLN A 1 412 ? 43.254 27.218 -25.435 1.00 86.56 412 GLN A O 1
ATOM 3383 N N . PRO A 1 413 ? 43.030 27.750 -23.268 1.00 88.56 413 PRO A N 1
ATOM 3384 C CA . PRO A 1 413 ? 43.815 26.610 -22.794 1.00 88.56 413 PRO A CA 1
ATOM 3385 C C . PRO A 1 413 ? 43.086 25.273 -22.990 1.00 88.56 413 PRO A C 1
ATOM 3387 O O . PRO A 1 413 ? 43.750 24.247 -23.118 1.00 88.56 413 PRO A O 1
ATOM 3390 N N . TYR A 1 414 ? 41.748 25.275 -23.053 1.00 88.31 414 TYR A N 1
ATOM 3391 C CA . TYR A 1 414 ? 40.953 24.091 -23.385 1.00 88.31 414 TYR A CA 1
ATOM 3392 C C . TYR A 1 414 ? 41.172 23.649 -24.834 1.00 88.31 414 TYR A C 1
ATOM 3394 O O . TYR A 1 414 ? 41.575 22.509 -25.054 1.00 88.31 414 TYR A O 1
ATOM 3402 N N . SER A 1 415 ? 41.004 24.550 -25.808 1.00 87.50 415 SER A N 1
ATOM 3403 C CA . SER A 1 415 ? 41.199 24.223 -27.227 1.00 87.50 415 SER A CA 1
ATOM 3404 C C . SER A 1 415 ? 42.613 23.709 -27.503 1.00 87.50 415 SER A C 1
ATOM 3406 O O . SER A 1 415 ? 42.783 22.683 -28.158 1.00 87.50 415 SER A O 1
ATOM 3408 N N . LEU A 1 416 ? 43.630 24.356 -26.919 1.00 89.31 416 LEU A N 1
ATOM 3409 C CA . LEU A 1 416 ? 45.016 23.912 -27.067 1.00 89.31 416 LEU A CA 1
ATOM 3410 C C . LEU A 1 416 ? 45.261 22.538 -26.421 1.00 89.31 416 LEU A C 1
ATOM 3412 O O . LEU A 1 416 ? 45.998 21.719 -26.967 1.00 89.31 416 LEU A O 1
ATOM 3416 N N . LEU A 1 417 ? 44.667 22.267 -25.256 1.00 90.88 417 LEU A N 1
ATOM 3417 C CA . LEU A 1 417 ? 44.774 20.956 -24.618 1.00 90.88 417 LEU A CA 1
ATOM 3418 C C . LEU A 1 417 ? 44.138 19.865 -25.490 1.00 90.88 417 LEU A C 1
ATOM 3420 O O . LEU A 1 417 ? 44.749 18.814 -25.665 1.00 90.88 417 LEU A O 1
ATOM 3424 N N . CYS A 1 418 ? 42.951 20.114 -26.050 1.00 89.69 418 CYS A N 1
ATOM 3425 C CA . CYS A 1 418 ? 42.281 19.192 -26.968 1.00 89.69 418 CYS A CA 1
ATOM 3426 C C . CYS A 1 418 ? 43.146 18.892 -28.199 1.00 89.69 418 CYS A C 1
ATOM 3428 O O . CYS A 1 418 ? 43.325 17.723 -28.538 1.00 89.69 418 CYS A O 1
ATOM 3430 N N . GLU A 1 419 ? 43.745 19.916 -28.814 1.00 89.25 419 GLU A N 1
ATOM 3431 C CA . GLU A 1 419 ? 44.682 19.761 -29.933 1.00 89.25 419 GLU A CA 1
ATOM 3432 C C . GLU A 1 419 ? 45.883 18.886 -29.567 1.00 89.25 419 GLU A C 1
ATOM 3434 O O . GLU A 1 419 ? 46.221 17.953 -30.295 1.00 89.25 419 GLU A O 1
ATOM 3439 N N . ILE A 1 420 ? 46.534 19.161 -28.435 1.00 90.75 420 ILE A N 1
ATOM 3440 C CA . ILE A 1 420 ? 47.731 18.422 -28.013 1.00 90.75 420 ILE A CA 1
ATOM 3441 C C . ILE A 1 420 ? 47.385 16.968 -27.672 1.00 90.75 420 ILE A C 1
ATOM 3443 O O . ILE A 1 420 ? 48.120 16.060 -28.055 1.00 90.75 420 ILE A O 1
ATOM 3447 N N . VAL A 1 421 ? 46.266 16.731 -26.982 1.00 91.88 421 VAL A N 1
ATOM 3448 C CA . VAL A 1 421 ? 45.810 15.378 -26.631 1.00 91.88 421 VAL A CA 1
ATOM 3449 C C . VAL A 1 421 ? 45.442 14.581 -27.883 1.00 91.88 421 VAL A C 1
ATOM 3451 O O . VAL A 1 421 ? 45.852 13.426 -27.997 1.00 91.88 421 VAL A O 1
ATOM 3454 N N . ALA A 1 422 ? 44.720 15.185 -28.832 1.00 89.44 422 ALA A N 1
ATOM 3455 C CA . ALA A 1 422 ? 44.351 14.534 -30.087 1.00 89.44 422 ALA A CA 1
ATOM 3456 C C . ALA A 1 422 ? 45.587 14.180 -30.926 1.00 89.44 422 ALA A C 1
ATOM 3458 O O . ALA A 1 422 ? 45.691 13.055 -31.412 1.00 89.44 422 ALA A O 1
ATOM 3459 N N . ASN A 1 423 ? 46.549 15.102 -31.042 1.00 88.25 423 ASN A N 1
ATOM 3460 C CA . ASN A 1 423 ? 47.810 14.851 -31.740 1.00 88.25 423 ASN A CA 1
ATOM 3461 C C . ASN A 1 423 ? 48.618 13.724 -31.081 1.00 88.25 423 ASN A C 1
ATOM 3463 O O . ASN A 1 423 ? 48.999 12.779 -31.762 1.00 88.25 423 ASN A O 1
ATOM 3467 N N . ASP A 1 424 ? 48.823 13.768 -29.759 1.00 88.69 424 ASP A N 1
ATOM 3468 C CA . ASP A 1 424 ? 49.594 12.739 -29.037 1.00 88.69 424 ASP A CA 1
ATOM 3469 C C . ASP A 1 424 ? 48.934 11.355 -29.161 1.00 88.69 424 ASP A C 1
ATOM 3471 O O . ASP A 1 424 ? 49.608 10.346 -29.358 1.00 88.69 424 ASP A O 1
ATOM 3475 N N . TRP A 1 425 ? 47.600 11.293 -29.134 1.00 86.50 425 TRP A N 1
ATOM 3476 C CA . TRP A 1 425 ? 46.876 10.044 -29.367 1.00 86.50 425 TRP A CA 1
ATOM 3477 C C . TRP A 1 425 ? 47.023 9.528 -30.808 1.00 86.50 425 TRP A C 1
ATOM 3479 O O . TRP A 1 425 ? 47.274 8.338 -31.014 1.00 86.50 425 TRP A O 1
ATOM 3489 N N . LEU A 1 426 ? 46.903 10.407 -31.810 1.00 85.81 426 LEU A N 1
ATOM 3490 C CA . LEU A 1 426 ? 47.076 10.050 -33.223 1.00 85.81 426 LEU A CA 1
ATOM 3491 C C . LEU A 1 426 ? 48.512 9.640 -33.555 1.00 85.81 426 LEU A C 1
ATOM 3493 O O . LEU A 1 426 ? 48.720 8.801 -34.431 1.00 85.81 42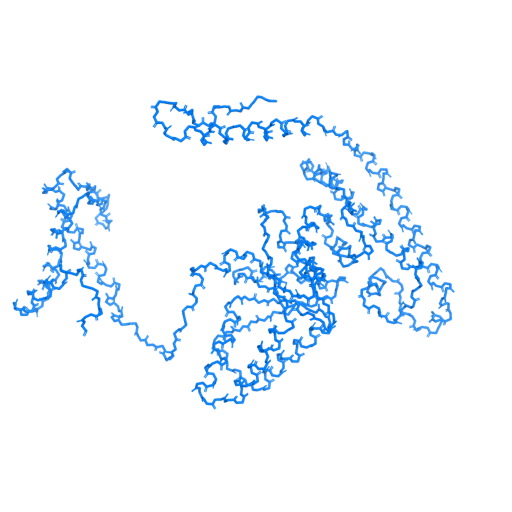6 LEU A O 1
ATOM 3497 N N . ASP A 1 427 ? 49.500 10.203 -32.867 1.00 84.31 427 ASP A N 1
ATOM 3498 C CA . ASP A 1 427 ? 50.913 9.883 -33.060 1.00 84.31 427 ASP A CA 1
ATOM 3499 C C . ASP A 1 427 ? 51.317 8.544 -32.446 1.00 84.31 427 ASP A C 1
ATOM 3501 O O . ASP A 1 427 ? 52.232 7.891 -32.947 1.00 84.31 427 ASP A O 1
ATOM 3505 N N . GLN A 1 428 ? 50.572 8.063 -31.451 1.00 79.88 428 GLN A N 1
ATOM 3506 C CA . GLN A 1 428 ? 50.705 6.699 -30.929 1.00 79.88 428 GLN A CA 1
ATOM 3507 C C . GLN A 1 428 ? 50.128 5.630 -31.874 1.00 79.88 428 GLN A C 1
ATOM 3509 O O . GLN A 1 428 ? 50.253 4.433 -31.604 1.00 79.88 428 GLN A O 1
ATOM 3514 N N . LYS A 1 429 ? 49.489 6.033 -32.980 1.00 75.62 429 LYS A N 1
ATOM 3515 C CA . LYS A 1 429 ? 48.862 5.144 -33.962 1.00 75.62 429 LYS A CA 1
ATOM 3516 C C . LYS A 1 429 ? 49.482 5.325 -35.351 1.00 75.62 429 LYS A C 1
ATOM 3518 O O . LYS A 1 429 ? 49.870 6.416 -35.768 1.00 75.62 429 LYS A O 1
ATOM 3523 N N . SER A 1 430 ? 49.554 4.233 -36.108 1.00 74.31 430 SER A N 1
ATOM 3524 C CA . SER A 1 430 ? 50.117 4.216 -37.463 1.00 74.31 430 SER A CA 1
ATOM 3525 C C . SER A 1 430 ? 49.070 4.613 -38.513 1.00 74.31 430 SER A C 1
ATOM 3527 O O . SER A 1 430 ? 48.611 3.775 -39.282 1.00 74.31 430 SER A O 1
ATOM 3529 N N . TYR A 1 431 ? 48.677 5.888 -38.537 1.00 80.00 431 TYR A N 1
ATOM 3530 C CA . TYR A 1 431 ? 47.804 6.453 -39.579 1.00 80.00 431 TYR A CA 1
ATOM 3531 C C . TYR A 1 431 ? 48.613 7.150 -40.682 1.00 80.00 431 TYR A C 1
ATOM 3533 O O . TYR A 1 431 ? 49.692 7.690 -40.415 1.00 80.00 431 TYR A O 1
ATOM 3541 N N . ARG A 1 432 ? 48.086 7.184 -41.918 1.00 81.38 432 ARG A N 1
ATOM 3542 C CA . ARG A 1 432 ? 48.675 7.991 -43.000 1.00 81.38 432 ARG A CA 1
ATOM 3543 C C . ARG A 1 432 ? 48.513 9.477 -42.683 1.00 81.38 432 ARG A C 1
ATOM 3545 O O . ARG A 1 432 ? 47.594 9.882 -41.978 1.00 81.38 432 ARG A O 1
ATOM 3552 N N . TYR A 1 433 ? 49.408 10.302 -43.219 1.00 77.62 433 TYR A N 1
ATOM 3553 C CA . TYR A 1 433 ? 49.425 11.743 -42.949 1.00 77.62 433 TYR A CA 1
ATOM 3554 C C . TYR A 1 433 ? 48.115 12.452 -43.343 1.00 77.62 433 TYR A C 1
ATOM 3556 O O . TYR A 1 433 ? 47.660 13.345 -42.631 1.00 77.62 433 TYR A O 1
ATOM 3564 N N . GLU A 1 434 ? 47.491 12.030 -44.444 1.00 77.19 434 GLU A N 1
ATOM 3565 C CA . GLU A 1 434 ? 46.203 12.562 -44.908 1.00 77.19 434 GLU A CA 1
ATOM 3566 C C . GLU A 1 434 ? 45.055 12.174 -43.962 1.00 77.19 434 GLU A C 1
ATOM 3568 O O . GLU A 1 434 ? 44.296 13.045 -43.538 1.00 77.19 434 GLU A O 1
ATOM 3573 N N . ASP A 1 435 ? 45.006 10.912 -43.523 1.00 80.75 435 ASP A N 1
ATOM 3574 C CA . ASP A 1 435 ? 44.005 10.418 -42.567 1.00 80.75 435 ASP A CA 1
ATOM 3575 C C . ASP A 1 435 ? 44.121 11.127 -41.212 1.00 80.75 435 ASP A C 1
ATOM 3577 O O . ASP A 1 435 ? 43.116 11.513 -40.617 1.00 80.75 435 ASP A O 1
ATOM 3581 N N . LYS A 1 436 ? 45.352 11.378 -40.736 1.00 80.69 436 LYS A N 1
ATOM 3582 C CA . LYS A 1 436 ? 45.590 12.123 -39.489 1.00 80.69 436 LYS A CA 1
ATOM 3583 C C . LYS A 1 436 ? 44.979 13.520 -39.534 1.00 80.69 436 LYS A C 1
ATOM 3585 O O . LYS A 1 436 ? 44.376 13.942 -38.552 1.00 80.69 436 LYS A O 1
ATOM 3590 N N . LYS A 1 437 ? 45.107 14.230 -40.661 1.00 78.56 437 LYS A N 1
ATOM 3591 C CA . LYS A 1 437 ? 44.529 15.573 -40.818 1.00 78.56 437 LYS A CA 1
ATOM 3592 C C . LYS A 1 437 ? 43.005 15.552 -40.770 1.00 78.56 437 LYS A C 1
ATOM 3594 O O . LYS A 1 437 ? 42.424 16.430 -40.141 1.00 78.56 437 LYS A O 1
ATOM 3599 N N . ILE A 1 438 ? 42.382 14.558 -41.402 1.00 81.00 438 ILE A N 1
ATOM 3600 C CA . ILE A 1 438 ? 40.921 14.402 -41.442 1.00 81.00 438 ILE A CA 1
ATOM 3601 C C . ILE A 1 438 ? 40.373 14.006 -40.065 1.00 81.00 438 ILE A C 1
ATOM 3603 O O . ILE A 1 438 ? 39.369 14.546 -39.613 1.00 81.00 438 ILE A O 1
ATOM 3607 N N . ILE A 1 439 ? 41.041 13.092 -39.357 1.00 80.94 439 ILE A N 1
ATOM 3608 C CA . ILE A 1 439 ? 40.612 12.681 -38.013 1.00 80.94 439 ILE A CA 1
ATOM 3609 C C . ILE A 1 439 ? 40.782 13.836 -37.022 1.00 80.94 439 ILE A C 1
ATOM 3611 O O . ILE A 1 439 ? 39.907 14.079 -36.194 1.00 80.94 439 ILE A O 1
ATOM 3615 N N . LEU A 1 440 ? 41.889 14.574 -37.114 1.00 82.69 440 LEU A N 1
ATOM 3616 C CA . LEU A 1 440 ? 42.138 15.723 -36.253 1.00 82.69 440 LEU A CA 1
ATOM 3617 C C . LEU A 1 440 ? 41.141 16.855 -36.510 1.00 82.69 440 LEU A C 1
ATOM 3619 O O . LEU A 1 440 ? 40.639 17.440 -35.552 1.00 82.69 440 LEU A O 1
ATOM 3623 N N . SER A 1 441 ? 40.812 17.138 -37.777 1.00 81.12 441 SER A N 1
ATOM 3624 C CA . SER A 1 441 ? 39.754 18.098 -38.082 1.00 81.12 441 SER A CA 1
ATOM 3625 C C . SER A 1 441 ? 38.424 17.617 -37.513 1.00 81.12 441 SER A C 1
ATOM 3627 O O . SER A 1 441 ? 37.785 18.388 -36.809 1.00 81.12 441 SER A O 1
ATOM 3629 N N . PHE A 1 442 ? 38.046 16.349 -37.694 1.00 81.06 442 PHE A N 1
ATOM 3630 C CA . PHE A 1 442 ? 36.815 15.793 -37.126 1.00 81.06 442 PHE A CA 1
ATOM 3631 C C . PHE A 1 442 ? 36.742 15.957 -35.599 1.00 81.06 442 PHE A C 1
ATOM 3633 O O . PHE A 1 442 ? 35.774 16.519 -35.101 1.00 81.06 442 PHE A O 1
ATOM 3640 N N . ILE A 1 443 ? 37.781 15.553 -34.858 1.00 81.88 443 ILE A N 1
ATOM 3641 C CA . ILE A 1 443 ? 37.813 15.627 -33.384 1.00 81.88 443 ILE A CA 1
ATOM 3642 C C . ILE A 1 443 ? 37.706 17.072 -32.873 1.00 81.88 443 ILE A C 1
ATOM 3644 O O . ILE A 1 443 ? 37.081 17.315 -31.844 1.00 81.88 443 ILE A O 1
ATOM 3648 N N . LEU A 1 444 ? 38.341 18.030 -33.556 1.00 80.19 444 LEU A N 1
ATOM 3649 C CA . LEU A 1 444 ? 38.434 19.417 -33.087 1.00 80.19 444 LEU A CA 1
ATOM 3650 C C . LEU A 1 444 ? 37.309 20.324 -33.600 1.00 80.19 444 LEU A C 1
ATOM 3652 O O . LEU A 1 444 ? 37.088 21.390 -33.029 1.00 80.19 444 LEU A O 1
ATOM 3656 N N . THR A 1 445 ? 36.609 19.932 -34.668 1.00 72.56 445 THR A N 1
ATOM 3657 C CA . THR A 1 445 ? 35.558 20.747 -35.308 1.00 72.56 445 THR A CA 1
ATOM 3658 C C . THR A 1 445 ? 34.137 20.292 -35.000 1.00 72.56 445 THR A C 1
ATOM 3660 O O . THR A 1 445 ? 33.207 20.873 -35.559 1.00 72.56 445 THR A O 1
ATOM 3663 N N . THR A 1 446 ? 33.925 19.315 -34.110 1.00 53.75 446 THR A N 1
ATOM 3664 C CA . THR A 1 446 ? 32.585 18.835 -33.729 1.00 53.75 446 THR A CA 1
ATOM 3665 C C . THR A 1 446 ? 31.756 19.901 -32.992 1.00 53.75 446 THR A C 1
ATOM 3667 O O . THR A 1 446 ? 31.576 19.849 -31.779 1.00 53.75 446 THR A O 1
ATOM 3670 N N . ASN A 1 447 ? 31.226 20.857 -33.757 1.00 49.06 447 ASN A N 1
ATOM 3671 C CA . ASN A 1 447 ? 29.882 21.417 -33.618 1.00 49.06 447 ASN A CA 1
ATOM 3672 C C . ASN A 1 447 ? 28.874 20.659 -34.511 1.00 49.06 447 ASN A C 1
ATOM 3674 O O . ASN A 1 447 ? 27.687 20.975 -34.493 1.00 49.06 447 ASN A O 1
ATOM 3678 N N . SER A 1 448 ? 29.315 19.679 -35.308 1.00 42.72 448 SER A N 1
ATOM 3679 C CA . SER A 1 448 ? 28.437 18.811 -36.092 1.00 42.72 448 SER A CA 1
ATOM 3680 C C . SER A 1 448 ? 27.922 17.659 -35.229 1.00 42.72 448 SER A C 1
ATOM 3682 O O . SER A 1 448 ? 28.685 16.850 -34.699 1.00 42.72 448 SER A O 1
ATOM 3684 N N . SER A 1 449 ? 26.600 17.598 -35.078 1.00 35.84 449 SER A N 1
ATOM 3685 C CA . SER A 1 449 ? 25.901 16.426 -34.566 1.00 35.84 449 SER A CA 1
ATOM 3686 C C . SER A 1 449 ? 26.235 15.200 -35.424 1.00 35.84 449 SER A C 1
ATOM 3688 O O . SER A 1 449 ? 26.426 15.291 -36.635 1.00 35.84 449 SER A O 1
ATOM 3690 N N . ILE A 1 450 ? 26.269 14.031 -34.786 1.00 42.34 450 ILE A N 1
ATOM 3691 C CA . ILE A 1 450 ? 26.542 12.706 -35.377 1.00 42.34 450 ILE A CA 1
ATOM 3692 C C . ILE A 1 450 ? 25.504 12.301 -36.460 1.00 42.34 450 ILE A C 1
ATOM 3694 O O . ILE A 1 450 ? 25.622 11.249 -37.069 1.00 42.34 450 ILE A O 1
ATOM 3698 N N . GLU A 1 451 ? 24.513 13.143 -36.762 1.00 35.94 451 GLU A N 1
ATOM 3699 C CA . GLU A 1 451 ? 23.416 12.873 -37.706 1.00 35.94 451 GLU A CA 1
ATOM 3700 C C . GLU A 1 451 ? 23.730 13.199 -39.182 1.00 35.94 451 GLU A C 1
ATOM 3702 O O . GLU A 1 451 ? 22.853 13.051 -40.029 1.00 35.94 451 GLU A O 1
ATOM 3707 N N . GLN A 1 452 ? 24.943 13.657 -39.520 1.00 35.69 452 GLN A N 1
ATOM 3708 C CA . GLN A 1 452 ? 25.324 14.008 -40.906 1.00 35.69 452 GLN A CA 1
ATOM 3709 C C . GLN A 1 452 ? 26.388 13.098 -41.553 1.00 35.69 452 GLN A C 1
ATOM 3711 O O . GLN A 1 452 ? 26.938 13.450 -42.597 1.00 35.69 452 GLN A O 1
ATOM 3716 N N . LEU A 1 453 ? 26.657 11.929 -40.972 1.00 32.66 453 LEU A N 1
ATOM 3717 C CA . LEU A 1 453 ? 27.398 10.822 -41.597 1.00 32.66 453 LEU A CA 1
ATOM 3718 C C . LEU A 1 453 ? 26.453 9.632 -41.758 1.00 32.66 453 LEU A C 1
ATOM 3720 O O . LEU A 1 453 ? 26.580 8.936 -42.790 1.00 32.66 453 LEU A O 1
#

Radius of gyration: 33.72 Å; chains: 1; bounding box: 85×76×82 Å

pLDDT: mean 83.06, std 14.0, range [32.66, 98.0]